Protein AF-A0A2M7PYU7-F1 (afdb_monomer_lite)

Foldseek 3Di:
DLLVLLLDPCSLVDPVNLVVVLVDDPVVVVVCPVVCVVSVVRHDLVSVLSVLVSVLVSLLVVLVVDLDQDPVNVVVLVVSLVVCVVSVDPPSNVVSVVSVVVSVVVNVVSVVVVVVVVVVVVVVVVVVVVVVVVVVVVVVLVVQLVVVLVVLLVCCQPPLLCSVVVCVVPPVVSDPPVVSLVSQLVNQQVVQQPQFAAPPVRHRDGDDSLLSSLLSPNDDDDDDDDDPPNCPLVSVLSSLLCCCPRVVDALAVDAAADADLQSLLVSLQSNLCSQPVVLVVQLVVLVVVDDPDPDPSVSSSVSSVVSCVVVVHDHHHRYYPVVVVVCVLVPPDDSDDDPPDPCPVVVVVVSVVLVVQCPPPVRVVVSVVVVCVVCVVVVCVCVVCVVVPDPVVNVVVQLPPFQAEPVGDGHDGNLLNLVRNLCVVVVQDWDAQDFDDDPNDTGGQGIWRAAPVGEGETEHEQEDDDDPVSVVVVVVVVVVQVPDPRYHYHYHYPVCPVVDPSVSSSVVVVVSCCVVCVVVPPPPD

Sequence (525 aa):
MFSRELSHPSGLSNKRFRSRLASLPRSNLIRSRKHLSAAVETLTKEQFDALVYEVFKLLLRDSARKSNLSSDDIGWYEEVLALLEEFESSQARERAQKLFAHVEKIQHDRAAQEQLKLQQEIERKKKLEEEERLARIRVETEKRKRGWLEKIQLELKNDFQNVDAYYRDNCVNELSIDEFNGAKIEFVSNWVAKHLPADDLGHPFTLDSEQALAIAAVDGNVLVGARAGSGKTRTITCRTVFLIKHCRISPNEILLLAFNRKAAAEIRKRLLIYLCPEASKQLELEKKKGRKHKDKIASESQAVADVAERLGVDLPHVMTFHALAYAIVHPGKILFDDPLEESQELSREIQTVIDEHTRNPKYKPLIRDVMMAHFREAWDRIINNCYDKSKAELLYYRRAIPNESIAGEYVKSYGEKLIADFLFEHNISYHYEKNHWWNNLNYRPDFTIPVPAGGGVIIEYFGMKGDPDYDEMSDQKRIYWRNKPGWKLIELFPHDIKGNSPEEFTDLLKQSLQKKWHKLYKTFR

Secondary structure (DSSP, 8-state):
-HHHHHTSTTGGG-HHHHHHHTTS-HHHHHHTHHHHHHHHTTS-HHHHHHHHHHHHHHHHHHHTTSSS--HHHHHHHHHHHHHHHHTT-HHHHHHHHHHHHHHHHHHHHHHHHHHHHHHHHHHHHHHHHHHHHHHHHHHHHHHHHHHHHHHHHHHHHH-GGGHHHHIIIIITTTS-HHHHHHHHHHHHHHHHHHHSPP-TTS------HHHHHHHH--SS-------TTS-HHHHHHHHHHHHHHTS---GGG-EEEESSHHHHHHHHHHHHHHH-TTHHHHHHHHHHT----S-HHHHHHHHHHHHHHHTT----EEEEHHHHHHHHHS-SS-S---TT---HHHHHHHHHHHHHHHHSTTTHHHHHHHHHHHHHHHHHHHHHTTTTS-HHHHHHHHHH-TTB-TTS-B-SSHHHHHHHHHHHHTT---EET--EEETTEEE--SEEEE-TTS-EEEEEE---S--HHHHHHHHHHHHHHHHSTTEEEEEE-THHHHTS-HHHHHHHHHHHHHHHHTTTGGG--

pLDDT: mean 77.15, std 16.61, range [30.66, 97.31]

Radius of gyration: 47.31 Å; chains: 1; bounding box: 91×63×148 Å

Structure (mmCIF, N/CA/C/O backbone):
data_AF-A0A2M7PYU7-F1
#
_entry.id   AF-A0A2M7PYU7-F1
#
loop_
_atom_site.group_PDB
_atom_site.id
_atom_site.type_symbol
_atom_site.label_atom_id
_atom_site.label_alt_id
_atom_site.label_comp_id
_atom_site.label_asym_id
_atom_site.label_entity_id
_atom_site.label_seq_id
_atom_site.pdbx_PDB_ins_code
_atom_site.Cartn_x
_atom_site.Cartn_y
_atom_site.Cartn_z
_atom_site.occupancy
_atom_site.B_iso_or_equiv
_atom_site.auth_seq_id
_atom_site.auth_comp_id
_atom_site.auth_asym_id
_atom_site.auth_atom_id
_atom_site.pdbx_PDB_model_num
ATOM 1 N N . MET A 1 1 ? -41.727 -11.448 95.136 1.00 39.28 1 MET A N 1
ATOM 2 C CA . MET A 1 1 ? -40.271 -11.209 95.292 1.00 39.28 1 MET A CA 1
ATOM 3 C C . MET A 1 1 ? -39.832 -9.890 94.663 1.00 39.28 1 MET A C 1
ATOM 5 O O . MET A 1 1 ? -39.315 -9.081 95.411 1.00 39.28 1 MET A O 1
ATOM 9 N N . PHE A 1 2 ? -40.109 -9.618 93.377 1.00 42.06 2 PHE A N 1
ATOM 10 C CA . PHE A 1 2 ? -39.789 -8.325 92.731 1.00 42.06 2 PHE A CA 1
ATOM 11 C C . PHE A 1 2 ? -40.329 -7.099 93.494 1.00 42.06 2 PHE A C 1
ATOM 13 O O . PHE A 1 2 ? -39.570 -6.186 93.792 1.00 42.06 2 PHE A O 1
ATOM 20 N N . SER A 1 3 ? -41.596 -7.138 93.923 1.00 43.31 3 SER A N 1
ATOM 21 C CA . SER A 1 3 ? -42.214 -6.068 94.728 1.00 43.31 3 SER A CA 1
ATOM 22 C C . SER A 1 3 ? -41.525 -5.818 96.082 1.00 43.31 3 SER A C 1
ATOM 24 O O . SER A 1 3 ? -41.551 -4.700 96.568 1.00 43.31 3 SER A O 1
ATOM 26 N N . ARG A 1 4 ? -40.888 -6.842 96.683 1.00 45.16 4 ARG A N 1
ATOM 27 C CA . ARG A 1 4 ? -40.165 -6.730 97.970 1.00 45.16 4 ARG A CA 1
ATOM 28 C C . ARG A 1 4 ? -38.744 -6.174 97.814 1.00 45.16 4 ARG A C 1
ATOM 30 O O . ARG A 1 4 ? -38.204 -5.632 98.768 1.00 45.16 4 ARG A O 1
ATOM 37 N N . GLU A 1 5 ? -38.121 -6.346 96.647 1.00 50.69 5 GLU A N 1
ATOM 38 C CA . GLU A 1 5 ? -36.799 -5.770 96.347 1.00 50.69 5 GLU A CA 1
ATOM 39 C C . GLU A 1 5 ? -36.916 -4.310 95.872 1.00 50.69 5 GLU A C 1
ATOM 41 O O . GLU A 1 5 ? -36.034 -3.506 96.163 1.00 50.69 5 GLU A O 1
ATOM 46 N N . LEU A 1 6 ? -38.021 -3.957 95.203 1.00 45.81 6 LEU A N 1
ATOM 47 C CA . LEU A 1 6 ? -38.353 -2.598 94.750 1.00 45.81 6 LEU A CA 1
ATOM 48 C C . LEU A 1 6 ? -38.739 -1.643 95.897 1.00 45.81 6 LEU A C 1
ATOM 50 O O . LEU A 1 6 ? -38.446 -0.455 95.821 1.00 45.81 6 LEU A O 1
ATOM 54 N N . SER A 1 7 ? -39.318 -2.161 96.983 1.00 45.16 7 SER A N 1
ATOM 55 C CA . SER A 1 7 ? -39.720 -1.381 98.164 1.00 45.16 7 SER A CA 1
ATOM 56 C C . SER A 1 7 ? -38.557 -0.967 99.084 1.00 45.16 7 SER A C 1
ATOM 58 O O . SER A 1 7 ? -38.783 -0.297 100.088 1.00 45.16 7 SER A O 1
ATOM 60 N N . HIS A 1 8 ? -37.312 -1.366 98.786 1.00 48.50 8 HIS A N 1
ATOM 61 C CA . HIS A 1 8 ? -36.122 -0.952 99.540 1.00 48.50 8 HIS A CA 1
ATOM 62 C C . HIS A 1 8 ? -35.415 0.239 98.854 1.00 48.50 8 HIS A C 1
ATOM 64 O O . HIS A 1 8 ? -35.201 0.187 97.640 1.00 48.50 8 HIS A O 1
ATOM 70 N N . PRO A 1 9 ? -34.942 1.265 99.597 1.00 42.91 9 PRO A N 1
ATOM 71 C CA . PRO A 1 9 ? -34.355 2.488 99.020 1.00 42.91 9 PRO A CA 1
ATOM 72 C C . PRO A 1 9 ? -33.138 2.260 98.102 1.00 42.91 9 PRO A C 1
ATOM 74 O O . PRO A 1 9 ? -32.831 3.087 97.252 1.00 42.91 9 PRO A O 1
ATOM 77 N N . SER A 1 10 ? -32.447 1.124 98.247 1.00 49.34 10 SER A N 1
ATOM 78 C CA . SER A 1 10 ? -31.257 0.736 97.476 1.00 49.34 10 SER A CA 1
ATOM 79 C C . SER A 1 10 ? -31.505 -0.372 96.437 1.00 49.34 10 SER A C 1
ATOM 81 O O . SER A 1 10 ? -30.567 -0.820 95.775 1.00 49.34 10 SER A O 1
ATOM 83 N N . GLY A 1 11 ? -32.755 -0.812 96.246 1.00 52.34 11 GLY A N 1
ATOM 84 C CA . GLY A 1 11 ? -33.102 -1.934 95.361 1.00 52.34 11 GLY A CA 1
ATOM 85 C C . GLY A 1 11 ? -32.703 -1.729 93.893 1.00 52.34 11 GLY A C 1
ATOM 86 O O . GLY A 1 11 ? -32.250 -2.661 93.230 1.00 52.34 11 GLY A O 1
ATOM 87 N N . LEU A 1 12 ? -32.772 -0.488 93.401 1.00 47.06 12 LEU A N 1
ATOM 88 C CA . LEU A 1 12 ? -32.503 -0.120 92.001 1.00 47.06 12 LEU A CA 1
ATOM 89 C C . LEU A 1 12 ? -31.010 0.038 91.652 1.00 47.06 12 LEU A C 1
ATOM 91 O O . LEU A 1 12 ? -30.646 0.000 90.469 1.00 47.06 12 LEU A O 1
ATOM 95 N N . SER A 1 13 ? -30.120 0.180 92.644 1.00 45.41 13 SER A N 1
ATOM 96 C CA . SER A 1 13 ? -28.658 0.135 92.433 1.00 45.41 13 SER A CA 1
ATOM 97 C C . SER A 1 13 ? -28.096 -1.288 92.540 1.00 45.41 13 SER A C 1
ATOM 99 O O . SER A 1 13 ? -26.931 -1.536 92.215 1.00 45.41 13 SER A O 1
ATOM 101 N N . ASN A 1 14 ? -28.933 -2.252 92.938 1.00 52.50 14 ASN A N 1
ATOM 102 C CA . ASN A 1 14 ? -28.527 -3.627 93.153 1.00 52.50 14 ASN A CA 1
ATOM 103 C C . ASN A 1 14 ? -28.188 -4.317 91.820 1.00 52.50 14 ASN A C 1
ATOM 105 O O . ASN A 1 14 ? -29.048 -4.620 90.989 1.00 52.50 14 ASN A O 1
ATOM 109 N N . LYS A 1 15 ? -26.900 -4.612 91.625 1.00 51.00 15 LYS A N 1
ATOM 110 C CA . LYS A 1 15 ? -26.354 -5.275 90.430 1.00 51.00 15 LYS A CA 1
ATOM 111 C C . LYS A 1 15 ? -27.048 -6.617 90.132 1.00 51.00 15 LYS A C 1
ATOM 113 O O . LYS A 1 15 ? -27.211 -6.969 88.965 1.00 51.00 15 LYS A O 1
ATOM 118 N N . ARG A 1 16 ? -27.516 -7.338 91.167 1.00 49.00 16 ARG A N 1
ATOM 119 C CA . ARG A 1 16 ? -28.301 -8.583 91.022 1.00 49.00 16 ARG A CA 1
ATOM 120 C C . ARG A 1 16 ? -29.694 -8.345 90.443 1.00 49.00 16 ARG A C 1
ATOM 122 O O . ARG A 1 16 ? -30.140 -9.154 89.635 1.00 49.00 16 ARG A O 1
ATOM 129 N N . PHE A 1 17 ? -30.352 -7.248 90.817 1.00 52.94 17 PHE A N 1
ATOM 130 C CA . PHE A 1 17 ? -31.669 -6.881 90.294 1.00 52.94 17 PHE A CA 1
ATOM 131 C C . PHE A 1 17 ? -31.579 -6.557 88.799 1.00 52.94 17 PHE A C 1
ATOM 133 O O . PHE A 1 17 ? -32.276 -7.172 87.997 1.00 52.94 17 PHE A O 1
ATOM 140 N N . ARG A 1 18 ? -30.619 -5.708 88.401 1.00 50.41 18 ARG A N 1
ATOM 141 C CA . ARG A 1 18 ? -30.365 -5.367 86.986 1.00 50.41 18 ARG A CA 1
ATOM 142 C C . ARG A 1 18 ? -29.992 -6.588 86.141 1.00 50.41 18 ARG A C 1
ATOM 144 O O . ARG A 1 18 ? -30.470 -6.735 85.022 1.00 50.41 18 ARG A O 1
ATOM 151 N N . SER A 1 19 ? -29.185 -7.496 86.694 1.00 50.88 19 SER A N 1
ATOM 152 C CA . SER A 1 19 ? -28.812 -8.748 86.025 1.00 50.88 19 SER A CA 1
ATOM 153 C C . SER A 1 19 ? -29.987 -9.719 85.861 1.00 50.88 19 SER A C 1
ATOM 155 O O . SER A 1 19 ? -30.027 -10.424 84.859 1.00 50.88 19 SER A O 1
ATOM 157 N N . ARG A 1 20 ? -30.924 -9.772 86.820 1.00 54.03 20 ARG A N 1
ATOM 158 C CA . ARG A 1 20 ? -32.137 -10.606 86.740 1.00 54.03 20 ARG A CA 1
ATOM 159 C C . ARG A 1 20 ? -33.174 -10.034 85.783 1.00 54.03 20 ARG A C 1
ATOM 161 O O . ARG A 1 20 ? -33.790 -10.788 85.041 1.00 54.03 20 ARG A O 1
ATOM 168 N N . LEU A 1 21 ? -33.348 -8.714 85.780 1.00 51.38 21 LEU A N 1
ATOM 169 C CA . LEU A 1 21 ? -34.225 -8.022 84.833 1.00 51.38 21 LEU A CA 1
ATOM 170 C C . LEU A 1 21 ? -33.762 -8.254 83.389 1.00 51.38 21 LEU A C 1
ATOM 172 O O . LEU A 1 21 ? -34.574 -8.546 82.519 1.00 51.38 21 LEU A O 1
ATOM 176 N N . ALA A 1 22 ? -32.445 -8.241 83.166 1.00 46.34 22 ALA A N 1
ATOM 177 C CA . ALA A 1 22 ? -31.827 -8.556 81.880 1.00 46.34 22 ALA A CA 1
ATOM 178 C C . ALA A 1 22 ? -31.901 -10.047 81.473 1.00 46.34 22 ALA A C 1
ATOM 180 O O . ALA A 1 22 ? -31.615 -10.359 80.320 1.00 46.34 22 ALA A O 1
ATOM 181 N N . SER A 1 23 ? -32.249 -10.967 82.386 1.00 45.97 23 SER A N 1
ATOM 182 C CA . SER A 1 23 ? -32.284 -12.420 82.138 1.00 45.97 23 SER A CA 1
ATOM 183 C C . SER A 1 23 ? -33.698 -13.013 82.042 1.00 45.97 23 SER A C 1
ATOM 185 O O . SER A 1 23 ? -33.840 -14.234 81.983 1.00 45.97 23 SER A O 1
ATOM 187 N N . LEU A 1 24 ? -34.752 -12.193 82.094 1.00 49.41 24 LEU A N 1
ATOM 188 C CA . LEU A 1 24 ? -36.141 -12.660 82.026 1.00 49.41 24 LEU A CA 1
ATOM 189 C C . LEU A 1 24 ? -36.550 -13.027 80.581 1.00 49.41 24 LEU A C 1
ATOM 191 O O . LEU A 1 24 ? -36.255 -12.269 79.656 1.00 49.41 24 LEU A O 1
ATOM 195 N N . PRO A 1 25 ? -37.275 -14.145 80.359 1.00 42.28 25 PRO A N 1
ATOM 196 C CA . PRO A 1 25 ? -37.858 -14.467 79.053 1.00 42.28 25 PRO A CA 1
ATOM 197 C C . PRO A 1 25 ? -38.886 -13.410 78.617 1.00 42.28 25 PRO A C 1
ATOM 199 O O . PRO A 1 25 ? -39.724 -13.005 79.426 1.00 42.28 25 PRO A O 1
ATOM 202 N N . ARG A 1 26 ? -38.876 -13.009 77.334 1.00 45.00 26 ARG A N 1
ATOM 203 C CA . ARG A 1 26 ? -39.737 -11.940 76.769 1.00 45.00 26 ARG A CA 1
ATOM 204 C C . ARG A 1 26 ? -41.231 -12.096 77.096 1.00 45.00 26 ARG A C 1
ATOM 206 O O . ARG A 1 26 ? -41.890 -11.125 77.448 1.00 45.00 26 ARG A O 1
ATOM 213 N N . SER A 1 27 ? -41.753 -13.321 77.071 1.00 41.59 27 SER A N 1
ATOM 214 C CA . SER A 1 27 ? -43.159 -13.624 77.383 1.00 41.59 27 SER A CA 1
ATOM 215 C C . SER A 1 27 ? -43.551 -13.359 78.845 1.00 41.59 27 SER A C 1
ATOM 217 O O . SER A 1 27 ? -44.726 -13.136 79.138 1.00 41.59 27 SER A O 1
ATOM 219 N N . ASN A 1 28 ? -42.585 -13.356 79.770 1.00 41.75 28 ASN A N 1
ATOM 220 C CA . ASN A 1 28 ? -42.830 -13.128 81.194 1.00 41.75 28 ASN A CA 1
ATOM 221 C C . ASN A 1 28 ? -42.827 -11.643 81.571 1.00 41.75 28 ASN A C 1
ATOM 223 O O . ASN A 1 28 ? -43.518 -11.292 82.522 1.00 41.75 28 ASN A O 1
ATOM 227 N N . LEU A 1 29 ? -42.134 -10.785 80.809 1.00 44.72 29 LEU A N 1
ATOM 228 C CA . LEU A 1 29 ? -42.243 -9.322 80.923 1.00 44.72 29 LEU A CA 1
ATOM 229 C C . LEU A 1 29 ? -43.617 -8.815 80.439 1.00 44.72 29 LEU A C 1
ATOM 231 O O . LEU A 1 29 ? -44.194 -7.913 81.043 1.00 44.72 29 LEU A O 1
ATOM 235 N N . ILE A 1 30 ? -44.190 -9.471 79.424 1.00 39.84 30 ILE A N 1
ATOM 236 C CA . ILE A 1 30 ? -45.541 -9.196 78.902 1.00 39.84 30 ILE A CA 1
ATOM 237 C C . ILE A 1 30 ? -46.626 -9.749 79.852 1.00 39.84 30 ILE A C 1
ATOM 239 O O . ILE A 1 30 ? -47.606 -9.071 80.160 1.00 39.84 30 ILE A O 1
ATOM 243 N N . ARG A 1 31 ? -46.432 -10.948 80.431 1.00 38.09 31 ARG A N 1
ATOM 244 C CA . ARG A 1 31 ? -47.338 -11.496 81.469 1.00 38.09 31 ARG A CA 1
ATOM 245 C C . ARG A 1 31 ? -47.297 -10.738 82.798 1.00 38.09 31 ARG A C 1
ATOM 247 O O . ARG A 1 31 ? -48.226 -10.872 83.596 1.00 38.09 31 ARG A O 1
ATOM 254 N N . SER A 1 32 ? -46.280 -9.913 83.039 1.00 44.94 32 SER A N 1
ATOM 255 C CA . SER A 1 32 ? -46.210 -9.066 84.229 1.00 44.94 32 SER A CA 1
ATOM 256 C C . SER A 1 32 ? -47.096 -7.816 84.190 1.00 44.94 32 SER A C 1
ATOM 258 O O . SER A 1 32 ? -46.979 -7.016 85.108 1.00 44.94 32 SER A O 1
ATOM 260 N N . ARG A 1 33 ? -48.059 -7.671 83.262 1.00 40.00 33 ARG A N 1
ATOM 261 C CA . ARG A 1 33 ? -49.109 -6.626 83.340 1.00 40.00 33 ARG A CA 1
ATOM 262 C C . ARG A 1 33 ? -49.782 -6.567 84.723 1.00 40.00 33 ARG A C 1
ATOM 264 O O . ARG A 1 33 ? -49.925 -5.491 85.288 1.00 40.00 33 ARG A O 1
ATOM 271 N N . LYS A 1 34 ? -50.104 -7.723 85.321 1.00 41.41 34 LYS A N 1
ATOM 272 C CA . LYS A 1 34 ? -50.673 -7.812 86.686 1.00 41.41 34 LYS A CA 1
ATOM 273 C C . LYS A 1 34 ? -49.658 -7.590 87.814 1.00 41.41 34 LYS A C 1
ATOM 275 O O . LYS A 1 34 ? -50.052 -7.240 88.918 1.00 41.41 34 LYS A O 1
ATOM 280 N N . HIS A 1 35 ? -48.369 -7.826 87.567 1.00 43.97 35 HIS A N 1
ATOM 281 C CA . HIS A 1 35 ? -47.328 -7.762 88.601 1.00 43.97 35 HIS A CA 1
ATOM 282 C C . HIS A 1 35 ? -46.586 -6.423 88.642 1.00 43.97 35 HIS A C 1
ATOM 284 O O . HIS A 1 35 ? -46.146 -6.029 89.717 1.00 43.97 35 HIS A O 1
ATOM 290 N N . LEU A 1 36 ? -46.459 -5.729 87.507 1.00 45.59 36 LEU A N 1
ATOM 291 C CA . LEU A 1 36 ? -45.957 -4.361 87.431 1.00 45.59 36 LEU A CA 1
ATOM 292 C C . LEU A 1 36 ? -47.030 -3.389 87.915 1.00 45.59 36 LEU A C 1
ATOM 294 O O . LEU A 1 36 ? -46.737 -2.660 88.844 1.00 45.59 36 LEU A O 1
ATOM 298 N N . SER A 1 37 ? -4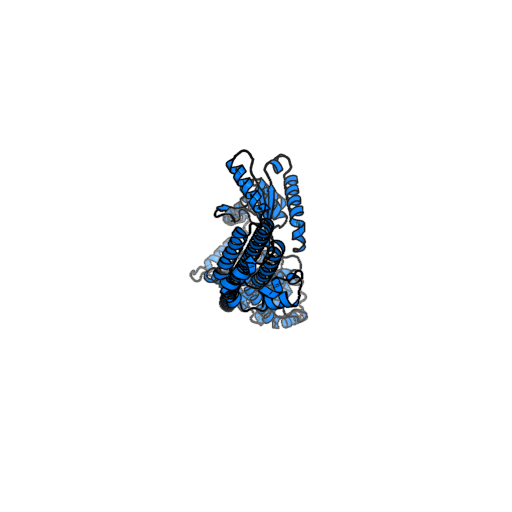8.277 -3.465 87.430 1.00 43.31 37 SER A N 1
ATOM 299 C CA . SER A 1 37 ? -49.387 -2.626 87.931 1.00 43.31 37 SER A CA 1
ATOM 300 C C . SER A 1 37 ? -49.514 -2.664 89.467 1.00 43.31 37 SER A C 1
ATOM 302 O O . SER A 1 37 ? -49.534 -1.613 90.096 1.00 43.31 37 SER A O 1
ATOM 304 N N . ALA A 1 38 ? -49.451 -3.851 90.085 1.00 44.12 38 ALA A N 1
ATOM 305 C CA . ALA A 1 38 ? -49.524 -3.994 91.544 1.00 44.12 38 ALA A CA 1
ATOM 306 C C . ALA A 1 38 ? -48.256 -3.545 92.305 1.00 44.12 38 ALA A C 1
ATOM 308 O O . ALA A 1 38 ? -48.334 -3.196 93.477 1.00 44.12 38 ALA A O 1
ATOM 309 N N . ALA A 1 39 ? -47.072 -3.583 91.681 1.00 48.38 39 ALA A N 1
ATOM 310 C CA . ALA A 1 39 ? -45.835 -3.084 92.296 1.00 48.38 39 ALA A CA 1
ATOM 311 C C . ALA A 1 39 ? -45.709 -1.559 92.157 1.00 48.38 39 ALA A C 1
ATOM 313 O O . ALA A 1 39 ? -45.138 -0.898 93.021 1.00 48.38 39 ALA A O 1
ATOM 314 N N . VAL A 1 40 ? -46.257 -1.010 91.076 1.00 49.94 40 VAL A N 1
ATOM 315 C CA . VAL A 1 40 ? -46.194 0.398 90.690 1.00 49.94 40 VAL A CA 1
ATOM 316 C C . VAL A 1 40 ? -47.019 1.290 91.627 1.00 49.94 40 VAL A C 1
ATOM 318 O O . VAL A 1 40 ? -46.578 2.392 91.933 1.00 49.94 40 VAL A O 1
ATOM 321 N N . GLU A 1 41 ? -48.104 0.777 92.215 1.00 49.50 41 GLU A N 1
ATOM 322 C CA . GLU A 1 41 ? -48.860 1.463 93.283 1.00 49.50 41 GLU A CA 1
ATOM 323 C C . GLU A 1 41 ? -48.054 1.679 94.583 1.00 49.50 41 GLU A C 1
ATOM 325 O O . GLU A 1 41 ? -48.461 2.453 95.446 1.00 49.50 41 GLU A O 1
ATOM 330 N N . THR A 1 42 ? -46.901 1.015 94.740 1.00 51.34 42 THR A N 1
ATOM 331 C CA . THR A 1 42 ? -46.065 1.075 95.959 1.00 51.34 42 THR A CA 1
ATOM 332 C C . THR A 1 42 ? -44.698 1.734 95.756 1.00 51.34 42 THR A C 1
ATOM 334 O O . THR A 1 42 ? -43.895 1.782 96.688 1.00 51.34 42 THR A O 1
ATOM 337 N N . LEU A 1 43 ? -44.413 2.225 94.547 1.00 56.66 43 LEU A N 1
ATOM 338 C CA . LEU A 1 43 ? -43.139 2.852 94.190 1.00 56.66 43 LEU A CA 1
ATOM 339 C C . LEU A 1 43 ? -43.206 4.373 94.342 1.00 56.66 43 LEU A C 1
ATOM 341 O O . LEU A 1 43 ? -44.198 4.997 93.974 1.00 56.66 43 LEU A O 1
ATOM 345 N N . THR A 1 44 ? -42.125 4.997 94.817 1.00 59.50 44 THR A N 1
ATOM 346 C CA . THR A 1 44 ? -42.001 6.458 94.704 1.00 59.50 44 THR A CA 1
ATOM 347 C C . THR A 1 44 ? -41.769 6.859 93.244 1.00 59.50 44 THR A C 1
ATOM 349 O O . THR A 1 44 ? -41.247 6.075 92.445 1.00 59.50 44 THR A O 1
ATOM 352 N N . LYS A 1 45 ? -42.107 8.107 92.893 1.00 57.56 45 LYS A N 1
ATOM 353 C CA . LYS A 1 45 ? -41.922 8.662 91.539 1.00 57.56 45 LYS A CA 1
ATOM 354 C C . LYS A 1 45 ? -40.492 8.457 91.013 1.00 57.56 45 LYS A C 1
ATOM 356 O O . LYS A 1 45 ? -40.303 8.009 89.888 1.00 57.56 45 LYS A O 1
ATOM 361 N N . GLU A 1 46 ? -39.489 8.654 91.867 1.00 58.19 46 GLU A N 1
ATOM 362 C CA . GLU A 1 46 ? -38.068 8.469 91.529 1.00 58.19 46 GLU A CA 1
ATOM 363 C C . GLU A 1 46 ? -37.688 7.001 91.280 1.00 58.19 46 GLU A C 1
ATOM 365 O O . GLU A 1 46 ? -36.863 6.702 90.413 1.00 58.19 46 GLU A O 1
ATOM 370 N N . GLN A 1 47 ? -38.284 6.067 92.026 1.00 59.16 47 GLN A N 1
ATOM 371 C CA . GLN A 1 47 ? -38.042 4.636 91.843 1.00 59.16 47 GLN A CA 1
ATOM 372 C C . GLN A 1 47 ? -38.696 4.112 90.561 1.00 59.16 47 GLN A C 1
ATOM 374 O O . GLN A 1 47 ? -38.102 3.291 89.856 1.00 59.16 47 GLN A O 1
ATOM 379 N N . PHE A 1 48 ? -39.890 4.612 90.243 1.00 60.72 48 PHE A N 1
ATOM 380 C CA . PHE A 1 48 ? -40.578 4.318 88.993 1.00 60.72 48 PHE A CA 1
ATOM 381 C C . PHE A 1 48 ? -39.803 4.874 87.789 1.00 60.72 48 PHE A C 1
ATOM 383 O O . PHE A 1 48 ? -39.496 4.120 86.865 1.00 60.72 48 PHE A O 1
ATOM 390 N N . ASP A 1 49 ? -39.362 6.134 87.848 1.00 57.03 49 ASP A N 1
ATOM 391 C CA . ASP A 1 49 ? -38.552 6.767 86.798 1.00 57.03 49 ASP A CA 1
ATOM 392 C C . ASP A 1 49 ? -37.237 6.009 86.535 1.00 57.03 49 ASP A C 1
ATOM 394 O O . ASP A 1 49 ? -36.829 5.825 85.384 1.00 57.03 49 ASP A O 1
ATOM 398 N N . ALA A 1 50 ? -36.573 5.511 87.583 1.00 61.09 50 ALA A N 1
ATOM 399 C CA . ALA A 1 50 ? -35.350 4.718 87.452 1.00 61.09 50 ALA A CA 1
ATOM 400 C C . ALA A 1 50 ? -35.596 3.318 86.859 1.00 61.09 50 ALA A C 1
ATOM 402 O O . ALA A 1 50 ? -34.783 2.836 86.063 1.00 61.09 50 ALA A O 1
ATOM 403 N N . LEU A 1 51 ? -36.703 2.662 87.230 1.00 63.78 51 LEU A N 1
ATOM 404 C CA . LEU A 1 51 ? -37.102 1.366 86.676 1.00 63.78 51 LEU A CA 1
ATOM 405 C C . LEU A 1 51 ? -37.414 1.492 85.183 1.00 63.78 51 LEU A C 1
ATOM 407 O O . LEU A 1 51 ? -36.880 0.729 84.378 1.00 63.78 51 LEU A O 1
ATOM 411 N N . VAL A 1 52 ? -38.223 2.489 84.821 1.00 59.75 52 VAL A N 1
ATOM 412 C CA . VAL A 1 52 ? -38.552 2.834 83.436 1.00 59.75 52 VAL A CA 1
ATOM 413 C C . VAL A 1 52 ? -37.265 3.080 82.652 1.00 59.75 52 VAL A C 1
ATOM 415 O O . VAL A 1 52 ? -37.049 2.462 81.615 1.00 59.75 52 VAL A O 1
ATOM 418 N N . TYR A 1 53 ? -36.352 3.899 83.173 1.00 59.81 53 TYR A N 1
ATOM 419 C CA . TYR A 1 53 ? -35.093 4.216 82.500 1.00 59.81 53 TYR A CA 1
ATOM 420 C C . TYR A 1 53 ? -34.201 2.989 82.230 1.00 59.81 53 TYR A C 1
ATOM 422 O O . TYR A 1 53 ? -33.631 2.867 81.143 1.00 59.81 53 TYR A O 1
ATOM 430 N N . GLU A 1 54 ? -34.081 2.053 83.176 1.00 59.69 54 GLU A N 1
ATOM 431 C CA . GLU A 1 54 ? -33.298 0.824 82.970 1.00 59.69 54 GLU A CA 1
ATOM 432 C C . GLU A 1 54 ? -33.989 -0.167 82.022 1.00 59.69 54 GLU A C 1
ATOM 434 O O . GLU A 1 54 ? -33.321 -0.801 81.203 1.00 59.69 54 GLU A O 1
ATOM 439 N N . VAL A 1 55 ? -35.321 -0.254 82.059 1.00 60.94 55 VAL A N 1
ATOM 440 C CA . VAL A 1 55 ? -36.097 -1.042 81.092 1.00 60.94 55 VAL A CA 1
ATOM 441 C C . VAL A 1 55 ? -35.930 -0.470 79.675 1.00 60.94 55 VAL A C 1
ATOM 443 O O . VAL A 1 55 ? -35.601 -1.216 78.752 1.00 60.94 55 VAL A O 1
ATOM 446 N N . PHE A 1 56 ? -36.014 0.854 79.507 1.00 58.69 56 PHE A N 1
ATOM 447 C CA . PHE A 1 56 ? -35.745 1.539 78.235 1.00 58.69 56 PHE A CA 1
ATOM 448 C C . PHE A 1 56 ? -34.314 1.315 77.730 1.00 58.69 56 PHE A C 1
ATOM 450 O O . PHE A 1 56 ? -34.116 1.042 76.546 1.00 58.69 56 PHE A O 1
ATOM 457 N N . LYS A 1 57 ? -33.303 1.362 78.607 1.00 59.00 57 LYS A N 1
ATOM 458 C CA . LYS A 1 57 ? -31.912 1.031 78.245 1.00 59.00 57 LYS A CA 1
ATOM 459 C C . LYS A 1 57 ? -31.743 -0.405 77.757 1.00 59.00 57 LYS A C 1
ATOM 461 O O . LYS A 1 57 ? -30.952 -0.647 76.844 1.00 59.00 57 LYS A O 1
ATOM 466 N N . LEU A 1 58 ? -32.435 -1.361 78.373 1.00 59.78 58 LEU A N 1
ATOM 467 C CA . LEU A 1 58 ? -32.375 -2.761 77.955 1.00 59.78 58 LEU A CA 1
ATOM 468 C C . LEU A 1 58 ? -32.982 -2.947 76.563 1.00 59.78 58 LEU A C 1
ATOM 470 O O . LEU A 1 58 ? -32.389 -3.638 75.737 1.00 59.78 58 LEU A O 1
ATOM 474 N N . LEU A 1 59 ? -34.086 -2.263 76.268 1.00 55.12 59 LEU A N 1
ATOM 475 C CA . LEU A 1 59 ? -34.717 -2.314 74.949 1.00 55.12 59 LEU A CA 1
ATOM 476 C C . LEU A 1 59 ? -33.902 -1.597 73.877 1.00 55.12 59 LEU A C 1
ATOM 478 O O . LEU A 1 59 ? -33.776 -2.119 72.775 1.00 55.12 59 LEU A O 1
ATOM 482 N N . LEU A 1 60 ? -33.261 -0.466 74.200 1.00 53.94 60 LEU A N 1
ATOM 483 C CA . LEU A 1 60 ? -32.278 0.161 73.310 1.00 53.94 60 LEU A CA 1
ATOM 484 C C . LEU A 1 60 ? -31.160 -0.806 72.933 1.00 53.94 60 LEU A C 1
ATOM 486 O O . LEU A 1 60 ? -30.762 -0.889 71.774 1.00 53.94 60 LEU A O 1
ATOM 490 N N . ARG A 1 61 ? -30.622 -1.521 73.927 1.00 57.84 61 ARG A N 1
ATOM 491 C CA . ARG A 1 61 ? -29.526 -2.469 73.724 1.00 57.84 61 ARG A CA 1
ATOM 492 C C . ARG A 1 61 ? -29.955 -3.643 72.844 1.00 57.84 61 ARG A C 1
ATOM 494 O O . ARG A 1 61 ? -29.130 -4.156 72.090 1.00 57.84 61 ARG A O 1
ATOM 501 N N . ASP A 1 62 ? -31.214 -4.060 72.941 1.00 55.09 62 ASP A N 1
ATOM 502 C CA . ASP A 1 62 ? -31.772 -5.162 72.155 1.00 55.09 62 ASP A CA 1
ATOM 503 C C . ASP A 1 62 ? -32.178 -4.714 70.737 1.00 55.09 62 ASP A C 1
ATOM 505 O O . ASP A 1 62 ? -31.869 -5.398 69.763 1.00 55.09 62 ASP A O 1
ATOM 509 N N . SER A 1 63 ? -32.750 -3.515 70.592 1.00 53.09 63 SER A N 1
ATOM 510 C CA . SER A 1 63 ? -33.033 -2.873 69.300 1.00 53.09 63 SER A CA 1
ATOM 511 C C . SER A 1 63 ? -31.749 -2.581 68.516 1.00 53.09 63 SER A C 1
ATOM 513 O O . SER A 1 63 ? -31.671 -2.858 67.324 1.00 53.09 63 SER A O 1
ATOM 515 N N . ALA A 1 64 ? -30.674 -2.154 69.189 1.00 51.69 64 ALA A N 1
ATOM 516 C CA . ALA A 1 64 ? -29.364 -1.964 68.561 1.00 51.69 64 ALA A CA 1
ATOM 517 C C . ALA A 1 64 ? -28.770 -3.263 67.975 1.00 51.69 64 ALA A C 1
ATOM 519 O O . ALA A 1 64 ? -27.929 -3.191 67.070 1.00 51.69 64 ALA A O 1
ATOM 520 N N . ARG A 1 65 ? -29.201 -4.432 68.481 1.00 55.50 65 ARG A N 1
ATOM 521 C CA . ARG A 1 65 ? -28.777 -5.773 68.041 1.00 55.50 65 ARG A CA 1
ATOM 522 C C . ARG A 1 65 ? -29.686 -6.397 66.981 1.00 55.50 65 ARG A C 1
ATOM 524 O O . ARG A 1 65 ? -29.195 -7.216 66.211 1.00 55.50 65 ARG A O 1
ATOM 531 N N . LYS A 1 66 ? -30.976 -6.055 66.945 1.00 52.69 66 LYS A N 1
ATOM 532 C CA . LYS A 1 66 ? -31.914 -6.530 65.916 1.00 52.69 66 LYS A CA 1
ATOM 533 C C . LYS A 1 66 ? -31.809 -5.676 64.645 1.00 52.69 66 LYS A C 1
ATOM 535 O O . LYS A 1 66 ? -31.461 -4.499 64.698 1.00 52.69 66 LYS A O 1
ATOM 540 N N . SER A 1 67 ? -32.117 -6.278 63.499 1.00 51.56 67 SER A N 1
ATOM 541 C CA . SER A 1 67 ? -32.184 -5.589 62.205 1.00 51.56 67 SER A CA 1
ATOM 542 C C . SER A 1 67 ? -33.446 -4.726 62.061 1.00 51.56 67 SER A C 1
ATOM 544 O O . SER A 1 67 ? -33.340 -3.659 61.477 1.00 51.56 67 SER A O 1
ATOM 546 N N . ASN A 1 68 ? -34.581 -5.126 62.660 1.00 54.31 68 ASN A N 1
ATOM 547 C CA . ASN A 1 68 ? -35.843 -4.368 62.716 1.00 54.31 68 ASN A CA 1
ATOM 548 C C . ASN A 1 68 ? -36.578 -4.582 64.059 1.00 54.31 68 ASN A C 1
ATOM 550 O O . ASN A 1 68 ? -36.475 -5.657 64.660 1.00 54.31 68 ASN A O 1
ATOM 554 N N . LEU A 1 69 ? -37.337 -3.576 64.513 1.00 56.97 69 LEU A N 1
ATOM 555 C CA . LEU A 1 69 ? -38.345 -3.724 65.575 1.00 56.97 69 LEU A CA 1
ATOM 556 C C . LEU A 1 69 ? -39.587 -4.406 64.981 1.00 56.97 69 LEU A C 1
ATOM 558 O O . LEU A 1 69 ? -40.040 -4.034 63.902 1.00 56.97 69 LEU A O 1
ATOM 562 N N . SER A 1 70 ? -40.121 -5.425 65.652 1.00 57.81 70 SER A N 1
ATOM 563 C CA . SER A 1 70 ? -41.381 -6.057 65.240 1.00 57.81 70 SER A CA 1
ATOM 564 C C . SER A 1 70 ? -42.586 -5.192 65.629 1.00 57.81 70 SER A C 1
ATOM 566 O O . SER A 1 70 ? -42.477 -4.343 66.512 1.00 57.81 70 SER A O 1
ATOM 568 N N . SER A 1 71 ? -43.751 -5.439 65.020 1.00 55.38 71 SER A N 1
ATOM 569 C CA . SER A 1 71 ? -45.017 -4.795 65.419 1.00 55.38 71 SER A CA 1
ATOM 570 C C . SER A 1 71 ? -45.307 -4.959 66.917 1.00 55.38 71 SER A C 1
ATOM 572 O O . SER A 1 71 ? -45.828 -4.041 67.543 1.00 55.38 71 SER A O 1
ATOM 574 N N . ASP A 1 72 ? -44.919 -6.097 67.497 1.00 56.69 72 ASP A N 1
ATOM 575 C CA . ASP A 1 72 ? -45.067 -6.373 68.929 1.00 56.69 72 ASP A CA 1
ATOM 576 C C . ASP A 1 72 ? -44.110 -5.524 69.776 1.00 56.69 72 ASP A C 1
ATOM 578 O O . ASP A 1 72 ? -44.465 -5.096 70.872 1.00 56.69 72 ASP A O 1
ATOM 582 N N . ASP A 1 73 ? -42.899 -5.252 69.271 1.00 57.25 73 ASP A N 1
ATOM 583 C CA . ASP A 1 73 ? -41.948 -4.372 69.951 1.00 57.25 73 ASP A CA 1
ATOM 584 C C . ASP A 1 73 ? -42.474 -2.914 69.948 1.00 57.25 73 ASP A C 1
ATOM 586 O O . ASP A 1 73 ? -42.354 -2.232 70.962 1.00 57.25 73 ASP A O 1
ATOM 590 N N . ILE A 1 74 ? -43.094 -2.450 68.849 1.00 59.56 74 ILE A N 1
ATOM 591 C CA . ILE A 1 74 ? -43.682 -1.097 68.718 1.00 59.56 74 ILE A CA 1
ATOM 592 C C . ILE A 1 74 ? -44.913 -0.928 69.618 1.00 59.56 74 ILE A C 1
ATOM 594 O O . ILE A 1 74 ? -44.966 0.029 70.390 1.00 59.56 74 ILE A O 1
ATOM 598 N N . GLY A 1 75 ? -45.859 -1.873 69.584 1.00 57.12 75 GLY A N 1
ATOM 599 C CA . GLY A 1 75 ? -47.056 -1.818 70.434 1.00 57.12 75 GLY A CA 1
ATOM 600 C C . GLY A 1 75 ? -46.711 -1.802 71.926 1.00 57.12 75 GLY A C 1
ATOM 601 O O . GLY A 1 75 ? -47.317 -1.079 72.710 1.00 57.12 75 GLY A O 1
ATOM 602 N N . TRP A 1 76 ? -45.652 -2.511 72.319 1.00 59.53 76 TRP A N 1
ATOM 603 C CA . TRP A 1 76 ? -45.158 -2.487 73.693 1.00 59.53 76 TRP A CA 1
ATOM 604 C C . TRP A 1 76 ? -44.550 -1.124 74.091 1.00 59.53 76 TRP A C 1
ATOM 606 O O . TRP A 1 76 ? -44.692 -0.691 75.234 1.00 59.53 76 TRP A O 1
ATOM 616 N N . TYR A 1 77 ? -43.898 -0.408 73.167 1.00 59.81 77 TYR A N 1
ATOM 617 C CA . TYR A 1 77 ? -43.404 0.954 73.417 1.00 59.81 77 TYR A CA 1
ATOM 618 C C . TYR A 1 77 ? -44.538 1.968 73.590 1.00 59.81 77 TYR A C 1
ATOM 620 O O . TYR A 1 77 ? -44.460 2.809 74.489 1.00 59.81 77 TYR A O 1
ATOM 628 N N . GLU A 1 78 ? -45.580 1.882 72.762 1.00 60.97 78 GLU A N 1
ATOM 629 C CA . GLU A 1 78 ? -46.784 2.711 72.889 1.00 60.97 78 GLU A CA 1
ATOM 630 C C . GLU A 1 78 ? -47.466 2.483 74.246 1.00 60.97 78 GLU A C 1
ATOM 632 O O . GLU A 1 78 ? -47.812 3.443 74.934 1.00 60.97 78 GLU A O 1
ATOM 637 N N . GLU A 1 79 ? -47.548 1.227 74.697 1.00 61.12 79 GLU A N 1
ATOM 638 C CA . GLU A 1 79 ? -48.068 0.873 76.024 1.00 61.12 79 GLU A CA 1
ATOM 639 C C . GLU A 1 79 ? -47.232 1.464 77.172 1.00 61.12 79 GLU A C 1
ATOM 641 O O . GLU A 1 79 ? -47.782 1.962 78.155 1.00 61.12 79 GLU A O 1
ATOM 646 N N . VAL A 1 80 ? -45.899 1.452 77.072 1.00 60.91 80 VAL A N 1
ATOM 647 C CA . VAL A 1 80 ? -45.032 2.050 78.101 1.00 60.91 80 VAL A CA 1
ATOM 648 C C . VAL A 1 80 ? -45.127 3.577 78.113 1.00 60.91 80 VAL A C 1
ATOM 650 O O . VAL A 1 80 ? -45.086 4.179 79.188 1.00 60.91 80 VAL A O 1
ATOM 653 N N . LEU A 1 81 ? -45.277 4.219 76.952 1.00 59.47 81 LEU A N 1
ATOM 654 C CA . LEU A 1 81 ? -45.534 5.659 76.874 1.00 59.47 81 LEU A CA 1
ATOM 655 C C . LEU A 1 81 ? -46.891 6.019 77.496 1.00 59.47 81 LEU A C 1
ATOM 657 O O . LEU A 1 81 ? -46.947 6.983 78.256 1.00 59.47 81 LEU A O 1
ATOM 661 N N . ALA A 1 82 ? -47.933 5.213 77.266 1.00 61.75 82 ALA A N 1
ATOM 662 C CA . ALA A 1 82 ? -49.247 5.377 77.893 1.00 61.75 82 ALA A CA 1
ATOM 663 C C . ALA A 1 82 ? -49.202 5.187 79.424 1.00 61.75 82 ALA A C 1
ATOM 665 O O . ALA A 1 82 ? -49.795 5.959 80.171 1.00 61.75 82 ALA A O 1
ATOM 666 N N . LEU A 1 83 ? -48.420 4.230 79.934 1.00 57.75 83 LEU A N 1
ATOM 667 C CA . LEU A 1 83 ? -48.200 4.085 81.383 1.00 57.75 83 LEU A CA 1
ATOM 668 C C . LEU A 1 83 ? -47.450 5.285 81.982 1.00 57.75 83 LEU A C 1
ATOM 670 O O . LEU A 1 83 ? -47.718 5.700 83.106 1.00 57.75 83 LEU A O 1
ATOM 674 N N . LEU A 1 84 ? -46.519 5.885 81.237 1.00 57.66 84 LEU A N 1
ATOM 675 C CA . LEU A 1 84 ? -45.888 7.146 81.638 1.00 57.66 84 LEU A CA 1
ATOM 676 C C . LEU A 1 84 ? -46.860 8.330 81.568 1.00 57.66 84 LEU A C 1
ATOM 678 O O . LEU A 1 84 ? -46.609 9.358 82.213 1.00 57.66 84 LEU A O 1
ATOM 682 N N . GLU A 1 85 ? -47.947 8.212 80.796 1.00 57.84 85 GLU A N 1
ATOM 683 C CA . GLU A 1 85 ? -49.066 9.152 80.803 1.00 57.84 85 GLU A CA 1
ATOM 684 C C . GLU A 1 85 ? -49.793 9.192 82.141 1.00 57.84 85 GLU A C 1
ATOM 686 O O . GLU A 1 85 ? -49.890 10.266 82.740 1.00 57.84 85 GLU A O 1
ATOM 691 N N . GLU A 1 86 ? -50.151 8.022 82.658 1.00 57.62 86 GLU A N 1
ATOM 692 C CA . GLU A 1 86 ? -50.845 7.859 83.938 1.00 57.62 86 GLU A CA 1
ATOM 693 C C . GLU A 1 86 ? -50.022 8.317 85.161 1.00 57.62 86 GLU A C 1
ATOM 695 O O . GLU A 1 86 ? -50.597 8.775 86.143 1.00 57.62 86 GLU A O 1
ATOM 700 N N . PHE A 1 87 ? -48.683 8.257 85.111 1.00 54.81 87 PHE A N 1
ATOM 701 C CA . PHE A 1 87 ? -47.797 8.585 86.251 1.00 54.81 87 PHE A CA 1
ATOM 702 C C . PHE A 1 87 ? -47.262 10.035 86.294 1.00 54.81 87 PHE A C 1
ATOM 704 O O . PHE A 1 87 ? -46.392 10.350 87.112 1.00 54.81 87 PHE A O 1
ATOM 711 N N . GLU A 1 88 ? -47.737 10.930 85.417 1.00 56.31 88 GLU A N 1
ATOM 712 C CA . GLU A 1 88 ? -47.367 12.364 85.382 1.00 56.31 88 GLU A CA 1
ATOM 713 C C . GLU A 1 88 ? -45.842 12.661 85.426 1.00 56.31 88 GLU A C 1
ATOM 715 O O . GLU A 1 88 ? -45.382 13.644 86.026 1.00 56.31 88 GLU A O 1
ATOM 720 N N . SER A 1 89 ? -45.006 11.816 84.810 1.00 62.19 89 SER A N 1
ATOM 721 C CA . SER A 1 89 ? -43.548 12.029 84.750 1.00 62.19 89 SER A CA 1
ATOM 722 C C . SER A 1 89 ? -43.115 12.622 83.405 1.00 62.19 89 SER A C 1
ATOM 724 O O . SER A 1 89 ? -42.764 11.913 82.458 1.00 62.19 89 SER A O 1
ATOM 726 N N . SER A 1 90 ? -43.130 13.956 83.307 1.00 62.88 90 SER A N 1
ATOM 727 C CA . SER A 1 90 ? -42.753 14.696 82.090 1.00 62.88 90 SER A CA 1
ATOM 728 C C . SER A 1 90 ? -41.302 14.444 81.661 1.00 62.88 90 SER A C 1
ATOM 730 O O . SER A 1 90 ? -41.013 14.277 80.476 1.00 62.88 90 SER A O 1
ATOM 732 N N . GLN A 1 91 ? -40.388 14.344 82.628 1.00 63.09 91 GLN A N 1
ATOM 733 C CA . GLN A 1 91 ? -38.958 14.178 82.377 1.00 63.09 91 GLN A CA 1
ATOM 734 C C . GLN A 1 91 ? -38.608 12.769 81.867 1.00 63.09 91 GLN A C 1
ATOM 736 O O . GLN A 1 91 ? -37.709 12.611 81.035 1.00 63.09 91 GLN A O 1
ATOM 741 N N . ALA A 1 92 ? -39.328 11.740 82.328 1.00 60.34 92 ALA A N 1
ATOM 742 C CA . ALA A 1 92 ? -39.186 10.377 81.823 1.00 60.34 92 ALA A CA 1
ATOM 743 C C . ALA A 1 92 ? -39.748 10.237 80.398 1.00 60.34 92 ALA A C 1
ATOM 745 O O . ALA A 1 92 ? -39.100 9.608 79.558 1.00 60.34 92 ALA A O 1
ATOM 746 N N . ARG A 1 93 ? -40.881 10.890 80.088 1.00 64.31 93 ARG A N 1
ATOM 747 C CA . ARG A 1 93 ? -41.445 10.924 78.723 1.00 64.31 93 ARG A CA 1
ATOM 748 C C . ARG A 1 93 ? -40.502 11.568 77.718 1.00 64.31 93 ARG A C 1
ATOM 750 O O . ARG A 1 93 ? -40.223 10.973 76.682 1.00 64.31 93 ARG A O 1
ATOM 757 N N . GLU A 1 94 ? -39.968 12.746 78.033 1.00 67.62 94 GLU A N 1
ATOM 758 C CA . GLU A 1 94 ? -39.070 13.464 77.121 1.00 67.62 94 GLU A CA 1
ATOM 759 C C . GLU A 1 94 ? -37.816 12.632 76.796 1.00 67.62 94 GLU A C 1
ATOM 761 O O . GLU A 1 94 ? -37.367 12.559 75.649 1.00 67.62 94 GLU A O 1
ATOM 766 N N . ARG A 1 95 ? -37.262 11.944 77.803 1.00 65.50 95 ARG A N 1
ATOM 767 C CA . ARG A 1 95 ? -36.117 11.042 77.620 1.00 65.50 95 ARG A CA 1
ATOM 768 C C . ARG A 1 95 ? -36.471 9.819 76.778 1.00 65.50 95 ARG A C 1
ATOM 770 O O . ARG A 1 95 ? -35.670 9.457 75.920 1.00 65.50 95 ARG A O 1
ATOM 777 N N . ALA A 1 96 ? -37.634 9.206 76.998 1.00 64.12 96 ALA A N 1
ATOM 778 C CA . ALA A 1 96 ? -38.111 8.059 76.226 1.00 64.12 96 ALA A CA 1
ATOM 779 C C . ALA A 1 96 ? -38.340 8.411 74.745 1.00 64.12 96 ALA A C 1
ATOM 781 O O . ALA A 1 96 ? -37.857 7.698 73.867 1.00 64.12 96 ALA A O 1
ATOM 782 N N . GLN A 1 97 ? -38.983 9.549 74.466 1.00 69.31 97 GLN A N 1
ATOM 783 C CA . GLN A 1 97 ? -39.224 10.041 73.103 1.00 69.31 97 GLN A CA 1
ATOM 784 C C . GLN A 1 97 ? -37.918 10.345 72.355 1.00 69.31 97 GLN A C 1
ATOM 786 O O . GLN A 1 97 ? -37.739 9.908 71.218 1.00 69.31 97 GLN A O 1
ATOM 791 N N . LYS A 1 98 ? -36.958 11.027 73.001 1.00 70.00 98 LYS A N 1
ATOM 792 C CA . LYS A 1 98 ? -35.624 11.285 72.419 1.00 70.00 98 LYS A CA 1
ATOM 793 C C . LYS A 1 98 ? -34.877 9.994 72.087 1.00 70.00 98 LYS A C 1
ATOM 795 O O . LYS A 1 98 ? -34.210 9.908 71.059 1.00 70.00 98 LYS A O 1
ATOM 800 N N . LEU A 1 99 ? -34.984 8.995 72.961 1.00 64.50 99 LEU A N 1
ATOM 801 C CA . LEU A 1 99 ? -34.406 7.672 72.752 1.00 64.50 99 LEU A CA 1
ATOM 802 C C . LEU A 1 99 ? -35.021 6.957 71.547 1.00 64.50 99 LEU A C 1
ATOM 804 O O . LEU A 1 99 ? -34.293 6.384 70.742 1.00 64.50 99 LEU A O 1
ATOM 808 N N . PHE A 1 100 ? -36.347 6.991 71.434 1.00 66.12 100 PHE A N 1
ATOM 809 C CA . PHE A 1 100 ? -37.089 6.326 70.370 1.00 66.12 100 PHE A CA 1
ATOM 810 C C . PHE A 1 100 ? -36.761 6.926 68.998 1.00 66.12 100 PHE A C 1
ATOM 812 O O . PHE A 1 100 ? -36.335 6.200 68.103 1.00 66.12 100 PHE A O 1
ATOM 819 N N . ALA A 1 101 ? -36.791 8.257 68.883 1.00 69.94 101 ALA A N 1
ATOM 820 C CA . ALA A 1 101 ? -36.382 8.961 67.666 1.00 69.94 101 ALA A CA 1
ATOM 821 C C . ALA A 1 101 ? -34.930 8.633 67.256 1.00 69.94 101 ALA A C 1
ATOM 823 O O . ALA A 1 101 ? -34.601 8.550 66.072 1.00 69.94 101 ALA A O 1
ATOM 824 N N . HIS A 1 102 ? -34.038 8.415 68.231 1.00 68.94 102 HIS A N 1
ATOM 825 C CA . HIS A 1 102 ? -32.664 7.992 67.959 1.00 68.94 102 HIS A CA 1
ATOM 826 C C . HIS A 1 102 ? -32.585 6.560 67.401 1.00 68.94 102 HIS A C 1
ATOM 828 O O . HIS A 1 102 ? -31.783 6.299 66.505 1.00 68.94 102 HIS A O 1
ATOM 834 N N . VAL A 1 103 ? -33.419 5.639 67.893 1.00 67.88 103 VAL A N 1
ATOM 835 C CA . VAL A 1 103 ? -33.501 4.258 67.389 1.00 67.88 103 VAL A CA 1
ATOM 836 C C . VAL A 1 103 ? -34.068 4.211 65.975 1.00 67.88 103 VAL A C 1
ATOM 838 O O . VAL A 1 103 ? -33.479 3.545 65.125 1.00 67.88 103 VAL A O 1
ATOM 841 N N . GLU A 1 104 ? -35.153 4.940 65.706 1.00 68.88 104 GLU A N 1
ATOM 842 C CA . GLU A 1 104 ? -35.739 5.035 64.363 1.00 68.88 104 GLU A CA 1
ATOM 843 C C . GLU A 1 104 ? -34.721 5.562 63.352 1.00 68.88 104 GLU A C 1
ATOM 845 O O . GLU A 1 104 ? -34.550 4.985 62.277 1.00 68.88 104 GLU A O 1
ATOM 850 N N . LYS A 1 105 ? -33.962 6.601 63.725 1.00 73.12 105 LYS A N 1
ATOM 851 C CA . LYS A 1 105 ? -32.892 7.140 62.880 1.00 73.12 105 LYS A CA 1
ATOM 852 C C . LYS A 1 105 ? -31.813 6.096 62.575 1.00 73.12 105 LYS A C 1
ATOM 854 O O . LYS A 1 105 ? -31.433 5.937 61.419 1.00 73.12 105 LYS A O 1
ATOM 859 N N . ILE A 1 106 ? -31.346 5.349 63.582 1.00 72.69 106 ILE A N 1
ATOM 860 C CA . ILE A 1 106 ? -30.348 4.281 63.390 1.00 72.69 106 ILE A CA 1
ATOM 861 C C . ILE A 1 106 ? -30.876 3.185 62.456 1.00 72.69 106 ILE A C 1
ATOM 863 O O . ILE A 1 106 ? -30.121 2.667 61.632 1.00 72.69 106 ILE A O 1
ATOM 867 N N . GLN A 1 107 ? -32.150 2.810 62.579 1.00 70.44 107 GLN A N 1
ATOM 868 C CA . GLN A 1 107 ? -32.767 1.799 61.718 1.00 70.44 107 GLN A CA 1
ATOM 869 C C . GLN A 1 107 ? -32.905 2.289 60.277 1.00 70.44 107 GLN A C 1
ATOM 871 O O . GLN A 1 107 ? -32.528 1.566 59.357 1.00 70.44 107 GLN A O 1
ATOM 876 N N . HIS A 1 108 ? -33.358 3.527 60.082 1.00 75.12 108 HIS A N 1
ATOM 877 C CA . HIS A 1 108 ? -33.463 4.134 58.760 1.00 75.12 108 HIS A CA 1
ATOM 878 C C . HIS A 1 108 ? -32.091 4.251 58.077 1.00 75.12 108 HIS A C 1
ATOM 880 O O . HIS A 1 108 ? -31.942 3.862 56.919 1.00 75.12 108 HIS A O 1
ATOM 886 N N . ASP A 1 109 ? -31.061 4.703 58.801 1.00 76.50 109 ASP A N 1
ATOM 887 C CA . ASP A 1 109 ? -29.691 4.803 58.282 1.00 76.50 109 ASP A CA 1
ATOM 888 C C . ASP A 1 109 ? -29.121 3.421 57.903 1.00 76.50 109 ASP A C 1
ATOM 890 O O . ASP A 1 109 ? -28.450 3.281 56.877 1.00 76.50 109 ASP A O 1
ATOM 894 N N . ARG A 1 110 ? -29.418 2.371 58.685 1.00 76.12 110 ARG A N 1
ATOM 895 C CA . ARG A 1 110 ? -29.031 0.985 58.364 1.00 76.12 110 ARG A CA 1
ATOM 896 C C . ARG A 1 110 ? -29.760 0.450 57.132 1.00 76.12 110 ARG A C 1
ATOM 898 O O . ARG A 1 110 ? -29.104 -0.109 56.256 1.00 76.12 110 ARG A O 1
ATOM 905 N N . ALA A 1 111 ? -31.073 0.649 57.039 1.00 77.56 111 ALA A N 1
ATOM 906 C CA . ALA A 1 111 ? -31.865 0.234 55.882 1.00 77.56 111 ALA A CA 1
ATOM 907 C C . ALA A 1 111 ? -31.394 0.939 54.598 1.00 77.56 111 ALA A C 1
ATOM 909 O O . ALA A 1 111 ? -31.229 0.296 53.560 1.00 77.56 111 ALA A O 1
ATOM 910 N N . ALA A 1 112 ? -31.082 2.237 54.679 1.00 81.31 112 ALA A N 1
ATOM 911 C CA . ALA A 1 112 ? -30.502 2.995 53.574 1.00 81.31 112 ALA A CA 1
ATOM 912 C C . ALA A 1 112 ? -29.114 2.461 53.169 1.00 81.31 112 ALA A C 1
ATOM 914 O O . ALA A 1 112 ? -28.828 2.318 51.980 1.00 81.31 112 ALA A O 1
ATOM 915 N N . GLN A 1 113 ? -28.257 2.105 54.136 1.00 82.00 113 GLN A N 1
ATOM 916 C CA . GLN A 1 113 ? -26.959 1.477 53.855 1.00 82.00 113 GLN A CA 1
ATOM 917 C C . GLN A 1 113 ? -27.093 0.092 53.208 1.00 82.00 113 GLN A C 1
ATOM 919 O O . GLN A 1 113 ? -26.305 -0.240 52.322 1.00 82.00 113 GLN A O 1
ATOM 924 N N . GLU A 1 114 ? -28.059 -0.726 53.629 1.00 85.38 114 GLU A N 1
ATOM 925 C CA . GLU A 1 114 ? -28.330 -2.029 53.010 1.00 85.38 114 GLU A CA 1
ATOM 926 C C . GLU A 1 114 ? -28.858 -1.882 51.581 1.00 85.38 114 GLU A C 1
ATOM 928 O O . GLU A 1 114 ? -28.365 -2.563 50.680 1.00 85.38 114 GLU A O 1
ATOM 933 N N . GLN A 1 115 ? -29.780 -0.946 51.339 1.00 84.12 115 GLN A N 1
ATOM 934 C CA . GLN A 1 115 ? -30.254 -0.640 49.987 1.00 84.12 115 GLN A CA 1
ATOM 935 C C . GLN A 1 115 ? -29.126 -0.144 49.081 1.00 84.12 115 GLN A C 1
ATOM 937 O O . GLN A 1 115 ? -29.021 -0.592 47.939 1.00 84.12 115 GLN A O 1
ATOM 942 N N . LEU A 1 116 ? -28.247 0.724 49.589 1.00 89.69 116 LEU A N 1
ATOM 943 C CA . LEU A 1 116 ? -27.091 1.205 48.836 1.00 89.69 116 LEU A CA 1
ATOM 944 C C . LEU A 1 116 ? -26.130 0.060 48.486 1.00 89.69 116 LEU A C 1
ATOM 946 O O . LEU A 1 116 ? -25.680 -0.031 47.345 1.00 89.69 116 LEU A O 1
ATOM 950 N N . LYS A 1 117 ? -25.844 -0.845 49.433 1.00 91.38 117 LYS A N 1
ATOM 951 C CA . LYS A 1 117 ? -25.021 -2.039 49.173 1.00 91.38 117 LYS A CA 1
ATOM 952 C C . LYS A 1 117 ? -25.645 -2.933 48.103 1.00 91.38 117 LYS A C 1
ATOM 954 O O . LYS A 1 117 ? -24.937 -3.380 47.205 1.00 91.38 117 LYS A O 1
ATOM 959 N N . LEU A 1 118 ? -26.958 -3.159 48.169 1.00 92.50 118 LEU A N 1
ATOM 960 C CA . LEU A 1 118 ? -27.676 -3.961 47.181 1.00 92.50 118 LEU A CA 1
ATOM 961 C C . LEU A 1 118 ? -27.637 -3.310 45.789 1.00 92.50 118 LEU A C 1
ATOM 963 O O . LEU A 1 118 ? -27.368 -3.993 44.803 1.00 92.50 118 LEU A O 1
ATOM 967 N N . GLN A 1 119 ? -27.846 -1.991 45.702 1.00 88.69 119 GLN A N 1
ATOM 968 C CA . GLN A 1 119 ? -27.725 -1.244 44.445 1.00 88.69 119 GLN A CA 1
ATOM 969 C C . GLN A 1 119 ? -26.315 -1.350 43.855 1.00 88.69 119 GLN A C 1
ATOM 971 O O . GLN A 1 119 ? -26.174 -1.658 42.672 1.00 88.69 119 GLN A O 1
ATOM 976 N N . GLN A 1 120 ? -25.278 -1.178 44.680 1.00 92.06 120 GLN A N 1
ATOM 977 C CA . GLN A 1 120 ? -23.883 -1.334 44.259 1.00 92.06 120 GLN A CA 1
ATOM 978 C C . GLN A 1 120 ? -23.583 -2.756 43.767 1.00 92.06 120 GLN A C 1
ATOM 980 O O . GLN A 1 120 ? -22.850 -2.930 42.793 1.00 92.06 120 GLN A O 1
ATOM 985 N N . GLU A 1 121 ? -24.149 -3.785 44.402 1.00 93.69 121 GLU A N 1
ATOM 986 C CA . GLU A 1 121 ? -23.971 -5.173 43.971 1.00 93.69 121 GLU A CA 1
ATOM 987 C C . GLU A 1 121 ? -24.661 -5.452 42.626 1.00 93.69 121 GLU A C 1
ATOM 989 O O . GLU A 1 121 ? -24.071 -6.097 41.756 1.00 93.69 121 GLU A O 1
ATOM 994 N N . ILE A 1 122 ? -25.874 -4.926 42.418 1.00 93.44 122 ILE A N 1
ATOM 995 C CA . ILE A 1 122 ? -26.595 -5.019 41.139 1.00 93.44 122 ILE A CA 1
ATOM 996 C C . ILE A 1 122 ? -25.808 -4.318 40.029 1.00 93.44 122 ILE A C 1
ATOM 998 O O . ILE A 1 122 ? -25.632 -4.880 38.949 1.00 93.44 122 ILE A O 1
ATOM 1002 N N . GLU A 1 123 ? -25.315 -3.106 40.281 1.00 92.75 123 GLU A N 1
ATOM 1003 C CA . GLU A 1 123 ? -24.538 -2.345 39.302 1.00 92.75 123 GLU A CA 1
ATOM 1004 C C . GLU A 1 123 ? -23.218 -3.047 38.961 1.00 92.75 123 GLU A C 1
ATOM 1006 O O . GLU A 1 123 ? -22.852 -3.156 37.789 1.00 92.75 123 GLU A O 1
ATOM 1011 N N . ARG A 1 124 ? -22.547 -3.630 39.962 1.00 93.88 124 ARG A N 1
ATOM 1012 C CA . ARG A 1 124 ? -21.344 -4.442 39.754 1.00 93.88 124 ARG A CA 1
ATOM 1013 C C . ARG A 1 124 ? -21.624 -5.687 38.908 1.00 93.88 124 ARG A C 1
ATOM 1015 O O . ARG A 1 124 ? -20.822 -5.987 38.027 1.00 93.88 124 ARG A O 1
ATOM 1022 N N . LYS A 1 125 ? -22.741 -6.389 39.142 1.00 94.31 125 LYS A N 1
ATOM 1023 C CA . LYS A 1 125 ? -23.153 -7.547 38.325 1.00 94.31 125 LYS A CA 1
ATOM 1024 C C . LYS A 1 125 ? -23.442 -7.141 36.880 1.00 94.31 125 LYS A C 1
ATOM 1026 O O . LYS A 1 125 ? -22.887 -7.751 35.976 1.00 94.31 125 LYS A O 1
ATOM 1031 N N . LYS A 1 126 ? -24.194 -6.055 36.661 1.00 93.81 126 LYS A N 1
ATOM 1032 C CA . LYS A 1 126 ? -24.457 -5.517 35.312 1.00 93.81 126 LYS A CA 1
ATOM 1033 C C . LYS A 1 126 ? -23.174 -5.145 34.571 1.00 93.81 126 LYS A C 1
ATOM 1035 O O . LYS A 1 126 ? -23.041 -5.429 33.385 1.00 93.81 126 LYS A O 1
ATOM 1040 N N . LYS A 1 127 ? -22.219 -4.515 35.265 1.00 93.50 127 LYS A N 1
ATOM 1041 C CA . LYS A 1 127 ? -20.928 -4.150 34.674 1.00 93.50 127 LYS A CA 1
ATOM 1042 C C . LYS A 1 127 ? -20.119 -5.385 34.270 1.00 93.50 127 LYS A C 1
ATOM 1044 O O . LYS A 1 127 ? -19.556 -5.396 33.181 1.00 93.50 127 LYS A O 1
ATOM 1049 N N . LEU A 1 128 ? -20.098 -6.416 35.115 1.00 95.00 128 LEU A N 1
ATOM 1050 C CA . LEU A 1 128 ? -19.426 -7.680 34.812 1.00 95.00 128 LEU A CA 1
ATOM 1051 C C . LEU A 1 128 ? -20.066 -8.385 33.604 1.00 95.00 128 LEU A C 1
ATOM 1053 O O . LEU A 1 128 ? -19.350 -8.822 32.709 1.00 95.00 128 LEU A O 1
ATOM 1057 N N . GLU A 1 129 ? -21.398 -8.442 33.539 1.00 94.38 129 GLU A N 1
ATOM 1058 C CA . GLU A 1 129 ? -22.126 -9.029 32.404 1.00 94.38 129 GLU A CA 1
ATOM 1059 C C . GLU A 1 129 ? -21.834 -8.300 31.083 1.00 94.38 129 GLU A C 1
ATOM 1061 O O . GLU A 1 129 ? -21.614 -8.944 30.056 1.00 94.38 129 GLU A O 1
ATOM 1066 N N . GLU A 1 130 ? -21.781 -6.964 31.094 1.00 92.06 130 GLU A N 1
ATOM 1067 C CA . GLU A 1 130 ? -21.441 -6.184 29.898 1.00 92.06 130 GLU A CA 1
ATOM 1068 C C . GLU A 1 130 ? -19.966 -6.364 29.498 1.00 92.06 130 GLU A C 1
ATOM 1070 O O . GLU A 1 130 ? -19.665 -6.513 28.313 1.00 92.06 130 GLU A O 1
ATOM 1075 N N . GLU A 1 131 ? -19.038 -6.428 30.459 1.00 92.69 131 GLU A N 1
ATOM 1076 C CA . GLU A 1 131 ? -17.627 -6.745 30.194 1.00 92.69 131 GLU A CA 1
ATOM 1077 C C . GLU A 1 131 ? -17.469 -8.141 29.566 1.00 92.69 131 GLU A C 1
ATOM 1079 O O . GLU A 1 131 ? -16.757 -8.292 28.568 1.00 92.69 131 GLU A O 1
ATOM 1084 N N . GLU A 1 132 ? -18.178 -9.152 30.077 1.00 94.31 132 GLU A N 1
ATOM 1085 C CA . GLU A 1 132 ? -18.196 -10.500 29.501 1.00 94.31 132 GLU A CA 1
ATOM 1086 C C . GLU A 1 132 ? -18.809 -10.525 28.097 1.00 94.31 132 GLU A C 1
ATOM 1088 O O . GLU A 1 132 ? -18.293 -11.197 27.198 1.00 94.31 132 GLU A O 1
ATOM 1093 N N . ARG A 1 133 ? -19.896 -9.782 27.874 1.00 92.69 133 ARG A N 1
ATOM 1094 C CA . ARG A 1 133 ? -20.536 -9.661 26.561 1.00 92.69 133 ARG A CA 1
ATOM 1095 C C . ARG A 1 133 ? -19.594 -9.024 25.541 1.00 92.69 133 ARG A C 1
ATOM 1097 O O . ARG A 1 133 ? -19.420 -9.569 24.450 1.00 92.69 133 ARG A O 1
ATOM 1104 N N . LEU A 1 134 ? -18.944 -7.917 25.899 1.00 92.81 134 LEU A N 1
ATOM 1105 C CA . LEU A 1 134 ? -17.949 -7.258 25.051 1.00 92.81 134 LEU A CA 1
ATOM 1106 C C . LEU A 1 134 ? -16.746 -8.171 24.782 1.00 92.81 134 LEU A C 1
ATOM 1108 O O . LEU A 1 134 ? -16.244 -8.202 23.658 1.00 92.81 134 LEU A O 1
ATOM 1112 N N . ALA A 1 135 ? -16.304 -8.953 25.771 1.00 92.81 135 ALA A N 1
ATOM 1113 C CA . ALA A 1 135 ? -15.238 -9.933 25.590 1.00 92.81 135 ALA A CA 1
ATOM 1114 C C . ALA A 1 135 ? -15.625 -11.030 24.582 1.00 92.81 135 ALA A C 1
ATOM 1116 O O . ALA A 1 135 ? -14.827 -11.350 23.699 1.00 92.81 135 ALA A O 1
ATOM 1117 N N . ARG A 1 136 ? -16.857 -11.557 24.643 1.00 93.56 136 ARG A N 1
ATOM 1118 C CA . ARG A 1 136 ? -17.365 -12.541 23.666 1.00 93.56 136 ARG A CA 1
ATOM 1119 C C . ARG A 1 136 ? -17.389 -11.971 22.248 1.00 93.56 136 ARG A C 1
ATOM 1121 O O . ARG A 1 136 ? -16.863 -12.607 21.338 1.00 93.56 136 ARG A O 1
ATOM 1128 N N . ILE A 1 137 ? -17.907 -10.751 22.081 1.00 90.12 137 ILE A N 1
ATOM 1129 C CA . ILE A 1 137 ? -17.943 -10.059 20.781 1.00 90.12 137 ILE A CA 1
ATOM 1130 C C . ILE A 1 137 ? -16.526 -9.866 20.225 1.00 90.12 137 ILE A C 1
ATOM 1132 O O . ILE A 1 137 ? -16.295 -10.089 19.035 1.00 90.12 137 ILE A O 1
ATOM 1136 N N . ARG A 1 138 ? -15.556 -9.489 21.069 1.00 89.62 138 ARG A N 1
ATOM 1137 C CA . ARG A 1 138 ? -14.148 -9.350 20.661 1.00 89.62 138 ARG A CA 1
ATOM 1138 C C . ARG A 1 138 ? -13.568 -10.673 20.172 1.00 89.62 138 ARG A C 1
ATOM 1140 O O . ARG A 1 138 ? -13.010 -10.707 19.083 1.00 89.62 138 ARG A O 1
ATOM 1147 N N . VAL A 1 139 ? -13.737 -11.756 20.932 1.00 93.44 139 VAL A N 1
ATOM 1148 C CA . VAL A 1 139 ? -13.233 -13.089 20.550 1.00 93.44 139 VAL A CA 1
ATOM 1149 C C . VAL A 1 139 ? -13.839 -13.553 19.225 1.00 93.44 139 VAL A C 1
ATOM 1151 O O . VAL A 1 139 ? -13.127 -14.066 18.363 1.00 93.44 139 VAL A O 1
ATOM 1154 N N . GLU A 1 140 ? -15.141 -13.353 19.034 1.00 91.50 140 GLU A N 1
ATOM 1155 C CA . GLU A 1 140 ? -15.827 -13.725 17.797 1.00 91.50 140 GLU A CA 1
ATOM 1156 C C . GLU A 1 140 ? -15.380 -12.871 16.602 1.00 91.50 140 GLU A C 1
ATOM 1158 O O . GLU A 1 140 ? -15.176 -13.389 15.504 1.00 91.50 140 GLU A O 1
ATOM 1163 N N . THR A 1 141 ? -15.154 -11.576 16.820 1.00 88.56 141 THR A N 1
ATOM 1164 C CA . THR A 1 141 ? -14.622 -10.663 15.799 1.00 88.56 141 THR A CA 1
ATOM 1165 C C . THR A 1 141 ? -13.199 -11.049 15.397 1.00 88.56 141 THR A C 1
ATOM 1167 O O . THR A 1 141 ? -12.930 -11.199 14.211 1.00 88.56 141 THR A O 1
ATOM 1170 N N . GLU A 1 142 ? -12.313 -11.322 16.356 1.00 90.06 142 GLU A N 1
ATOM 1171 C CA . GLU A 1 142 ? -10.950 -11.803 16.085 1.00 90.06 142 GLU A CA 1
ATOM 1172 C C . GLU A 1 142 ? -10.942 -13.141 15.334 1.00 90.06 142 GLU A C 1
ATOM 1174 O O . GLU A 1 142 ? -10.144 -13.355 14.419 1.00 90.06 142 GLU A O 1
ATOM 1179 N N . LYS A 1 143 ? -11.867 -14.047 15.669 1.00 92.75 143 LYS A N 1
ATOM 1180 C CA . LYS A 1 143 ? -12.027 -15.317 14.952 1.00 92.75 143 LYS A CA 1
ATOM 1181 C C . LYS A 1 143 ? -12.451 -15.095 13.497 1.00 92.75 143 LYS A C 1
ATOM 1183 O O . LYS A 1 143 ? -11.892 -15.736 12.607 1.00 92.75 143 LYS A O 1
ATOM 1188 N N . ARG A 1 144 ? -13.404 -14.189 13.245 1.00 90.75 144 ARG A N 1
ATOM 1189 C CA . ARG A 1 144 ? -13.825 -13.815 11.883 1.00 90.75 144 ARG A CA 1
ATOM 1190 C C . ARG A 1 144 ? -12.677 -13.190 11.097 1.00 90.75 144 ARG A C 1
ATOM 1192 O O . ARG A 1 144 ? -12.395 -13.645 9.992 1.00 90.75 144 ARG A O 1
ATOM 1199 N N . LYS A 1 145 ? -11.968 -12.226 11.693 1.00 91.44 145 LYS A N 1
ATOM 1200 C CA . LYS A 1 145 ? -10.785 -11.590 11.095 1.00 91.44 145 LYS A CA 1
ATOM 1201 C C . LYS A 1 145 ? -9.725 -12.605 10.694 1.00 91.44 145 LYS A C 1
ATOM 1203 O O . LYS A 1 145 ? -9.239 -12.558 9.570 1.00 91.44 145 LYS A O 1
ATOM 1208 N N . ARG A 1 146 ? -9.410 -13.565 11.570 1.00 93.56 146 ARG A N 1
ATOM 1209 C CA . ARG A 1 146 ? -8.456 -14.640 11.262 1.00 93.56 146 ARG A CA 1
ATOM 1210 C C . ARG A 1 146 ? -8.878 -15.449 10.038 1.00 93.56 146 ARG A C 1
ATOM 1212 O O . ARG A 1 146 ? -8.059 -15.661 9.153 1.00 93.56 146 ARG A O 1
ATOM 1219 N N . GLY A 1 147 ? -10.153 -15.830 9.956 1.00 94.56 147 GLY A N 1
ATOM 1220 C CA . GLY A 1 147 ? -10.679 -16.538 8.787 1.00 94.56 147 GLY A CA 1
ATOM 1221 C C . GLY A 1 147 ? -10.569 -15.723 7.493 1.00 94.56 147 GLY A C 1
ATOM 1222 O O . GLY A 1 147 ? -10.270 -16.277 6.438 1.00 94.56 147 GLY A O 1
ATOM 1223 N N . TRP A 1 148 ? -10.758 -14.402 7.555 1.00 94.50 148 TRP A N 1
ATOM 1224 C CA . TRP A 1 148 ? -10.545 -13.525 6.399 1.00 94.50 148 TRP A CA 1
ATOM 1225 C C . TRP A 1 148 ? -9.071 -13.368 6.026 1.00 94.50 148 TRP A C 1
ATOM 1227 O O . TRP A 1 148 ? -8.747 -13.410 4.841 1.00 94.50 148 TRP A O 1
ATOM 1237 N N . LEU A 1 149 ? -8.175 -13.250 7.007 1.00 94.19 149 LEU A N 1
ATOM 1238 C CA . LEU A 1 149 ? -6.732 -13.208 6.766 1.00 94.19 149 LEU A CA 1
ATOM 1239 C C . LEU A 1 149 ? -6.235 -14.502 6.112 1.00 94.19 149 LEU A C 1
ATOM 1241 O O . LEU A 1 149 ? -5.451 -14.435 5.174 1.00 94.19 149 LEU A O 1
ATOM 1245 N N . GLU A 1 150 ? -6.731 -15.667 6.531 1.00 94.88 150 GLU A N 1
ATOM 1246 C CA . GLU A 1 150 ? -6.417 -16.952 5.889 1.00 94.88 150 GLU A CA 1
ATOM 1247 C C . GLU A 1 150 ? -6.856 -16.983 4.416 1.00 94.88 150 GLU A C 1
ATOM 1249 O O . GLU A 1 150 ? -6.093 -17.424 3.554 1.00 94.88 150 GLU A O 1
ATOM 1254 N N . LYS A 1 151 ? -8.048 -16.456 4.103 1.00 95.81 151 LYS A N 1
ATOM 1255 C CA . LYS A 1 151 ? -8.514 -16.315 2.713 1.00 95.81 151 LYS A CA 1
ATOM 1256 C C . LYS A 1 151 ? -7.637 -15.352 1.915 1.00 95.81 151 LYS A C 1
ATOM 1258 O O . LYS A 1 151 ? -7.246 -15.682 0.805 1.00 95.81 151 LYS A O 1
ATOM 1263 N N . ILE A 1 152 ? -7.275 -14.202 2.484 1.00 95.88 152 ILE A N 1
ATOM 1264 C CA . ILE A 1 152 ? -6.356 -13.253 1.839 1.00 95.88 152 ILE A CA 1
ATOM 1265 C C . ILE A 1 152 ? -5.004 -13.910 1.564 1.00 95.88 152 ILE A C 1
ATOM 1267 O O . ILE A 1 152 ? -4.468 -13.740 0.479 1.00 95.88 152 ILE A O 1
ATOM 1271 N N . GLN A 1 153 ? -4.456 -14.693 2.496 1.00 96.12 153 GLN A N 1
ATOM 1272 C CA . GLN A 1 153 ? -3.200 -15.415 2.269 1.00 96.12 153 GLN A CA 1
ATOM 1273 C C . GLN A 1 153 ? -3.306 -16.414 1.108 1.00 96.12 153 GLN A C 1
ATOM 1275 O O . GLN A 1 153 ? -2.342 -16.601 0.363 1.00 96.12 153 GLN A O 1
ATOM 1280 N N . LEU A 1 154 ? -4.474 -17.037 0.925 1.00 96.06 154 LEU A N 1
ATOM 1281 C CA . LEU A 1 154 ? -4.734 -17.900 -0.223 1.00 96.06 154 LEU A CA 1
ATOM 1282 C C . LEU A 1 154 ? -4.781 -17.102 -1.535 1.00 96.06 154 LEU A C 1
ATOM 1284 O O . LEU A 1 154 ? -4.142 -17.514 -2.503 1.00 96.06 154 LEU A O 1
ATOM 1288 N N . GLU A 1 155 ? -5.456 -15.952 -1.551 1.00 95.56 155 GLU A N 1
ATOM 1289 C CA . GLU A 1 155 ? -5.498 -15.060 -2.718 1.00 95.56 155 GLU A CA 1
ATOM 1290 C C . GLU A 1 155 ? -4.113 -14.505 -3.061 1.00 95.56 155 GLU A C 1
ATOM 1292 O O . GLU A 1 155 ? -3.670 -14.617 -4.197 1.00 95.56 155 GLU A O 1
ATOM 1297 N N . LEU A 1 156 ? -3.347 -14.033 -2.072 1.00 96.31 156 LEU A N 1
ATOM 1298 C CA . LEU A 1 156 ? -1.960 -13.596 -2.266 1.00 96.31 156 LEU A CA 1
ATOM 1299 C C . LEU A 1 156 ? -1.104 -14.695 -2.904 1.00 96.31 156 LEU A C 1
ATOM 1301 O O . LEU A 1 156 ? -0.199 -14.413 -3.687 1.00 96.31 156 LEU A O 1
ATOM 1305 N N . LYS A 1 157 ? -1.377 -15.963 -2.598 1.00 95.88 157 LYS A N 1
ATOM 1306 C CA . LYS A 1 157 ? -0.650 -17.089 -3.181 1.00 95.88 157 LYS A CA 1
ATOM 1307 C C . LYS A 1 157 ? -1.085 -17.408 -4.614 1.00 95.88 157 LYS A C 1
ATOM 1309 O O . LYS A 1 157 ? -0.221 -17.764 -5.413 1.00 95.88 157 LYS A O 1
ATOM 1314 N N . ASN A 1 158 ? -2.381 -17.338 -4.906 1.00 94.38 158 ASN A N 1
ATOM 1315 C CA . ASN A 1 158 ? -2.962 -17.874 -6.138 1.00 94.38 158 ASN A CA 1
ATOM 1316 C C . ASN A 1 158 ? -3.237 -16.801 -7.197 1.00 94.38 158 ASN A C 1
ATOM 1318 O O . ASN A 1 158 ? -2.967 -17.039 -8.370 1.00 94.38 158 ASN A O 1
ATOM 1322 N N . ASP A 1 159 ? -3.744 -15.642 -6.784 1.00 94.00 159 ASP A N 1
ATOM 1323 C CA . ASP A 1 159 ? -4.121 -14.527 -7.650 1.00 94.00 159 ASP A CA 1
ATOM 1324 C C . ASP A 1 159 ? -3.723 -13.188 -7.009 1.00 94.00 159 ASP A C 1
ATOM 1326 O O . ASP A 1 159 ? -4.536 -12.345 -6.625 1.00 94.00 159 ASP A O 1
ATOM 1330 N N . PHE A 1 160 ? -2.409 -12.995 -6.872 1.00 95.19 160 PHE A N 1
ATOM 1331 C CA . PHE A 1 160 ? -1.864 -11.781 -6.269 1.00 95.19 160 PHE A CA 1
ATOM 1332 C C . PHE A 1 160 ? -2.277 -10.515 -7.040 1.00 95.19 160 PHE A C 1
ATOM 1334 O O . PHE A 1 160 ? -2.398 -9.457 -6.435 1.00 95.19 160 PHE A O 1
ATOM 1341 N N . GLN A 1 161 ? -2.494 -10.609 -8.357 1.00 91.44 161 GLN A N 1
ATOM 1342 C CA . GLN A 1 161 ? -2.816 -9.454 -9.202 1.00 91.44 161 GLN A CA 1
ATOM 1343 C C . GLN A 1 161 ? -4.191 -8.862 -8.867 1.00 91.44 161 GLN A C 1
ATOM 1345 O O . GLN A 1 161 ? -4.328 -7.646 -8.846 1.00 91.44 161 GLN A O 1
ATOM 1350 N N . ASN A 1 162 ? -5.177 -9.696 -8.524 1.00 90.56 162 ASN A N 1
ATOM 1351 C CA . ASN A 1 162 ? -6.534 -9.236 -8.210 1.00 90.56 162 ASN A CA 1
ATOM 1352 C C . ASN A 1 162 ? -6.806 -9.081 -6.706 1.00 90.56 162 ASN A C 1
ATOM 1354 O O . ASN A 1 162 ? -7.937 -8.798 -6.301 1.00 90.56 162 ASN A O 1
ATOM 1358 N N . VAL A 1 163 ? -5.791 -9.235 -5.850 1.00 92.88 163 VAL A N 1
ATOM 1359 C CA . VAL A 1 163 ? -5.989 -9.265 -4.393 1.00 92.88 163 VAL A CA 1
ATOM 1360 C C . VAL A 1 163 ? -6.535 -7.947 -3.829 1.00 92.88 163 VAL A C 1
ATOM 1362 O O . VAL A 1 163 ? -7.341 -7.954 -2.896 1.00 92.88 163 VAL A O 1
ATOM 1365 N N . ASP A 1 164 ? -6.142 -6.806 -4.403 1.00 90.56 164 ASP A N 1
ATOM 1366 C CA . ASP A 1 164 ? -6.647 -5.491 -4.001 1.00 90.56 164 ASP A CA 1
ATOM 1367 C C . ASP A 1 164 ? -8.138 -5.326 -4.362 1.00 90.56 164 ASP A C 1
ATOM 1369 O O . ASP A 1 164 ? -8.894 -4.738 -3.585 1.00 90.56 164 ASP A O 1
ATOM 1373 N N . ALA A 1 165 ? -8.587 -5.880 -5.496 1.00 88.38 165 ALA A N 1
ATOM 1374 C CA . ALA A 1 165 ? -10.005 -5.931 -5.864 1.00 88.38 165 ALA A CA 1
ATOM 1375 C C . ALA A 1 165 ? -10.785 -6.879 -4.944 1.00 88.38 165 ALA A C 1
ATOM 1377 O O . ALA A 1 165 ? -11.787 -6.477 -4.355 1.00 88.38 165 ALA A O 1
ATOM 1378 N N . TYR A 1 166 ? -10.259 -8.086 -4.712 1.00 91.44 166 TYR A N 1
ATOM 1379 C CA . TYR A 1 166 ? -10.856 -9.054 -3.794 1.00 91.44 166 TYR A CA 1
ATOM 1380 C C . TYR A 1 166 ? -11.069 -8.463 -2.392 1.00 91.44 166 TYR A C 1
ATOM 1382 O O . TYR A 1 166 ? -12.141 -8.630 -1.805 1.00 91.44 166 TYR A O 1
ATOM 1390 N N . TYR A 1 167 ? -10.082 -7.732 -1.862 1.00 90.56 167 TYR A N 1
ATOM 1391 C CA . TYR A 1 167 ? -10.203 -7.053 -0.573 1.00 90.56 167 TYR A CA 1
ATOM 1392 C C . TYR A 1 167 ? -11.333 -6.013 -0.565 1.00 90.56 167 TYR A C 1
ATOM 1394 O O . TYR A 1 167 ? -12.134 -5.999 0.375 1.00 90.56 167 TYR A O 1
ATOM 1402 N N . ARG A 1 168 ? -11.419 -5.165 -1.600 1.00 89.19 168 ARG A N 1
ATOM 1403 C CA . ARG A 1 168 ? -12.468 -4.136 -1.707 1.00 89.19 168 ARG A CA 1
ATOM 1404 C C . ARG A 1 168 ? -13.863 -4.751 -1.744 1.00 89.19 168 ARG A C 1
ATOM 1406 O O . ARG A 1 168 ? -14.749 -4.258 -1.051 1.00 89.19 168 ARG A O 1
ATOM 1413 N N . ASP A 1 169 ? -14.025 -5.835 -2.493 1.00 88.81 169 ASP A N 1
ATOM 1414 C CA . ASP A 1 169 ? -15.337 -6.424 -2.754 1.00 88.81 169 ASP A CA 1
ATOM 1415 C C . ASP A 1 169 ? -15.820 -7.329 -1.610 1.00 88.81 169 ASP A C 1
ATOM 1417 O O . ASP A 1 169 ? -17.023 -7.438 -1.374 1.00 88.81 169 ASP A O 1
ATOM 1421 N N . ASN A 1 170 ? -14.899 -7.961 -0.870 1.00 88.81 170 ASN A N 1
ATOM 1422 C CA . ASN A 1 170 ? -15.247 -9.016 0.091 1.00 88.81 170 ASN A CA 1
ATOM 1423 C C . ASN A 1 170 ? -14.860 -8.707 1.541 1.00 88.81 170 ASN A C 1
ATOM 1425 O O . ASN A 1 170 ? -15.519 -9.187 2.464 1.00 88.81 170 ASN A O 1
ATOM 1429 N N . CYS A 1 171 ? -13.788 -7.944 1.765 1.00 86.12 171 CYS A N 1
ATOM 1430 C CA . CYS A 1 171 ? -13.129 -7.878 3.073 1.00 86.12 171 CYS A CA 1
ATOM 1431 C C . CYS A 1 171 ? -13.239 -6.512 3.761 1.00 86.12 171 CYS A C 1
ATOM 1433 O O . CYS A 1 171 ? -13.050 -6.453 4.973 1.00 86.12 171 CYS A O 1
ATOM 1435 N N . VAL A 1 172 ? -13.558 -5.431 3.040 1.00 83.12 172 VAL A N 1
ATOM 1436 C CA . VAL A 1 172 ? -13.473 -4.039 3.539 1.00 83.12 172 VAL A CA 1
ATOM 1437 C C . VAL A 1 172 ? -14.281 -3.753 4.815 1.00 83.12 172 VAL A C 1
ATOM 1439 O O . VAL A 1 172 ? -13.914 -2.885 5.603 1.00 83.12 172 VAL A O 1
ATOM 1442 N N . ASN A 1 173 ? -15.373 -4.489 5.043 1.00 84.62 173 ASN A N 1
ATOM 1443 C CA . ASN A 1 173 ? -16.222 -4.329 6.230 1.00 84.62 173 ASN A CA 1
ATOM 1444 C C . ASN A 1 173 ? -15.743 -5.151 7.439 1.00 84.62 173 ASN A C 1
ATOM 1446 O O . ASN A 1 173 ? -16.219 -4.944 8.552 1.00 84.62 173 ASN A O 1
ATOM 1450 N N . GLU A 1 174 ? -14.826 -6.094 7.225 1.00 87.31 174 GLU A N 1
ATOM 1451 C CA . GLU A 1 174 ? -14.374 -7.065 8.229 1.00 87.31 174 GLU A CA 1
ATOM 1452 C C . GLU A 1 174 ? -12.897 -6.859 8.601 1.00 87.31 174 GLU A C 1
ATOM 1454 O O . GLU A 1 174 ? -12.501 -7.103 9.743 1.00 87.31 174 GLU A O 1
ATOM 1459 N N . LEU A 1 175 ? -12.085 -6.377 7.656 1.00 87.00 175 LEU A N 1
ATOM 1460 C CA . LEU A 1 175 ? -10.669 -6.069 7.829 1.00 87.00 175 LEU A CA 1
ATOM 1461 C C . LEU A 1 175 ? -10.375 -4.622 7.451 1.00 87.00 175 LEU A C 1
ATOM 1463 O O . LEU A 1 175 ? -10.852 -4.116 6.439 1.00 87.00 175 LEU A O 1
ATOM 1467 N N . SER A 1 176 ? -9.541 -3.976 8.260 1.00 86.69 176 SER A N 1
ATOM 1468 C CA . SER A 1 176 ? -8.995 -2.662 7.934 1.00 86.69 176 SER A CA 1
ATOM 1469 C C . SER A 1 176 ? -7.937 -2.740 6.830 1.00 86.69 176 SER A C 1
ATOM 1471 O O . SER A 1 176 ? -7.310 -3.778 6.595 1.00 86.69 176 SER A O 1
ATOM 1473 N N . ILE A 1 177 ? -7.684 -1.595 6.192 1.00 85.19 177 ILE A N 1
ATOM 1474 C CA . ILE A 1 177 ? -6.659 -1.479 5.151 1.00 85.19 177 ILE A CA 1
ATOM 1475 C C . ILE A 1 177 ? -5.253 -1.752 5.702 1.00 85.19 177 ILE A C 1
ATOM 1477 O O . ILE A 1 177 ? -4.423 -2.322 5.000 1.00 85.19 177 ILE A O 1
ATOM 1481 N N . ASP A 1 178 ? -4.997 -1.403 6.965 1.00 89.25 178 ASP A N 1
ATOM 1482 C CA . ASP A 1 178 ? -3.703 -1.625 7.614 1.00 89.25 178 ASP A CA 1
ATOM 1483 C C . ASP A 1 178 ? -3.458 -3.113 7.886 1.00 89.25 178 ASP A C 1
ATOM 1485 O O . ASP A 1 178 ? -2.358 -3.604 7.650 1.00 89.25 178 ASP A O 1
ATOM 1489 N N . GLU A 1 179 ? -4.487 -3.854 8.314 1.00 90.69 179 GLU A N 1
ATOM 1490 C CA . GLU A 1 179 ? -4.410 -5.314 8.480 1.00 90.69 179 GLU A CA 1
ATOM 1491 C C . GLU A 1 179 ? -4.167 -6.006 7.131 1.00 90.69 179 GLU A C 1
ATOM 1493 O O . GLU A 1 179 ? -3.320 -6.895 7.027 1.00 90.69 179 GLU A O 1
ATOM 1498 N N . PHE A 1 180 ? -4.858 -5.564 6.076 1.00 92.94 180 PHE A N 1
ATOM 1499 C CA . PHE A 1 180 ? -4.656 -6.077 4.722 1.00 92.94 180 PHE A CA 1
ATOM 1500 C C . PHE A 1 180 ? -3.250 -5.775 4.182 1.00 92.94 180 PHE A C 1
ATOM 1502 O O . PHE A 1 180 ? -2.565 -6.666 3.675 1.00 92.94 180 PHE A O 1
ATOM 1509 N N . ASN A 1 181 ? -2.779 -4.537 4.335 1.00 93.12 181 ASN A N 1
ATOM 1510 C CA . ASN A 1 181 ? -1.421 -4.154 3.958 1.00 93.12 181 ASN A CA 1
ATOM 1511 C C . ASN A 1 181 ? -0.371 -4.902 4.786 1.00 93.12 181 ASN A C 1
ATOM 1513 O O . ASN A 1 181 ? 0.654 -5.298 4.236 1.00 93.12 181 ASN A O 1
ATOM 1517 N N . GLY A 1 182 ? -0.636 -5.159 6.069 1.00 95.12 182 GLY A N 1
ATOM 1518 C CA . GLY A 1 182 ? 0.197 -6.000 6.925 1.00 95.12 182 GLY A CA 1
ATOM 1519 C C . GLY A 1 182 ? 0.359 -7.412 6.361 1.00 95.12 182 GLY A C 1
ATOM 1520 O O . GLY A 1 182 ? 1.485 -7.886 6.219 1.00 95.12 182 GLY A O 1
ATOM 1521 N N . ALA A 1 183 ? -0.742 -8.040 5.934 1.00 95.94 183 ALA A N 1
ATOM 1522 C CA . ALA A 1 183 ? -0.708 -9.352 5.287 1.00 95.94 183 ALA A CA 1
ATOM 1523 C C . ALA A 1 183 ? 0.104 -9.342 3.977 1.00 95.94 183 ALA A C 1
ATOM 1525 O O . ALA A 1 183 ? 0.897 -10.256 3.740 1.00 95.94 183 ALA A O 1
ATOM 1526 N N . LYS A 1 184 ? -0.034 -8.291 3.153 1.00 95.94 184 LYS A N 1
ATOM 1527 C CA . LYS A 1 184 ? 0.772 -8.101 1.932 1.00 95.94 184 LYS A CA 1
ATOM 1528 C C . LYS A 1 184 ? 2.266 -7.957 2.236 1.00 95.94 184 LYS A C 1
ATOM 1530 O O . LYS A 1 184 ? 3.089 -8.601 1.586 1.00 95.94 184 LYS A O 1
ATOM 1535 N N . ILE A 1 185 ? 2.613 -7.131 3.225 1.00 96.50 185 ILE A N 1
ATOM 1536 C CA . ILE A 1 185 ? 3.997 -6.891 3.660 1.00 96.50 185 ILE A CA 1
ATOM 1537 C C . ILE A 1 185 ? 4.636 -8.193 4.134 1.00 96.50 185 ILE A C 1
ATOM 1539 O O . ILE A 1 185 ? 5.738 -8.527 3.695 1.00 96.50 185 ILE A O 1
ATOM 1543 N N . GLU A 1 186 ? 3.948 -8.937 4.999 1.00 96.56 186 GLU A N 1
ATOM 1544 C CA . GLU A 1 186 ? 4.428 -10.216 5.517 1.00 96.56 186 GLU A CA 1
ATOM 1545 C C . GLU A 1 186 ? 4.645 -11.223 4.383 1.00 96.56 186 GLU A C 1
ATOM 1547 O O . GLU A 1 186 ? 5.722 -11.816 4.272 1.00 96.56 186 GLU A O 1
ATOM 1552 N N . PHE A 1 187 ? 3.659 -11.365 3.493 1.00 97.31 187 PHE A N 1
ATOM 1553 C CA . PHE A 1 187 ? 3.733 -12.280 2.361 1.00 97.31 187 PHE A CA 1
ATOM 1554 C C . PHE A 1 187 ? 4.926 -11.972 1.452 1.00 97.31 187 PHE A C 1
ATOM 1556 O O . PHE A 1 187 ? 5.745 -12.852 1.182 1.00 97.31 187 PHE A O 1
ATOM 1563 N N . VAL A 1 188 ? 5.062 -10.718 1.011 1.00 96.56 188 VAL A N 1
ATOM 1564 C CA . VAL A 1 188 ? 6.147 -10.297 0.116 1.00 96.56 188 VAL A CA 1
ATOM 1565 C C . VAL A 1 188 ? 7.510 -10.428 0.787 1.00 96.56 188 VAL A C 1
ATOM 1567 O O . VAL A 1 188 ? 8.451 -10.906 0.153 1.00 96.56 188 VAL A O 1
ATOM 1570 N N . SER A 1 189 ? 7.629 -10.057 2.062 1.00 95.75 189 SER A N 1
ATOM 1571 C CA . SER A 1 189 ? 8.890 -10.167 2.806 1.00 95.75 189 SER A CA 1
ATOM 1572 C C . SER A 1 189 ? 9.346 -11.623 2.909 1.00 95.75 189 SER A C 1
ATOM 1574 O O . SER A 1 189 ? 10.495 -11.937 2.594 1.00 95.75 189 SER A O 1
ATOM 1576 N N . ASN A 1 190 ? 8.426 -12.526 3.260 1.00 95.00 190 ASN A N 1
ATOM 1577 C CA . ASN A 1 190 ? 8.691 -13.962 3.330 1.00 95.00 190 ASN A CA 1
ATOM 1578 C C . ASN A 1 190 ? 9.012 -14.551 1.953 1.00 95.00 190 ASN A C 1
ATOM 1580 O O . ASN A 1 190 ? 9.930 -15.362 1.814 1.00 95.00 190 ASN A O 1
ATOM 1584 N N . TRP A 1 191 ? 8.283 -14.129 0.917 1.00 95.75 191 TRP A N 1
ATOM 1585 C CA . TRP A 1 191 ? 8.538 -14.560 -0.451 1.00 95.75 191 TRP A CA 1
ATOM 1586 C C . TRP A 1 191 ? 9.943 -14.157 -0.902 1.00 95.75 191 TRP A C 1
ATOM 1588 O O . TRP A 1 191 ? 10.684 -14.990 -1.423 1.00 95.75 191 TRP A O 1
ATOM 1598 N N . VAL A 1 192 ? 10.335 -12.907 -0.658 1.00 93.56 192 VAL A N 1
ATOM 1599 C CA . VAL A 1 192 ? 11.641 -12.365 -1.041 1.00 93.56 192 VAL A CA 1
ATOM 1600 C C . VAL A 1 192 ? 12.772 -13.072 -0.307 1.00 93.56 192 VAL A C 1
ATOM 1602 O O . VAL A 1 192 ? 13.706 -13.532 -0.961 1.00 93.56 192 VAL A O 1
ATOM 1605 N N . ALA A 1 193 ? 12.660 -13.237 1.011 1.00 91.56 193 ALA A N 1
ATOM 1606 C CA . ALA A 1 193 ? 13.667 -13.934 1.807 1.00 91.56 193 ALA A CA 1
ATOM 1607 C C . ALA A 1 193 ? 13.878 -15.392 1.355 1.00 91.56 193 ALA A C 1
ATOM 1609 O O . ALA A 1 193 ? 14.977 -15.926 1.492 1.00 91.56 193 ALA A O 1
ATOM 1610 N N . LYS A 1 194 ? 12.836 -16.032 0.807 1.00 91.62 194 LYS A N 1
ATOM 1611 C CA . LYS A 1 194 ? 12.878 -17.422 0.335 1.00 91.62 194 LYS A CA 1
ATOM 1612 C C . LYS A 1 194 ? 13.412 -17.583 -1.092 1.00 91.62 194 LYS A C 1
ATOM 1614 O O . LYS A 1 194 ? 14.036 -18.602 -1.377 1.00 91.62 194 LYS A O 1
ATOM 1619 N N . HIS A 1 195 ? 13.120 -16.646 -1.996 1.00 91.12 195 HIS A N 1
ATOM 1620 C CA . HIS A 1 195 ? 13.366 -16.831 -3.435 1.00 91.12 195 HIS A CA 1
ATOM 1621 C C . HIS A 1 195 ? 14.535 -16.015 -3.987 1.00 91.12 195 HIS A C 1
ATOM 1623 O O . HIS A 1 195 ? 15.066 -16.376 -5.037 1.00 91.12 195 HIS A O 1
ATOM 1629 N N . LEU A 1 196 ? 14.931 -14.923 -3.329 1.00 89.69 196 LEU A N 1
ATOM 1630 C CA . LEU A 1 196 ? 16.057 -14.110 -3.781 1.00 89.69 196 LEU A CA 1
ATOM 1631 C C . LEU A 1 196 ? 17.372 -14.585 -3.147 1.00 89.69 196 LEU A C 1
ATOM 1633 O O . LEU A 1 196 ? 17.377 -15.017 -1.992 1.00 89.69 196 LEU A O 1
ATOM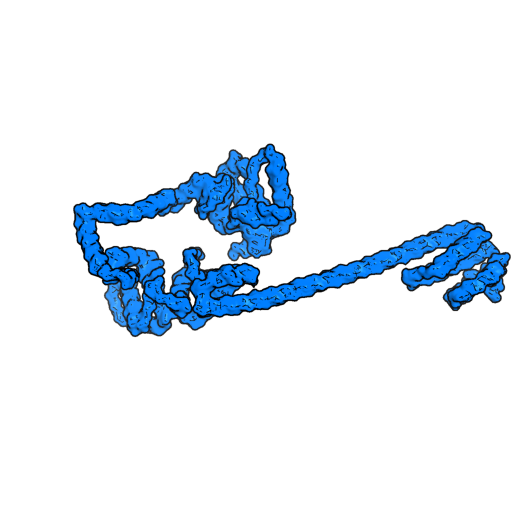 1637 N N . PRO A 1 197 ? 18.496 -14.513 -3.887 1.00 83.25 197 PRO A N 1
ATOM 1638 C CA . PRO A 1 197 ? 19.792 -14.889 -3.346 1.00 83.25 197 PRO A CA 1
ATOM 1639 C C . PRO A 1 197 ? 20.167 -13.982 -2.169 1.00 83.25 197 PRO A C 1
ATOM 1641 O O . PRO A 1 197 ? 19.803 -12.801 -2.134 1.00 83.25 197 PRO A O 1
ATOM 1644 N N . ALA A 1 198 ? 20.915 -14.551 -1.223 1.00 78.38 198 ALA A N 1
ATOM 1645 C CA . ALA A 1 198 ? 21.519 -13.804 -0.129 1.00 78.38 198 ALA A CA 1
ATOM 1646 C C . ALA A 1 198 ? 22.383 -12.649 -0.664 1.00 78.38 198 ALA A C 1
ATOM 1648 O O . ALA A 1 198 ? 22.844 -12.678 -1.810 1.00 78.38 198 ALA A O 1
ATOM 1649 N N . ASP A 1 199 ? 22.583 -11.624 0.159 1.00 70.12 199 ASP A N 1
ATOM 1650 C CA . ASP A 1 199 ? 23.471 -10.522 -0.201 1.00 70.12 199 ASP A CA 1
ATOM 1651 C C . ASP A 1 199 ? 24.943 -10.971 -0.307 1.00 70.12 199 ASP A C 1
ATOM 1653 O O . ASP A 1 199 ? 25.292 -12.125 -0.048 1.00 70.12 199 ASP A O 1
ATOM 1657 N N . ASP A 1 200 ? 25.829 -10.050 -0.696 1.00 59.56 200 ASP A N 1
ATOM 1658 C CA . ASP A 1 200 ? 27.263 -10.332 -0.866 1.00 59.56 200 ASP A CA 1
ATOM 1659 C C . ASP A 1 200 ? 27.948 -10.816 0.436 1.00 59.56 200 ASP A C 1
ATOM 1661 O O . ASP A 1 200 ? 29.056 -11.351 0.386 1.00 59.56 200 ASP A O 1
ATOM 1665 N N . LEU A 1 201 ? 27.298 -10.646 1.596 1.00 60.28 201 LEU A N 1
ATOM 1666 C CA . LEU A 1 201 ? 27.751 -11.096 2.916 1.00 60.28 201 LEU A CA 1
ATOM 1667 C C . LEU A 1 201 ? 27.106 -12.427 3.343 1.00 60.28 201 LEU A C 1
ATOM 1669 O O . LEU A 1 201 ? 27.401 -12.939 4.423 1.00 60.28 201 LEU A O 1
ATOM 1673 N N . GLY A 1 202 ? 26.250 -13.013 2.502 1.00 65.56 202 GLY A N 1
ATOM 1674 C CA . GLY A 1 202 ? 25.541 -14.257 2.783 1.00 65.56 202 GLY A CA 1
ATOM 1675 C C . GLY A 1 202 ? 24.340 -14.087 3.715 1.00 65.56 202 GLY A C 1
ATOM 1676 O O . GLY A 1 202 ? 23.809 -15.087 4.201 1.00 65.56 202 GLY A O 1
ATOM 1677 N N . HIS A 1 203 ? 23.885 -12.857 3.969 1.00 69.38 203 HIS A N 1
ATOM 1678 C CA . HIS A 1 203 ? 22.700 -12.615 4.781 1.00 69.38 203 HIS A CA 1
ATOM 1679 C C . HIS A 1 203 ? 21.411 -12.770 3.963 1.00 69.38 203 HIS A C 1
ATOM 1681 O O . HIS A 1 203 ? 21.364 -12.379 2.790 1.00 69.38 203 HIS A O 1
ATOM 1687 N N . PRO A 1 204 ? 20.339 -13.316 4.574 1.00 71.44 204 PRO A N 1
ATOM 1688 C CA . PRO A 1 204 ? 19.027 -13.363 3.949 1.00 71.44 204 PRO A CA 1
ATOM 1689 C C . PRO A 1 204 ? 18.591 -11.975 3.503 1.00 71.44 204 PRO A C 1
ATOM 1691 O O . PRO A 1 204 ? 18.785 -10.978 4.200 1.00 71.44 204 PRO A O 1
ATOM 1694 N N . PHE A 1 205 ? 17.972 -11.915 2.335 1.00 79.12 205 PHE A N 1
ATOM 1695 C CA . PHE A 1 205 ? 17.530 -10.661 1.764 1.00 79.12 205 PHE A CA 1
ATOM 1696 C C . PHE A 1 205 ? 16.385 -10.061 2.595 1.00 79.12 205 PHE A C 1
ATOM 1698 O O . PHE A 1 205 ? 15.256 -10.542 2.539 1.00 79.12 205 PHE A O 1
ATOM 1705 N N . THR A 1 206 ? 16.658 -8.993 3.348 1.00 85.50 206 THR A N 1
ATOM 1706 C CA . THR A 1 206 ? 15.653 -8.309 4.182 1.00 85.50 206 THR A CA 1
ATOM 1707 C C . THR A 1 206 ? 15.101 -7.053 3.512 1.00 85.50 206 THR A C 1
ATOM 1709 O O . THR A 1 206 ? 15.849 -6.295 2.883 1.00 85.50 206 THR A O 1
ATOM 1712 N N . LEU A 1 207 ? 13.793 -6.843 3.650 1.00 90.25 207 LEU A N 1
ATOM 1713 C CA . LEU A 1 207 ? 13.067 -5.649 3.224 1.00 90.25 207 LEU A CA 1
ATOM 1714 C C . LEU A 1 207 ? 12.511 -4.935 4.454 1.00 90.25 207 LEU A C 1
ATOM 1716 O O . LEU A 1 207 ? 12.126 -5.593 5.421 1.00 90.25 207 LEU A O 1
ATOM 1720 N N . ASP A 1 208 ? 12.440 -3.609 4.407 1.00 92.12 208 ASP A N 1
ATOM 1721 C CA . ASP A 1 208 ? 11.578 -2.869 5.330 1.00 92.12 208 ASP A CA 1
ATOM 1722 C C . ASP A 1 208 ? 10.106 -2.913 4.866 1.00 92.12 208 ASP A C 1
ATOM 1724 O O . ASP A 1 208 ? 9.788 -3.362 3.757 1.00 92.12 208 ASP A O 1
ATOM 1728 N N . SER A 1 209 ? 9.192 -2.468 5.731 1.00 93.50 209 SER A N 1
ATOM 1729 C CA . SER A 1 209 ? 7.753 -2.500 5.459 1.00 93.50 209 SER A CA 1
ATOM 1730 C C . SER A 1 209 ? 7.351 -1.635 4.263 1.00 93.50 209 SER A C 1
ATOM 1732 O O . SER A 1 209 ? 6.460 -2.024 3.511 1.00 93.50 209 SER A O 1
ATOM 1734 N N . GLU A 1 210 ? 8.012 -0.495 4.043 1.00 92.56 210 GLU A N 1
ATOM 1735 C CA . GLU A 1 210 ? 7.716 0.401 2.918 1.00 92.56 210 GLU A CA 1
ATOM 1736 C C . GLU A 1 210 ? 8.178 -0.206 1.588 1.00 92.56 210 GLU A C 1
ATOM 1738 O O . GLU A 1 210 ? 7.458 -0.156 0.591 1.00 92.56 210 GLU A O 1
ATOM 1743 N N . GLN A 1 211 ? 9.351 -0.841 1.567 1.00 94.38 211 GLN A N 1
ATOM 1744 C CA . GLN A 1 211 ? 9.865 -1.566 0.411 1.00 94.38 211 GLN A CA 1
ATOM 1745 C C . GLN A 1 211 ? 8.984 -2.769 0.073 1.00 94.38 211 GLN A C 1
ATOM 1747 O O . GLN A 1 211 ? 8.670 -2.977 -1.100 1.00 94.38 211 GLN A O 1
ATOM 1752 N N . ALA A 1 212 ? 8.577 -3.551 1.077 1.00 95.94 212 ALA A N 1
ATOM 1753 C CA . ALA A 1 212 ? 7.679 -4.685 0.889 1.00 95.94 212 ALA A CA 1
ATOM 1754 C C . ALA A 1 212 ? 6.319 -4.232 0.343 1.00 95.94 212 ALA A C 1
ATOM 1756 O O . ALA A 1 212 ? 5.821 -4.821 -0.613 1.00 95.94 212 ALA A O 1
ATOM 1757 N N . LEU A 1 213 ? 5.762 -3.138 0.869 1.00 93.69 213 LEU A N 1
ATOM 1758 C CA . LEU A 1 213 ? 4.511 -2.569 0.371 1.00 93.69 213 LEU A CA 1
ATOM 1759 C C . LEU A 1 213 ? 4.650 -2.036 -1.065 1.00 93.69 213 LEU A C 1
ATOM 1761 O O . LEU A 1 213 ? 3.785 -2.288 -1.902 1.00 93.69 213 LEU A O 1
ATOM 1765 N N . ALA A 1 214 ? 5.764 -1.372 -1.388 1.00 94.25 214 ALA A N 1
ATOM 1766 C CA . ALA A 1 214 ? 6.059 -0.911 -2.745 1.00 94.25 214 ALA A CA 1
ATOM 1767 C C . ALA A 1 214 ? 6.222 -2.071 -3.742 1.00 94.25 214 ALA A C 1
ATOM 1769 O O . ALA A 1 214 ? 5.900 -1.928 -4.921 1.00 94.25 214 ALA A O 1
ATOM 1770 N N . ILE A 1 215 ? 6.715 -3.228 -3.296 1.00 95.25 215 ILE A N 1
ATOM 1771 C CA . ILE A 1 215 ? 6.757 -4.453 -4.105 1.00 95.25 215 ILE A CA 1
ATOM 1772 C C . ILE A 1 215 ? 5.354 -5.063 -4.237 1.00 95.25 215 ILE A C 1
ATOM 1774 O O . ILE A 1 215 ? 5.004 -5.517 -5.321 1.00 95.25 215 ILE A O 1
ATOM 1778 N N . ALA A 1 216 ? 4.550 -5.020 -3.173 1.00 94.19 216 ALA A N 1
ATOM 1779 C CA . ALA A 1 216 ? 3.209 -5.597 -3.121 1.00 94.19 216 ALA A CA 1
ATOM 1780 C C . ALA A 1 216 ? 2.136 -4.822 -3.905 1.00 94.19 216 ALA A C 1
ATOM 1782 O O . ALA A 1 216 ? 1.062 -5.356 -4.153 1.00 94.19 216 ALA A O 1
ATOM 1783 N N . ALA A 1 217 ? 2.369 -3.556 -4.247 1.00 90.88 217 ALA A N 1
ATOM 1784 C CA . ALA A 1 217 ? 1.358 -2.716 -4.886 1.00 90.88 217 ALA A CA 1
ATOM 1785 C C . ALA A 1 217 ? 1.196 -3.052 -6.379 1.00 90.88 217 ALA A C 1
ATOM 1787 O O . ALA A 1 217 ? 1.961 -2.538 -7.182 1.00 90.88 217 ALA A O 1
ATOM 1788 N N . VAL A 1 218 ? 0.268 -3.912 -6.785 1.00 81.31 218 VAL A N 1
ATOM 1789 C CA . VAL A 1 218 ? 0.151 -4.356 -8.194 1.00 81.31 218 VAL A CA 1
ATOM 1790 C C . VAL A 1 218 ? -0.721 -3.467 -9.074 1.00 81.31 218 VAL A C 1
ATOM 1792 O O . VAL A 1 218 ? -0.465 -3.393 -10.273 1.00 81.31 218 VAL A O 1
ATOM 1795 N N . ASP A 1 219 ? -1.649 -2.725 -8.476 1.00 77.44 219 ASP A N 1
ATOM 1796 C CA . ASP A 1 219 ? -2.581 -1.865 -9.200 1.00 77.44 219 ASP A CA 1
ATOM 1797 C C . ASP A 1 219 ? -2.161 -0.389 -9.207 1.00 77.44 219 ASP A C 1
ATOM 1799 O O . ASP A 1 219 ? -1.743 0.178 -8.193 1.00 77.44 219 ASP A O 1
ATOM 1803 N N . GLY A 1 220 ? -2.377 0.262 -10.352 1.00 81.81 220 GLY A N 1
ATOM 1804 C CA . GLY A 1 220 ? -2.303 1.714 -10.505 1.00 81.81 220 GLY A CA 1
ATOM 1805 C C . GLY A 1 220 ? -0.892 2.316 -10.513 1.00 81.81 220 GLY A C 1
ATOM 1806 O O . GLY A 1 220 ? 0.131 1.635 -10.585 1.00 81.81 220 GLY A O 1
ATOM 1807 N N . ASN A 1 221 ? -0.846 3.650 -10.469 1.00 87.31 221 ASN A N 1
ATOM 1808 C CA . ASN A 1 221 ? 0.400 4.416 -10.481 1.00 87.31 221 ASN A CA 1
ATOM 1809 C C . ASN A 1 221 ? 0.941 4.575 -9.056 1.00 87.31 221 ASN A C 1
ATOM 1811 O O . ASN A 1 221 ? 0.303 5.205 -8.215 1.00 87.31 221 ASN A O 1
ATOM 1815 N N . VAL A 1 222 ? 2.147 4.064 -8.800 1.00 86.50 222 VAL A N 1
ATOM 1816 C CA . VAL A 1 222 ? 2.787 4.123 -7.477 1.00 86.50 222 VAL A CA 1
ATOM 1817 C C . VAL A 1 222 ? 4.003 5.046 -7.515 1.00 86.50 222 VAL A C 1
ATOM 1819 O O . VAL A 1 222 ? 4.973 4.791 -8.230 1.00 86.50 222 VAL A O 1
ATOM 1822 N N . LEU A 1 223 ? 3.978 6.104 -6.701 1.00 90.25 223 LEU A N 1
ATOM 1823 C CA . LEU A 1 223 ? 5.125 6.986 -6.486 1.00 90.25 223 LEU A CA 1
ATOM 1824 C C . LEU A 1 223 ? 5.869 6.583 -5.209 1.00 90.25 223 LEU A C 1
ATOM 1826 O O . LEU A 1 223 ? 5.357 6.745 -4.105 1.00 90.25 223 LEU A O 1
ATOM 1830 N N . VAL A 1 224 ? 7.111 6.116 -5.351 1.00 88.12 224 VAL A N 1
ATOM 1831 C CA . VAL A 1 224 ? 7.971 5.772 -4.208 1.00 88.12 224 VAL A CA 1
ATOM 1832 C C . VAL A 1 224 ? 8.927 6.928 -3.905 1.00 88.12 224 VAL A C 1
ATOM 1834 O O . VAL A 1 224 ? 9.941 7.117 -4.584 1.00 88.12 224 VAL A O 1
ATOM 1837 N N . GLY A 1 225 ? 8.613 7.706 -2.868 1.00 88.00 225 GLY A N 1
ATOM 1838 C CA . GLY A 1 225 ? 9.484 8.763 -2.352 1.00 88.00 225 GLY A CA 1
ATOM 1839 C C . GLY A 1 225 ? 10.659 8.176 -1.568 1.00 88.00 225 GLY A C 1
ATOM 1840 O O . GLY A 1 225 ? 10.462 7.542 -0.541 1.00 88.00 225 GLY A O 1
ATOM 1841 N N . ALA A 1 226 ? 11.895 8.369 -2.037 1.00 82.44 226 ALA A N 1
ATOM 1842 C CA . ALA A 1 226 ? 13.040 7.650 -1.479 1.00 82.44 226 ALA A CA 1
ATOM 1843 C C . ALA A 1 226 ? 14.347 8.463 -1.465 1.00 82.44 226 ALA A C 1
ATOM 1845 O O . ALA A 1 226 ? 14.866 8.877 -2.511 1.00 82.44 226 ALA A O 1
ATOM 1846 N N . ARG A 1 227 ? 14.945 8.613 -0.273 1.00 84.25 227 ARG A N 1
ATOM 1847 C CA . ARG A 1 227 ? 16.247 9.279 -0.064 1.00 84.25 227 ARG A CA 1
ATOM 1848 C C . ARG A 1 227 ? 17.399 8.511 -0.727 1.00 84.25 227 ARG A C 1
ATOM 1850 O O . ARG A 1 227 ? 17.268 7.353 -1.129 1.00 84.25 227 ARG A O 1
ATOM 1857 N N . ALA A 1 228 ? 18.549 9.159 -0.912 1.00 81.19 228 ALA A N 1
ATOM 1858 C CA . ALA A 1 228 ? 19.753 8.462 -1.369 1.00 81.19 228 ALA A CA 1
ATOM 1859 C C . ALA A 1 228 ? 20.099 7.305 -0.408 1.00 81.19 228 ALA A C 1
ATOM 1861 O O . ALA A 1 228 ? 19.932 7.439 0.798 1.00 81.19 228 ALA A O 1
ATOM 1862 N N . GLY A 1 229 ? 20.525 6.159 -0.947 1.00 80.38 229 GLY A N 1
ATOM 1863 C CA . GLY A 1 229 ? 20.878 4.981 -0.143 1.00 80.38 229 GLY A CA 1
ATOM 1864 C C . GLY A 1 229 ? 19.710 4.117 0.358 1.00 80.38 229 GLY A C 1
ATOM 1865 O O . GLY A 1 229 ? 19.961 3.018 0.828 1.00 80.38 229 GLY A O 1
ATOM 1866 N N . SER A 1 230 ? 18.445 4.517 0.180 1.00 82.00 230 SER A N 1
ATOM 1867 C CA . SER A 1 230 ? 17.270 3.769 0.683 1.00 82.00 230 SER A CA 1
ATOM 1868 C C . SER A 1 230 ? 16.931 2.472 -0.076 1.00 82.00 230 SER A C 1
ATOM 1870 O O . SER A 1 230 ? 15.848 1.919 0.083 1.00 82.00 230 SER A O 1
ATOM 1872 N N . GLY A 1 231 ? 17.802 2.015 -0.979 1.00 85.75 231 GLY A N 1
ATOM 1873 C CA . GLY A 1 231 ? 17.564 0.793 -1.745 1.00 85.75 231 GLY A CA 1
ATOM 1874 C C . GLY A 1 231 ? 16.612 0.914 -2.944 1.00 85.75 231 GLY A C 1
ATOM 1875 O O . GLY A 1 231 ? 16.181 -0.115 -3.436 1.00 85.75 231 GLY A O 1
ATOM 1876 N N . LYS A 1 232 ? 16.333 2.106 -3.499 1.00 91.00 232 LYS A N 1
ATOM 1877 C CA . LYS A 1 232 ? 15.442 2.289 -4.681 1.00 91.00 232 LYS A CA 1
ATOM 1878 C C . LYS A 1 232 ? 15.613 1.246 -5.793 1.00 91.00 232 LYS A C 1
ATOM 1880 O O . LYS A 1 232 ? 14.659 0.589 -6.199 1.00 91.00 232 LYS A O 1
ATOM 1885 N N . THR A 1 233 ? 16.847 1.088 -6.277 1.00 89.94 233 THR A N 1
ATOM 1886 C CA . THR A 1 233 ? 17.171 0.129 -7.341 1.00 89.94 233 THR A CA 1
ATOM 1887 C C . THR A 1 233 ? 16.873 -1.300 -6.900 1.00 89.94 233 THR A C 1
ATOM 1889 O O . THR A 1 233 ? 16.338 -2.075 -7.681 1.00 89.94 233 THR A O 1
ATOM 1892 N N . ARG A 1 234 ? 17.173 -1.626 -5.635 1.00 89.44 234 ARG A N 1
ATOM 1893 C CA . ARG A 1 234 ? 16.896 -2.926 -5.013 1.00 89.44 234 ARG A CA 1
ATOM 1894 C C . ARG A 1 234 ? 15.391 -3.198 -5.018 1.00 89.44 234 ARG A C 1
ATOM 1896 O O . ARG A 1 234 ? 14.981 -4.200 -5.593 1.00 89.44 234 ARG A O 1
ATOM 1903 N N . THR A 1 235 ? 14.583 -2.273 -4.502 1.00 92.94 235 THR A N 1
ATOM 1904 C CA . THR A 1 235 ? 13.115 -2.369 -4.471 1.00 92.94 235 THR A CA 1
ATOM 1905 C C . THR A 1 235 ? 12.526 -2.598 -5.863 1.00 92.94 235 THR A C 1
ATOM 1907 O O . THR A 1 235 ? 11.752 -3.533 -6.041 1.00 92.94 235 THR A O 1
ATOM 1910 N N . ILE A 1 236 ? 12.946 -1.823 -6.873 1.00 93.88 236 ILE A N 1
ATOM 1911 C CA . ILE A 1 236 ? 12.475 -1.989 -8.262 1.00 93.88 236 ILE A CA 1
ATOM 1912 C C . ILE A 1 236 ? 12.863 -3.358 -8.834 1.00 93.88 236 ILE A C 1
ATOM 1914 O O . ILE A 1 236 ? 12.034 -4.030 -9.451 1.00 93.88 236 ILE A O 1
ATOM 1918 N N . THR A 1 237 ? 14.105 -3.805 -8.621 1.00 94.62 237 THR A N 1
ATOM 1919 C CA . THR A 1 237 ? 14.545 -5.118 -9.118 1.00 94.62 237 THR A CA 1
ATOM 1920 C C . THR A 1 237 ? 13.809 -6.269 -8.436 1.00 94.62 237 THR A C 1
ATOM 1922 O O . THR A 1 237 ? 13.392 -7.201 -9.115 1.00 94.62 237 THR A O 1
ATOM 1925 N N . CYS A 1 238 ? 13.568 -6.185 -7.124 1.00 94.38 238 CYS A N 1
ATOM 1926 C CA . CYS A 1 238 ? 12.779 -7.176 -6.389 1.00 94.38 238 CYS A CA 1
ATOM 1927 C C . CYS A 1 238 ? 11.339 -7.220 -6.871 1.00 94.38 238 CYS A C 1
ATOM 1929 O O . CYS A 1 238 ? 10.824 -8.304 -7.120 1.00 94.38 238 CYS A O 1
ATOM 1931 N N . ARG A 1 239 ? 10.718 -6.051 -7.050 1.00 95.19 239 ARG A N 1
ATOM 1932 C CA . ARG A 1 239 ? 9.361 -5.938 -7.584 1.00 95.19 239 ARG A CA 1
ATOM 1933 C C . ARG A 1 239 ? 9.247 -6.625 -8.935 1.00 95.19 239 ARG A C 1
ATOM 1935 O O . ARG A 1 239 ? 8.362 -7.441 -9.135 1.00 95.19 239 ARG A O 1
ATOM 1942 N N . THR A 1 240 ? 10.184 -6.351 -9.833 1.00 96.06 240 THR A N 1
ATOM 1943 C CA . THR A 1 240 ? 10.206 -6.961 -11.168 1.00 96.06 240 THR A CA 1
ATOM 1944 C C . THR A 1 240 ? 10.293 -8.487 -11.084 1.00 96.06 240 THR A C 1
ATOM 1946 O O . THR A 1 240 ? 9.533 -9.192 -11.738 1.00 96.06 240 THR A O 1
ATOM 1949 N N . VAL A 1 241 ? 11.183 -9.017 -10.242 1.00 95.94 241 VAL A N 1
ATOM 1950 C CA . VAL A 1 241 ? 11.342 -10.470 -10.069 1.00 95.94 241 VAL A CA 1
ATOM 1951 C C . VAL A 1 241 ? 10.112 -11.096 -9.416 1.00 95.94 241 VAL A C 1
ATOM 1953 O O . VAL A 1 241 ? 9.720 -12.192 -9.805 1.00 95.94 241 VAL A O 1
ATOM 1956 N N . PHE A 1 242 ? 9.482 -10.401 -8.468 1.00 96.00 242 PHE A N 1
ATOM 1957 C CA . PHE A 1 242 ? 8.224 -10.816 -7.853 1.00 96.00 242 PHE A CA 1
ATOM 1958 C C . PHE A 1 242 ? 7.103 -10.924 -8.894 1.00 96.00 242 PHE A C 1
ATOM 1960 O O . PHE A 1 242 ? 6.441 -11.957 -8.977 1.00 96.00 242 PHE A O 1
ATOM 1967 N N . LEU A 1 243 ? 6.947 -9.918 -9.758 1.00 95.62 243 LEU A N 1
ATOM 1968 C CA . LEU A 1 243 ? 5.968 -9.942 -10.849 1.00 95.62 243 LEU A CA 1
ATOM 1969 C C . LEU A 1 243 ? 6.216 -11.108 -11.823 1.00 95.62 243 LEU A C 1
ATOM 1971 O O . LEU A 1 243 ? 5.286 -11.830 -12.171 1.00 95.62 243 LEU A O 1
ATOM 1975 N N . ILE A 1 244 ? 7.474 -11.356 -12.195 1.00 95.56 244 ILE A N 1
ATOM 1976 C CA . ILE A 1 244 ? 7.827 -12.446 -13.118 1.00 95.56 244 ILE A CA 1
ATOM 1977 C C . ILE A 1 244 ? 7.605 -13.825 -12.477 1.00 95.56 244 ILE A C 1
ATOM 1979 O O . ILE A 1 244 ? 6.969 -14.707 -13.052 1.00 95.56 244 ILE A O 1
ATOM 1983 N N . LYS A 1 245 ? 8.162 -14.055 -11.283 1.00 95.38 245 LYS A N 1
ATOM 1984 C CA . LYS A 1 245 ? 8.217 -15.394 -10.672 1.00 95.38 245 LYS A CA 1
ATOM 1985 C C . LYS A 1 245 ? 6.935 -15.752 -9.923 1.00 95.38 245 LYS A C 1
ATOM 1987 O O . LYS A 1 245 ? 6.504 -16.900 -10.012 1.00 95.38 245 LYS A O 1
ATOM 1992 N N . HIS A 1 246 ? 6.361 -14.806 -9.176 1.00 95.81 246 HIS A N 1
ATOM 1993 C CA . HIS A 1 246 ? 5.142 -15.022 -8.391 1.00 95.81 246 HIS A CA 1
ATOM 1994 C C . HIS A 1 246 ? 3.890 -14.748 -9.216 1.00 95.81 246 HIS A C 1
ATOM 1996 O O . HIS A 1 246 ? 3.057 -15.635 -9.358 1.00 95.81 246 HIS A O 1
ATOM 2002 N N . CYS A 1 247 ? 3.799 -13.558 -9.819 1.00 94.25 247 CYS A N 1
ATOM 2003 C CA . CYS A 1 247 ? 2.605 -13.142 -10.567 1.00 94.25 247 CYS A CA 1
ATOM 2004 C C . CYS A 1 247 ? 2.547 -13.709 -11.995 1.00 94.25 247 CYS A C 1
ATOM 2006 O O . CYS A 1 247 ? 1.537 -13.534 -12.665 1.00 94.25 247 CYS A O 1
ATOM 2008 N N . ARG A 1 248 ? 3.602 -14.407 -12.448 1.00 94.06 248 ARG A N 1
ATOM 2009 C CA . ARG A 1 248 ? 3.697 -15.053 -13.772 1.00 94.06 248 ARG A CA 1
ATOM 2010 C C . ARG A 1 248 ? 3.575 -14.092 -14.956 1.00 94.06 248 ARG A C 1
ATOM 2012 O O . ARG A 1 248 ? 3.222 -14.523 -16.048 1.00 94.06 248 ARG A O 1
ATOM 2019 N N . ILE A 1 249 ? 3.920 -12.824 -14.750 1.00 93.69 249 ILE A N 1
ATOM 2020 C CA . ILE A 1 249 ? 3.975 -11.827 -15.822 1.00 93.69 249 ILE A CA 1
ATOM 2021 C C . ILE A 1 249 ? 5.182 -12.126 -16.712 1.00 93.69 249 ILE A C 1
ATOM 2023 O O . ILE A 1 249 ? 6.286 -12.377 -16.212 1.00 93.69 249 ILE A O 1
ATOM 2027 N N . SER A 1 250 ? 4.983 -12.108 -18.029 1.00 95.00 250 SER A N 1
ATOM 2028 C CA . SER A 1 250 ? 6.076 -12.341 -18.967 1.00 95.00 250 SER A CA 1
ATOM 2029 C C . SER A 1 250 ? 7.111 -11.218 -18.843 1.00 95.00 250 SER A C 1
ATOM 2031 O O . SER A 1 250 ? 6.736 -10.045 -18.792 1.00 95.00 250 SER A O 1
ATOM 2033 N N . PRO A 1 251 ? 8.427 -11.507 -18.832 1.00 94.88 251 PRO A N 1
ATOM 2034 C CA . PRO A 1 251 ? 9.446 -10.457 -18.818 1.00 94.88 251 PRO A CA 1
ATOM 2035 C C . PRO A 1 251 ? 9.265 -9.430 -19.949 1.00 94.88 251 PRO A C 1
ATOM 2037 O O . PRO A 1 251 ? 9.516 -8.245 -19.740 1.00 94.88 251 PRO A O 1
ATOM 2040 N N . ASN A 1 252 ? 8.768 -9.860 -21.113 1.00 90.94 252 ASN A N 1
ATOM 2041 C CA . ASN A 1 252 ? 8.531 -8.992 -22.272 1.00 90.94 252 ASN A CA 1
ATOM 2042 C C . ASN A 1 252 ? 7.387 -7.983 -22.055 1.00 90.94 252 ASN A C 1
ATOM 2044 O O . ASN A 1 252 ? 7.325 -6.973 -22.746 1.00 90.94 252 ASN A O 1
ATOM 2048 N N . GLU A 1 253 ? 6.518 -8.204 -21.066 1.00 93.38 253 GLU A N 1
ATOM 2049 C CA . GLU A 1 253 ? 5.440 -7.276 -20.691 1.00 93.38 253 GLU A CA 1
ATOM 2050 C C . GLU A 1 253 ? 5.917 -6.197 -19.702 1.00 93.38 253 GLU A C 1
ATOM 2052 O O . GLU A 1 253 ? 5.145 -5.334 -19.288 1.00 93.38 253 GLU A O 1
ATOM 2057 N N . ILE A 1 254 ? 7.197 -6.221 -19.302 1.00 95.31 254 ILE A N 1
ATOM 2058 C CA . ILE A 1 254 ? 7.754 -5.308 -18.300 1.00 95.31 254 ILE A CA 1
ATOM 2059 C C . ILE A 1 254 ? 8.802 -4.385 -18.931 1.00 95.31 254 ILE A C 1
ATOM 2061 O O . ILE A 1 254 ? 9.857 -4.824 -19.396 1.00 95.31 254 ILE A O 1
ATOM 2065 N N . LEU A 1 255 ? 8.542 -3.074 -18.863 1.00 95.44 255 LEU A N 1
ATOM 2066 C CA . LEU A 1 255 ? 9.461 -2.012 -19.278 1.00 95.44 255 LEU A CA 1
ATOM 2067 C C . LEU A 1 255 ? 10.039 -1.268 -18.066 1.00 95.44 255 LEU A C 1
ATOM 2069 O O . LEU A 1 255 ? 9.318 -0.704 -17.245 1.00 95.44 255 LEU A O 1
ATOM 2073 N N . LEU A 1 256 ? 11.366 -1.216 -17.987 1.00 96.38 256 LEU A N 1
ATOM 2074 C CA . LEU A 1 256 ? 12.130 -0.530 -16.951 1.00 96.38 256 LEU A CA 1
ATOM 2075 C C . LEU A 1 256 ? 12.993 0.567 -17.577 1.00 96.38 256 LEU A C 1
ATOM 2077 O O . LEU A 1 256 ? 13.935 0.294 -18.326 1.00 96.38 256 LEU A O 1
ATOM 2081 N N . LEU A 1 257 ? 12.696 1.818 -17.223 1.00 94.81 257 LEU A N 1
ATOM 2082 C CA . LEU A 1 257 ? 13.399 2.992 -17.731 1.00 94.81 257 LEU A CA 1
ATOM 2083 C C . LEU A 1 257 ? 14.336 3.589 -16.683 1.00 94.81 257 LEU A C 1
ATOM 2085 O O . LEU A 1 257 ? 13.948 3.860 -15.548 1.00 94.81 257 LEU A O 1
ATOM 2089 N N . ALA A 1 258 ? 15.579 3.838 -17.089 1.00 90.62 258 ALA A N 1
ATOM 2090 C CA . ALA A 1 258 ? 16.576 4.524 -16.278 1.00 90.62 258 ALA A CA 1
ATOM 2091 C C . ALA A 1 258 ? 17.092 5.791 -16.971 1.00 90.62 258 ALA A C 1
ATOM 2093 O O . ALA A 1 258 ? 17.132 5.895 -18.197 1.00 90.62 258 ALA A O 1
ATOM 2094 N N . PHE A 1 259 ? 17.550 6.770 -16.189 1.00 86.50 259 PHE A N 1
ATOM 2095 C CA . PHE A 1 259 ? 18.044 8.028 -16.756 1.00 86.50 259 PHE A CA 1
ATOM 2096 C C . PHE A 1 259 ? 19.374 7.862 -17.509 1.00 86.50 259 PHE A C 1
ATOM 2098 O O . PHE A 1 259 ? 19.595 8.480 -18.547 1.00 86.50 259 PHE A O 1
ATOM 2105 N N . ASN A 1 260 ? 20.268 7.006 -17.006 1.00 86.50 260 ASN A N 1
ATOM 2106 C CA . ASN A 1 260 ? 21.595 6.801 -17.582 1.00 86.50 260 ASN A CA 1
ATOM 2107 C C . ASN A 1 260 ? 21.884 5.319 -17.862 1.00 86.50 260 ASN A C 1
ATOM 2109 O O . ASN A 1 260 ? 21.288 4.419 -17.266 1.00 86.50 260 ASN A O 1
ATOM 2113 N N . ARG A 1 261 ? 22.834 5.072 -18.776 1.00 83.50 261 ARG A N 1
ATOM 2114 C CA . ARG A 1 261 ? 23.206 3.719 -19.226 1.00 83.50 261 ARG A CA 1
ATOM 2115 C C . ARG A 1 261 ? 23.748 2.846 -18.095 1.00 83.50 261 ARG A C 1
ATOM 2117 O O . ARG A 1 261 ? 23.476 1.654 -18.074 1.00 83.50 261 ARG A O 1
ATOM 2124 N N . LYS A 1 262 ? 24.482 3.437 -17.145 1.00 85.88 262 LYS A N 1
ATOM 2125 C CA . LYS A 1 262 ? 25.050 2.711 -16.000 1.00 85.88 262 LYS A CA 1
ATOM 2126 C C . LYS A 1 262 ? 23.950 2.110 -15.123 1.00 85.88 262 LYS A C 1
ATOM 2128 O O . LYS A 1 262 ? 24.028 0.938 -14.782 1.00 85.88 262 LYS A O 1
ATOM 2133 N N . ALA A 1 263 ? 22.918 2.889 -14.804 1.00 88.56 263 ALA A N 1
ATOM 2134 C CA . ALA A 1 263 ? 21.780 2.430 -14.016 1.00 88.56 263 ALA A CA 1
ATOM 2135 C C . ALA A 1 263 ? 20.987 1.335 -14.747 1.00 88.56 263 ALA A C 1
ATOM 2137 O O . ALA A 1 263 ? 20.652 0.325 -14.135 1.00 88.56 263 ALA A O 1
ATOM 2138 N N . ALA A 1 264 ? 20.749 1.486 -16.056 1.00 89.75 264 ALA A N 1
ATOM 2139 C CA . ALA A 1 264 ? 20.103 0.446 -16.863 1.00 89.75 264 ALA A CA 1
ATOM 2140 C C . ALA A 1 264 ? 20.911 -0.868 -16.861 1.00 89.75 264 ALA A C 1
ATOM 2142 O O . ALA A 1 264 ? 20.360 -1.935 -16.593 1.00 89.75 264 ALA A O 1
ATOM 2143 N N . ALA A 1 265 ? 22.227 -0.791 -17.087 1.00 87.88 265 ALA A N 1
ATOM 2144 C CA . ALA A 1 265 ? 23.115 -1.954 -17.062 1.00 87.88 265 ALA A CA 1
ATOM 2145 C C . ALA A 1 265 ? 23.142 -2.633 -15.681 1.00 87.88 265 ALA A C 1
ATOM 2147 O O . ALA A 1 265 ? 23.085 -3.859 -15.585 1.00 87.88 265 ALA A O 1
ATOM 2148 N N . GLU A 1 266 ? 23.174 -1.843 -14.604 1.00 91.25 266 GLU A N 1
ATOM 2149 C CA . GLU A 1 266 ? 23.135 -2.345 -13.231 1.00 91.25 266 GLU A CA 1
ATOM 2150 C C . GLU A 1 266 ? 21.822 -3.075 -12.919 1.00 91.25 266 GLU A C 1
ATOM 2152 O O . GLU A 1 266 ? 21.856 -4.180 -12.375 1.00 91.25 266 GLU A O 1
ATOM 2157 N N . ILE A 1 267 ? 20.674 -2.496 -13.292 1.00 94.38 267 ILE A N 1
ATOM 2158 C CA . ILE A 1 267 ? 19.356 -3.127 -13.132 1.00 94.38 267 ILE A CA 1
ATOM 2159 C C . ILE A 1 267 ? 19.323 -4.453 -13.892 1.00 94.38 267 ILE A C 1
ATOM 2161 O O . ILE A 1 267 ? 18.994 -5.482 -13.306 1.00 94.38 267 ILE A O 1
ATOM 2165 N N . ARG A 1 268 ? 19.734 -4.458 -15.166 1.00 94.62 268 ARG A N 1
ATOM 2166 C CA . ARG A 1 268 ? 19.732 -5.659 -16.013 1.00 94.62 268 ARG A CA 1
ATOM 2167 C C . ARG A 1 268 ? 20.599 -6.776 -15.429 1.00 94.62 268 ARG A C 1
ATOM 2169 O O . ARG A 1 268 ? 20.166 -7.924 -15.367 1.00 94.62 268 ARG A O 1
ATOM 2176 N N . LYS A 1 269 ? 21.790 -6.432 -14.929 1.00 93.00 269 LYS A N 1
ATOM 2177 C CA . LYS A 1 269 ? 22.684 -7.375 -14.244 1.00 93.00 269 LYS A CA 1
ATOM 2178 C C . LYS A 1 269 ? 22.041 -7.963 -12.983 1.00 93.00 269 LYS A C 1
ATOM 2180 O O . LYS A 1 269 ? 22.113 -9.171 -12.777 1.00 93.00 269 LYS A O 1
ATOM 2185 N N . ARG A 1 270 ? 21.434 -7.124 -12.134 1.00 93.19 270 ARG A N 1
ATOM 2186 C CA . ARG A 1 270 ? 20.766 -7.572 -10.897 1.00 93.19 270 ARG A CA 1
ATOM 2187 C C . ARG A 1 270 ? 19.607 -8.517 -11.203 1.00 93.19 270 ARG A C 1
ATOM 2189 O O . ARG A 1 270 ? 19.513 -9.563 -10.575 1.00 93.19 270 ARG A O 1
ATOM 2196 N N . LEU A 1 271 ? 18.776 -8.179 -12.189 1.00 95.44 271 LEU A N 1
ATOM 2197 C CA . LEU A 1 271 ? 17.654 -9.021 -12.609 1.00 95.44 271 LEU A CA 1
ATOM 2198 C C . LEU A 1 271 ? 18.120 -10.394 -13.085 1.00 95.44 271 LEU A C 1
ATOM 2200 O O . LEU A 1 271 ? 17.559 -11.390 -12.648 1.00 95.44 271 LEU A O 1
ATOM 2204 N N . LEU A 1 272 ? 19.177 -10.459 -13.898 1.00 95.19 272 LEU A N 1
ATOM 2205 C CA . LEU A 1 272 ? 19.746 -11.735 -14.333 1.00 95.19 272 LEU A CA 1
ATOM 2206 C C . LEU A 1 272 ? 20.169 -12.609 -13.144 1.00 95.19 272 LEU A C 1
ATOM 2208 O O . LEU A 1 272 ? 19.797 -13.775 -13.085 1.00 95.19 272 LEU A O 1
ATOM 2212 N N . ILE A 1 273 ? 20.882 -12.034 -12.172 1.00 92.56 273 ILE A N 1
ATOM 2213 C CA . ILE A 1 273 ? 21.323 -12.761 -10.970 1.00 92.56 273 ILE A CA 1
ATOM 2214 C C . ILE A 1 273 ? 20.129 -13.210 -10.117 1.00 92.56 273 ILE A C 1
ATOM 2216 O O . ILE A 1 273 ? 20.137 -14.310 -9.575 1.00 92.56 273 ILE A O 1
ATOM 2220 N N . TYR A 1 274 ? 19.094 -12.382 -9.985 1.00 93.38 274 TYR A N 1
ATOM 2221 C CA . TYR A 1 274 ? 17.906 -12.726 -9.203 1.00 93.38 274 TYR A CA 1
ATOM 2222 C C . TYR A 1 274 ? 17.022 -13.775 -9.885 1.00 93.38 274 TYR A C 1
ATOM 2224 O O . TYR A 1 274 ? 16.398 -14.585 -9.205 1.00 93.38 274 TYR A O 1
ATOM 2232 N N . LEU A 1 275 ? 16.964 -13.780 -11.218 1.00 93.50 275 LEU A N 1
ATOM 2233 C CA . LEU A 1 275 ? 16.200 -14.762 -11.989 1.00 93.50 275 LEU A CA 1
ATOM 2234 C C . LEU A 1 275 ? 16.942 -16.101 -12.124 1.00 93.50 275 LEU A C 1
ATOM 2236 O O . LEU A 1 275 ? 16.270 -17.137 -12.185 1.00 93.50 275 LEU A O 1
ATOM 2240 N N . CYS A 1 276 ? 18.281 -16.063 -12.149 1.00 92.88 276 CYS A N 1
ATOM 2241 C CA . CYS A 1 276 ? 19.194 -17.204 -12.235 1.00 92.88 276 CYS A CA 1
ATOM 2242 C C . CYS A 1 276 ? 20.500 -16.929 -11.446 1.00 92.88 276 CYS A C 1
ATOM 2244 O O . CYS A 1 276 ? 21.442 -16.328 -11.978 1.00 92.88 276 CYS A O 1
ATOM 2246 N N . PRO A 1 277 ? 20.592 -17.366 -10.174 1.00 89.31 277 PRO A N 1
ATOM 2247 C CA . PRO A 1 277 ? 21.760 -17.130 -9.314 1.00 89.31 277 PRO A CA 1
ATOM 2248 C C . PRO A 1 277 ? 23.094 -17.641 -9.882 1.00 89.31 277 PRO A C 1
ATOM 2250 O O . PRO A 1 277 ? 24.153 -17.055 -9.632 1.00 89.31 277 PRO A O 1
ATOM 2253 N N . GLU A 1 278 ? 23.064 -18.696 -10.700 1.00 88.75 278 GLU A N 1
ATOM 2254 C CA . GLU A 1 278 ? 24.229 -19.272 -11.381 1.00 88.75 278 GLU A CA 1
ATOM 2255 C C . GLU A 1 278 ? 24.914 -18.268 -12.322 1.00 88.75 278 GLU A C 1
ATOM 2257 O O . GLU A 1 278 ? 26.132 -18.347 -12.535 1.00 88.75 278 GLU A O 1
ATOM 2262 N N . ALA A 1 279 ? 24.168 -17.280 -12.831 1.00 91.25 279 ALA A N 1
ATOM 2263 C CA . ALA A 1 279 ? 24.689 -16.231 -13.700 1.00 91.25 279 ALA A CA 1
ATOM 2264 C C . ALA A 1 279 ? 25.800 -15.407 -13.034 1.00 91.25 279 ALA A C 1
ATOM 2266 O O . ALA A 1 279 ? 26.706 -14.936 -13.722 1.00 91.25 279 ALA A O 1
ATOM 2267 N N . SER A 1 280 ? 25.791 -15.278 -11.700 1.00 89.94 280 SER A N 1
ATOM 2268 C CA . SER A 1 280 ? 26.830 -14.551 -10.959 1.00 89.94 280 SER A CA 1
ATOM 2269 C C . SER A 1 280 ? 28.230 -15.118 -11.237 1.00 89.94 280 SER A C 1
ATOM 2271 O O . SER A 1 280 ? 29.150 -14.381 -11.601 1.00 89.94 280 SER A O 1
ATOM 2273 N N . LYS A 1 281 ? 28.380 -16.451 -11.195 1.00 88.50 281 LYS A N 1
ATOM 2274 C CA . LYS A 1 281 ? 29.657 -17.129 -11.479 1.00 88.50 281 LYS A CA 1
ATOM 2275 C C . LYS A 1 281 ? 30.080 -16.956 -12.939 1.00 88.50 281 LYS A C 1
ATOM 2277 O O . LYS A 1 281 ? 31.262 -16.749 -13.211 1.00 88.50 281 LYS A O 1
ATOM 2282 N N . GLN A 1 282 ? 29.133 -17.020 -13.877 1.00 89.19 282 GLN A N 1
ATOM 2283 C CA . GLN A 1 282 ? 29.429 -16.861 -15.303 1.00 89.19 282 GLN A CA 1
ATOM 2284 C C . GLN A 1 282 ? 29.879 -15.438 -15.646 1.00 89.19 282 GLN A C 1
ATOM 2286 O O . GLN A 1 282 ? 30.854 -15.265 -16.375 1.00 89.19 282 GLN A O 1
ATOM 2291 N N . LEU A 1 283 ? 29.239 -14.423 -15.062 1.00 88.69 283 LEU A N 1
ATOM 2292 C CA . LEU A 1 283 ? 29.627 -13.024 -15.242 1.00 88.69 283 LEU A CA 1
ATOM 2293 C C . LEU A 1 283 ? 31.037 -12.743 -14.701 1.00 88.69 283 LEU A C 1
ATOM 2295 O O . LEU A 1 283 ? 31.795 -12.001 -15.326 1.00 88.69 283 LEU A O 1
ATOM 2299 N N . GLU A 1 284 ? 31.425 -13.351 -13.577 1.00 86.75 284 GLU A N 1
ATOM 2300 C CA . GLU A 1 284 ? 32.796 -13.240 -13.057 1.00 86.75 284 GLU A CA 1
ATOM 2301 C C . GLU A 1 284 ? 33.835 -13.919 -13.966 1.00 86.75 284 GLU A C 1
ATOM 2303 O O . GLU A 1 284 ? 34.952 -13.418 -14.115 1.00 86.75 284 GLU A O 1
ATOM 2308 N N . LEU A 1 285 ? 33.478 -15.023 -14.629 1.00 85.06 285 LEU A N 1
ATOM 2309 C CA . LEU A 1 285 ? 34.343 -15.660 -15.628 1.00 85.06 285 LEU A CA 1
ATOM 2310 C C . LEU A 1 285 ? 34.503 -14.792 -16.885 1.00 85.06 285 LEU A C 1
ATOM 2312 O O . LEU A 1 285 ? 35.625 -14.632 -17.364 1.00 85.06 285 LEU A O 1
ATOM 2316 N N . GLU A 1 286 ? 33.421 -14.194 -17.394 1.00 82.62 286 GLU A N 1
ATOM 2317 C CA . GLU A 1 286 ? 33.472 -13.284 -18.552 1.00 82.62 286 GLU A CA 1
ATOM 2318 C C . GLU A 1 286 ? 34.321 -12.036 -18.258 1.00 82.62 286 GLU A C 1
ATOM 2320 O O . GLU A 1 286 ? 35.127 -11.618 -19.090 1.00 82.62 286 GLU A O 1
ATOM 2325 N N . LYS A 1 287 ? 34.245 -11.489 -17.035 1.00 80.38 287 LYS A N 1
ATOM 2326 C CA . LYS A 1 287 ? 35.128 -10.393 -16.597 1.00 80.38 287 LYS A CA 1
ATOM 2327 C C . LYS A 1 287 ? 36.610 -10.768 -16.658 1.00 80.38 287 LYS A C 1
ATOM 2329 O O . LYS A 1 287 ? 37.430 -9.946 -17.065 1.00 80.38 287 LYS A O 1
ATOM 2334 N N . LYS A 1 288 ? 36.966 -11.998 -16.265 1.00 76.38 288 LYS A N 1
ATOM 2335 C CA . LYS A 1 288 ? 38.359 -12.488 -16.265 1.00 76.38 288 LYS A CA 1
ATOM 2336 C C . LYS A 1 288 ? 38.910 -12.738 -17.672 1.00 76.38 288 LYS A C 1
ATOM 2338 O O . LYS A 1 288 ? 40.112 -12.605 -17.870 1.00 76.38 288 LYS A O 1
ATOM 2343 N N . LYS A 1 289 ? 38.053 -13.041 -18.654 1.00 71.25 289 LYS A N 1
ATOM 2344 C CA . LYS A 1 289 ? 38.426 -13.220 -20.076 1.00 71.25 289 LYS A CA 1
ATOM 2345 C C . LYS A 1 289 ? 38.703 -11.903 -20.827 1.00 71.25 289 LYS A C 1
ATOM 2347 O O . LYS A 1 289 ? 39.012 -11.943 -22.012 1.00 71.25 289 LYS A O 1
ATOM 2352 N N . GLY A 1 290 ? 38.566 -10.762 -20.146 1.00 60.59 290 GLY A N 1
ATOM 2353 C CA . GLY A 1 290 ? 38.609 -9.377 -20.627 1.00 60.59 290 GLY A CA 1
ATOM 2354 C C . GLY A 1 290 ? 38.978 -9.108 -22.094 1.00 60.59 290 GLY A C 1
ATOM 2355 O O . GLY A 1 290 ? 40.142 -9.162 -22.486 1.00 60.59 290 GLY A O 1
ATOM 2356 N N . ARG A 1 291 ? 38.001 -8.616 -22.867 1.00 55.56 291 ARG A N 1
ATOM 2357 C CA . ARG A 1 291 ? 38.261 -7.756 -24.034 1.00 55.56 291 ARG A CA 1
ATOM 2358 C C . ARG A 1 291 ? 38.628 -6.354 -23.530 1.00 55.56 291 ARG A C 1
ATOM 2360 O O . ARG A 1 291 ? 37.889 -5.769 -22.741 1.00 55.56 291 ARG A O 1
ATOM 2367 N N . LYS A 1 292 ? 39.741 -5.775 -24.000 1.00 52.56 292 LYS A N 1
ATOM 2368 C CA . LYS A 1 292 ? 40.059 -4.346 -23.797 1.00 52.56 292 LYS A CA 1
ATOM 2369 C C . LYS A 1 292 ? 39.106 -3.487 -24.642 1.00 52.56 292 LYS A C 1
ATOM 2371 O O . LYS A 1 292 ? 39.475 -3.031 -25.721 1.00 52.56 292 LYS A O 1
ATOM 2376 N N . HIS A 1 293 ? 37.869 -3.292 -24.191 1.00 57.78 293 HIS A N 1
ATOM 2377 C CA . HIS A 1 293 ? 36.939 -2.364 -24.837 1.00 57.78 293 HIS A CA 1
ATOM 2378 C C . HIS A 1 293 ? 37.086 -0.944 -24.281 1.00 57.78 293 HIS A C 1
ATOM 2380 O O . HIS A 1 293 ? 37.221 -0.754 -23.074 1.00 57.78 293 HIS A O 1
ATOM 2386 N N . LYS A 1 294 ? 37.041 0.061 -25.172 1.00 61.44 294 LYS A N 1
ATOM 2387 C CA . LYS A 1 294 ? 37.054 1.490 -24.801 1.00 61.44 294 LYS A CA 1
ATOM 2388 C C . LYS A 1 294 ? 35.821 1.892 -23.979 1.00 61.44 294 LYS A C 1
ATOM 2390 O O . LYS A 1 294 ? 35.923 2.810 -23.173 1.00 61.44 294 LYS A O 1
ATOM 2395 N N . ASP A 1 295 ? 34.689 1.205 -24.159 1.00 75.81 295 ASP A N 1
ATOM 2396 C CA . ASP A 1 295 ? 33.452 1.429 -23.401 1.00 75.81 295 ASP A CA 1
ATOM 2397 C C . ASP A 1 295 ? 33.158 0.240 -22.472 1.00 75.81 295 ASP A C 1
ATOM 2399 O O . ASP A 1 295 ? 32.711 -0.832 -22.893 1.00 75.81 295 ASP A O 1
ATOM 2403 N N . LYS A 1 296 ? 33.418 0.446 -21.179 1.00 77.94 296 LYS A N 1
ATOM 2404 C CA . LYS A 1 296 ? 33.207 -0.555 -20.130 1.00 77.94 296 LYS A CA 1
ATOM 2405 C C . LYS A 1 296 ? 31.726 -0.892 -19.930 1.00 77.94 296 LYS A C 1
ATOM 2407 O O . LYS A 1 296 ? 31.405 -2.048 -19.675 1.00 77.94 296 LYS A O 1
ATOM 2412 N N . ILE A 1 297 ? 30.827 0.086 -20.064 1.00 73.94 297 ILE A N 1
ATOM 2413 C CA . ILE A 1 297 ? 29.388 -0.108 -19.823 1.00 73.94 297 ILE A CA 1
ATOM 2414 C C . ILE A 1 297 ? 28.783 -0.943 -20.950 1.00 73.94 297 ILE A C 1
ATOM 2416 O O . ILE A 1 297 ? 28.001 -1.858 -20.687 1.00 73.94 297 ILE A O 1
ATOM 2420 N N . ALA A 1 298 ? 29.172 -0.663 -22.197 1.00 74.75 298 ALA A N 1
ATOM 2421 C CA . ALA A 1 298 ? 28.762 -1.466 -23.345 1.00 74.75 298 ALA A CA 1
ATOM 2422 C C . ALA A 1 298 ? 29.255 -2.916 -23.214 1.00 74.75 298 ALA A C 1
ATOM 2424 O O . ALA A 1 298 ? 28.476 -3.851 -23.384 1.00 74.75 298 ALA A O 1
ATOM 2425 N N . SER A 1 299 ? 30.519 -3.106 -22.816 1.00 76.62 299 SER A N 1
ATOM 2426 C CA . SER A 1 299 ? 31.086 -4.440 -22.593 1.00 76.62 299 SER A CA 1
ATOM 2427 C C . SER A 1 299 ? 30.370 -5.217 -21.482 1.00 76.62 299 SER A C 1
ATOM 2429 O O . SER A 1 299 ? 30.121 -6.408 -21.643 1.00 76.62 299 SER A O 1
ATOM 2431 N N . GLU A 1 300 ? 30.040 -4.572 -20.358 1.00 80.88 300 GLU A N 1
ATOM 2432 C CA . GLU A 1 300 ? 29.289 -5.206 -19.264 1.00 80.88 300 GLU A CA 1
ATOM 2433 C C . GLU A 1 300 ? 27.856 -5.552 -19.688 1.00 80.88 300 GLU A C 1
ATOM 2435 O O . GLU A 1 300 ? 27.361 -6.631 -19.371 1.00 80.88 300 GLU A O 1
ATOM 2440 N N . SER A 1 301 ? 27.203 -4.668 -20.446 1.00 83.56 301 SER A N 1
ATOM 2441 C CA . SER A 1 301 ? 25.842 -4.895 -20.945 1.00 83.56 301 SER A CA 1
ATOM 2442 C C . SER A 1 301 ? 25.780 -6.065 -21.929 1.00 83.56 301 SER A C 1
ATOM 2444 O O . SER A 1 301 ? 24.834 -6.854 -21.867 1.00 83.56 301 SER A O 1
ATOM 2446 N N . GLN A 1 302 ? 26.797 -6.205 -22.788 1.00 84.00 302 GLN A N 1
ATOM 2447 C CA . GLN A 1 302 ? 26.926 -7.334 -23.709 1.00 84.00 302 GLN A CA 1
ATOM 2448 C C . GLN A 1 302 ? 27.162 -8.643 -22.955 1.00 84.00 302 GLN A C 1
ATOM 2450 O O . GLN A 1 302 ? 26.456 -9.610 -23.198 1.00 84.00 302 GLN A O 1
ATOM 2455 N N . ALA A 1 303 ? 28.068 -8.660 -21.971 1.00 87.00 303 ALA A N 1
ATOM 2456 C CA . ALA A 1 303 ? 28.307 -9.855 -21.160 1.00 87.00 303 ALA A CA 1
ATOM 2457 C C . ALA A 1 303 ? 27.034 -10.335 -20.440 1.00 87.00 303 ALA A C 1
ATOM 2459 O O . ALA A 1 303 ? 26.783 -11.533 -20.357 1.00 87.00 303 ALA A O 1
ATOM 2460 N N . VAL A 1 304 ? 26.202 -9.409 -19.948 1.00 89.31 304 VAL A N 1
ATOM 2461 C CA . VAL A 1 304 ? 24.891 -9.747 -19.371 1.00 89.31 304 VAL A CA 1
ATOM 2462 C C . VAL A 1 304 ? 23.951 -10.343 -20.423 1.00 89.31 304 VAL A C 1
ATOM 2464 O O . VAL A 1 304 ? 23.241 -11.289 -20.103 1.00 89.31 304 VAL A O 1
ATOM 2467 N N . ALA A 1 305 ? 23.947 -9.826 -21.657 1.00 88.19 305 ALA A N 1
ATOM 2468 C CA . ALA A 1 305 ? 23.143 -10.380 -22.749 1.00 88.19 305 ALA A CA 1
ATOM 2469 C C . ALA A 1 305 ? 23.577 -11.813 -23.098 1.00 88.19 305 ALA A C 1
ATOM 2471 O O . ALA A 1 305 ? 22.747 -12.715 -23.085 1.00 88.19 305 ALA A O 1
ATOM 2472 N N . ASP A 1 306 ? 24.878 -12.019 -23.311 1.00 89.69 306 ASP A N 1
ATOM 2473 C CA . ASP A 1 306 ? 25.451 -13.307 -23.712 1.00 89.69 306 ASP A CA 1
ATOM 2474 C C . ASP A 1 306 ? 25.228 -14.383 -22.636 1.00 89.69 306 ASP A C 1
ATOM 2476 O O . ASP A 1 306 ? 24.941 -15.540 -22.941 1.00 89.69 306 ASP A O 1
ATOM 2480 N N . VAL A 1 307 ? 25.364 -14.015 -21.355 1.00 92.94 307 VAL A N 1
ATOM 2481 C CA . VAL A 1 307 ? 25.111 -14.933 -20.233 1.00 92.94 307 VAL A CA 1
ATOM 2482 C C . VAL A 1 307 ? 23.622 -15.245 -20.102 1.00 92.94 307 VAL A C 1
ATOM 2484 O O . VAL A 1 307 ? 23.281 -16.399 -19.858 1.00 92.94 307 VAL A O 1
ATOM 2487 N N . ALA A 1 308 ? 22.739 -14.257 -20.276 1.00 93.44 308 ALA A N 1
ATOM 2488 C CA . ALA A 1 308 ? 21.295 -14.483 -20.246 1.00 93.44 308 ALA A CA 1
ATOM 2489 C C . ALA A 1 308 ? 20.854 -15.445 -21.359 1.00 93.44 308 ALA A C 1
ATOM 2491 O O . ALA A 1 308 ? 20.164 -16.419 -21.074 1.00 93.44 308 ALA A O 1
ATOM 2492 N N . GLU A 1 309 ? 21.329 -15.235 -22.590 1.00 93.44 309 GLU A N 1
ATOM 2493 C CA . GLU A 1 309 ? 21.053 -16.109 -23.736 1.00 93.44 309 GLU A CA 1
ATOM 2494 C C . GLU A 1 309 ? 21.573 -17.533 -23.497 1.00 93.44 309 GLU A C 1
ATOM 2496 O O . GLU A 1 309 ? 20.833 -18.503 -23.638 1.00 93.44 309 GLU A O 1
ATOM 2501 N N . ARG A 1 310 ? 22.824 -17.670 -23.038 1.00 94.06 310 ARG A N 1
ATOM 2502 C CA . ARG A 1 310 ? 23.438 -18.974 -22.732 1.00 94.06 310 ARG A CA 1
ATOM 2503 C C . ARG A 1 310 ? 22.685 -19.752 -21.653 1.00 94.06 310 ARG A C 1
ATOM 2505 O O . ARG A 1 310 ? 22.696 -20.980 -21.668 1.00 94.06 310 ARG A O 1
ATOM 2512 N N . LEU A 1 311 ? 22.089 -19.045 -20.697 1.00 94.31 311 LEU A N 1
ATOM 2513 C CA . LEU A 1 311 ? 21.311 -19.627 -19.606 1.00 94.31 311 LEU A CA 1
ATOM 2514 C C . LEU A 1 311 ? 19.820 -19.774 -19.941 1.00 94.31 311 LEU A C 1
ATOM 2516 O O . LEU A 1 311 ? 19.082 -20.299 -19.111 1.00 94.31 311 LEU A O 1
ATOM 2520 N N . GLY A 1 312 ? 19.373 -19.323 -21.119 1.00 93.94 312 GLY A N 1
ATOM 2521 C CA . GLY A 1 312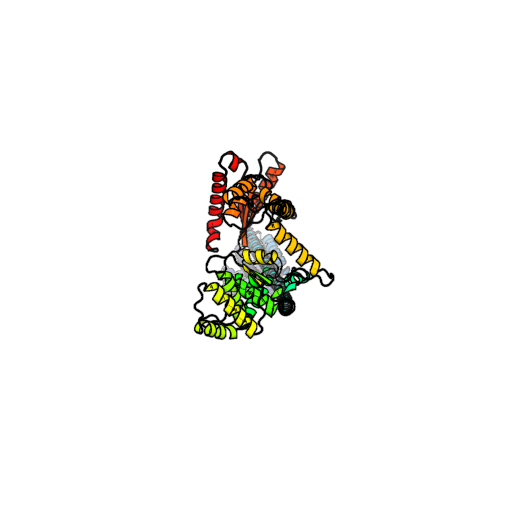 ? 17.960 -19.329 -21.499 1.00 93.94 312 GLY A CA 1
ATOM 2522 C C . GLY A 1 312 ? 17.088 -18.482 -20.568 1.00 93.94 312 GLY A C 1
ATOM 2523 O O . GLY A 1 312 ? 15.974 -18.879 -20.238 1.00 93.94 312 GLY A O 1
ATOM 2524 N N . VAL A 1 313 ? 17.616 -17.357 -20.075 1.00 94.44 313 VAL A N 1
ATOM 2525 C CA . VAL A 1 313 ? 16.907 -16.459 -19.154 1.00 94.44 313 VAL A CA 1
ATOM 2526 C C . VAL A 1 313 ? 16.368 -15.260 -19.919 1.00 94.44 313 VAL A C 1
ATOM 2528 O O . VAL A 1 313 ? 17.129 -14.375 -20.316 1.00 94.44 313 VAL A O 1
ATOM 2531 N N . ASP A 1 314 ? 15.047 -15.185 -20.035 1.00 93.12 314 ASP A N 1
ATOM 2532 C CA . ASP A 1 314 ? 14.374 -14.008 -20.571 1.00 93.12 314 ASP A CA 1
ATOM 2533 C C . ASP A 1 314 ? 14.430 -12.857 -19.561 1.00 93.12 314 ASP A C 1
ATOM 2535 O O . ASP A 1 314 ? 14.001 -12.969 -18.407 1.00 93.12 314 ASP A O 1
ATOM 2539 N N . LEU A 1 315 ? 14.994 -11.732 -19.998 1.00 93.62 315 LEU A N 1
ATOM 2540 C CA . LEU A 1 315 ? 15.090 -10.510 -19.207 1.00 93.62 315 LEU A CA 1
ATOM 2541 C C . LEU A 1 315 ? 14.069 -9.486 -19.697 1.00 93.62 315 LEU A C 1
ATOM 2543 O O . LEU A 1 315 ? 13.879 -9.362 -20.905 1.00 93.62 315 LEU A O 1
ATOM 2547 N N . PRO A 1 316 ? 13.490 -8.685 -18.789 1.00 94.88 316 PRO A N 1
ATOM 2548 C CA . PRO A 1 316 ? 12.576 -7.629 -19.187 1.00 94.88 316 PRO A CA 1
ATOM 2549 C C . PRO A 1 316 ? 13.285 -6.516 -19.962 1.00 94.88 316 PRO A C 1
ATOM 2551 O O . PRO A 1 316 ? 14.521 -6.404 -19.973 1.00 94.88 316 PRO A O 1
ATOM 2554 N N . HIS A 1 317 ? 12.492 -5.645 -20.581 1.00 92.44 317 HIS A N 1
ATOM 2555 C CA . HIS A 1 317 ? 12.988 -4.504 -21.336 1.00 92.44 317 HIS A CA 1
ATOM 2556 C C . HIS A 1 317 ? 13.593 -3.456 -20.391 1.00 92.44 317 HIS A C 1
ATOM 2558 O O . HIS A 1 317 ? 12.894 -2.611 -19.844 1.00 92.44 317 HIS A O 1
ATOM 2564 N N . VAL A 1 318 ? 14.915 -3.488 -20.197 1.00 94.25 318 VAL A N 1
ATOM 2565 C CA . VAL A 1 318 ? 15.648 -2.501 -19.383 1.00 94.25 318 VAL A CA 1
ATOM 2566 C C . VAL A 1 318 ? 16.445 -1.570 -20.286 1.00 94.25 318 VAL A C 1
ATOM 2568 O O . VAL A 1 318 ? 17.399 -2.000 -20.935 1.00 94.25 318 VAL A O 1
ATOM 2571 N N . MET A 1 319 ? 16.097 -0.284 -20.311 1.00 90.94 319 MET A N 1
ATOM 2572 C CA . MET A 1 319 ? 16.754 0.682 -21.194 1.00 90.94 319 MET A CA 1
ATOM 2573 C C . MET A 1 319 ? 16.712 2.114 -20.656 1.00 90.94 319 MET A C 1
ATOM 2575 O O . MET A 1 319 ? 16.159 2.394 -19.594 1.00 90.94 319 MET A O 1
ATOM 2579 N N . THR A 1 320 ? 17.352 3.041 -21.367 1.00 90.12 320 THR A N 1
ATOM 2580 C CA . THR A 1 320 ? 17.211 4.471 -21.076 1.00 90.12 320 THR A CA 1
ATOM 2581 C C . THR A 1 320 ? 16.053 5.076 -21.855 1.00 90.12 320 THR A C 1
ATOM 2583 O O . THR A 1 320 ? 15.667 4.546 -22.893 1.00 90.12 320 THR A O 1
ATOM 2586 N N . PHE A 1 321 ? 15.551 6.233 -21.417 1.00 83.75 321 PHE A N 1
ATOM 2587 C CA . PHE A 1 321 ? 14.536 6.989 -22.167 1.00 83.75 321 PHE A CA 1
ATOM 2588 C C . PHE A 1 321 ? 14.947 7.242 -23.626 1.00 83.75 321 PHE A C 1
ATOM 2590 O O . PHE A 1 321 ? 14.158 7.040 -24.542 1.00 83.75 321 PHE A O 1
ATOM 2597 N N . HIS A 1 322 ? 16.212 7.607 -23.853 1.00 77.69 322 HIS A N 1
ATOM 2598 C CA . HIS A 1 322 ? 16.748 7.814 -25.200 1.00 77.69 322 HIS A CA 1
ATOM 2599 C C . HIS A 1 322 ? 16.786 6.522 -26.025 1.00 77.69 322 HIS A C 1
ATOM 2601 O O . HIS A 1 322 ? 16.530 6.562 -27.222 1.00 77.69 322 HIS A O 1
ATOM 2607 N N . ALA A 1 323 ? 17.109 5.385 -25.403 1.00 79.56 323 ALA A N 1
ATOM 2608 C CA . ALA A 1 323 ? 17.125 4.096 -26.087 1.00 79.56 323 ALA A CA 1
ATOM 2609 C C . ALA A 1 323 ? 15.707 3.624 -26.444 1.00 79.56 323 ALA A C 1
ATOM 2611 O O . ALA A 1 323 ? 15.516 3.117 -27.543 1.00 79.56 323 ALA A O 1
ATOM 2612 N N . LEU A 1 324 ? 14.720 3.864 -25.571 1.00 86.25 324 LEU A N 1
ATOM 2613 C CA . LEU A 1 324 ? 13.310 3.619 -25.880 1.00 86.25 324 LEU A CA 1
ATOM 2614 C C . LEU A 1 324 ? 12.851 4.481 -27.057 1.00 86.25 324 LEU A C 1
ATOM 2616 O O . LEU A 1 324 ? 12.331 3.953 -28.031 1.00 86.25 324 LEU A O 1
ATOM 2620 N N . ALA A 1 325 ? 13.084 5.795 -26.993 1.00 77.38 325 ALA A N 1
ATOM 2621 C CA . ALA A 1 325 ? 12.711 6.707 -28.071 1.00 77.38 325 ALA A CA 1
ATOM 2622 C C . ALA A 1 325 ? 13.367 6.303 -29.400 1.00 77.38 325 ALA A C 1
ATOM 2624 O O . ALA A 1 325 ? 12.711 6.280 -30.436 1.00 77.38 325 ALA A O 1
ATOM 2625 N N . TYR A 1 326 ? 14.647 5.923 -29.362 1.00 72.31 326 TYR A N 1
ATOM 2626 C CA . TYR A 1 326 ? 15.344 5.416 -30.537 1.00 72.31 326 TYR A CA 1
ATOM 2627 C C . TYR A 1 326 ? 14.703 4.134 -31.083 1.00 72.31 326 TYR A C 1
ATOM 2629 O O . TYR A 1 326 ? 14.515 4.052 -32.290 1.00 72.31 326 TYR A O 1
ATOM 2637 N N . ALA A 1 327 ? 14.342 3.175 -30.222 1.00 74.00 327 ALA A N 1
ATOM 2638 C CA . ALA A 1 327 ? 13.709 1.916 -30.619 1.00 74.00 327 ALA A CA 1
ATOM 2639 C C . ALA A 1 327 ? 12.290 2.100 -31.182 1.00 74.00 327 ALA A C 1
ATOM 2641 O O . ALA A 1 327 ? 11.905 1.370 -32.086 1.00 74.00 327 ALA A O 1
ATOM 2642 N N . ILE A 1 328 ? 11.535 3.082 -30.680 1.00 72.69 328 ILE A N 1
ATOM 2643 C CA . ILE A 1 328 ? 10.211 3.438 -31.212 1.00 72.69 328 ILE A CA 1
ATOM 2644 C C . ILE A 1 328 ? 10.339 4.043 -32.613 1.00 72.69 328 ILE A C 1
ATOM 2646 O O . ILE A 1 328 ? 9.567 3.700 -33.498 1.00 72.69 328 ILE A O 1
ATOM 2650 N N . VAL A 1 329 ? 11.312 4.939 -32.817 1.00 67.38 329 VAL A N 1
ATOM 2651 C CA . VAL A 1 329 ? 11.512 5.623 -34.108 1.00 67.38 329 VAL A CA 1
ATOM 2652 C C . VAL A 1 329 ? 12.217 4.727 -35.129 1.00 67.38 329 VAL A C 1
ATOM 2654 O O . VAL A 1 329 ? 11.966 4.844 -36.319 1.00 67.38 329 VAL A O 1
ATOM 2657 N N . HIS A 1 330 ? 13.085 3.821 -34.679 1.00 65.31 330 HIS A N 1
ATOM 2658 C CA . HIS A 1 330 ? 13.829 2.891 -35.531 1.00 65.31 330 HIS A CA 1
ATOM 2659 C C . HIS A 1 330 ? 13.559 1.445 -35.083 1.00 65.31 330 HIS A C 1
ATOM 2661 O O . HIS A 1 330 ? 14.448 0.795 -34.515 1.00 65.31 330 HIS A O 1
ATOM 2667 N N . PRO A 1 331 ? 12.334 0.929 -35.283 1.00 61.78 331 PRO A N 1
ATOM 2668 C CA . PRO A 1 331 ? 11.980 -0.409 -34.836 1.00 61.78 331 PRO A CA 1
ATOM 2669 C C . PRO A 1 331 ? 12.761 -1.461 -35.634 1.00 61.78 331 PRO A C 1
ATOM 2671 O O . PRO A 1 331 ? 12.530 -1.666 -36.822 1.00 61.78 331 PRO A O 1
ATOM 2674 N N . GLY A 1 332 ? 13.683 -2.172 -34.976 1.00 53.91 332 GLY A N 1
ATOM 2675 C CA . GLY A 1 332 ? 14.319 -3.368 -35.555 1.00 53.91 332 GLY A CA 1
ATOM 2676 C C . GLY A 1 332 ? 13.350 -4.560 -35.670 1.00 53.91 332 GLY A C 1
ATOM 2677 O O . GLY A 1 332 ? 13.488 -5.400 -36.555 1.00 53.91 332 GLY A O 1
ATOM 2678 N N . LYS A 1 333 ? 12.348 -4.602 -34.782 1.00 51.47 333 LYS A N 1
ATOM 2679 C CA . LYS A 1 333 ? 11.120 -5.415 -34.798 1.00 51.47 333 LYS A CA 1
ATOM 2680 C C . LYS A 1 333 ? 10.004 -4.561 -34.176 1.00 51.47 333 LYS A C 1
ATOM 2682 O O . LYS A 1 333 ? 10.297 -3.748 -33.300 1.00 51.47 333 LYS A O 1
ATOM 2687 N N . ILE A 1 334 ? 8.765 -4.725 -34.639 1.00 51.41 334 ILE A N 1
ATOM 2688 C CA . ILE A 1 334 ? 7.594 -4.007 -34.112 1.00 51.41 334 ILE A CA 1
ATOM 2689 C C . ILE A 1 334 ? 7.355 -4.469 -32.660 1.00 51.41 334 ILE A C 1
ATOM 2691 O O . ILE A 1 334 ? 7.517 -5.647 -32.353 1.00 51.41 334 ILE A O 1
ATOM 2695 N N . LEU A 1 335 ? 7.073 -3.526 -31.753 1.00 43.44 335 LEU A N 1
ATOM 2696 C CA . LEU A 1 335 ? 6.978 -3.748 -30.299 1.00 43.44 335 LEU A CA 1
ATOM 2697 C C . LEU A 1 335 ? 5.606 -4.283 -29.830 1.00 43.44 335 LEU A C 1
ATOM 2699 O O . LEU A 1 335 ? 5.491 -4.674 -28.673 1.00 43.44 335 LEU A O 1
ATOM 2703 N N . PHE A 1 336 ? 4.586 -4.306 -30.694 1.00 41.53 336 PHE A N 1
ATOM 2704 C CA . PHE A 1 336 ? 3.244 -4.826 -30.408 1.00 41.53 336 PHE A CA 1
ATOM 2705 C C . PHE A 1 336 ? 2.603 -5.361 -31.700 1.00 41.53 336 PHE A C 1
ATOM 2707 O O . PHE A 1 336 ? 2.621 -4.657 -32.708 1.00 41.53 336 PHE A O 1
ATOM 2714 N N . ASP A 1 337 ? 2.053 -6.576 -31.652 1.00 43.34 337 ASP A N 1
ATOM 2715 C CA . ASP A 1 337 ? 1.345 -7.237 -32.756 1.00 43.34 337 ASP A CA 1
ATOM 2716 C C . ASP A 1 337 ? -0.157 -7.286 -32.426 1.00 43.34 337 ASP A C 1
ATOM 2718 O O . ASP A 1 337 ? -0.542 -7.848 -31.399 1.00 43.34 337 ASP A O 1
ATOM 2722 N N . ASP A 1 338 ? -1.008 -6.741 -33.299 1.00 41.31 338 ASP A N 1
ATOM 2723 C CA . ASP A 1 338 ? -2.415 -7.149 -33.356 1.00 41.31 338 ASP A CA 1
ATOM 2724 C C . ASP A 1 338 ? -2.486 -8.412 -34.238 1.00 41.31 338 ASP A C 1
ATOM 2726 O O . ASP A 1 338 ? -2.111 -8.346 -35.412 1.00 41.31 338 ASP A O 1
ATOM 2730 N N . PRO A 1 339 ? -2.915 -9.580 -33.721 1.00 42.72 339 PRO A N 1
ATOM 2731 C CA . PRO A 1 339 ? -2.937 -10.827 -34.488 1.00 42.72 339 PRO A CA 1
ATOM 2732 C C . PRO A 1 339 ? -3.894 -10.819 -35.693 1.00 42.72 339 PRO A C 1
ATOM 2734 O O . PRO A 1 339 ? -3.924 -11.799 -36.437 1.00 42.72 339 PRO A O 1
ATOM 2737 N N . LEU A 1 340 ? -4.715 -9.775 -35.855 1.00 48.56 340 LEU A N 1
ATOM 2738 C CA . LEU A 1 340 ? -5.791 -9.712 -36.846 1.00 48.56 340 LEU A CA 1
ATOM 2739 C C . LEU A 1 340 ? -5.437 -8.980 -38.151 1.00 48.56 340 LEU A C 1
ATOM 2741 O O . LEU A 1 340 ? -6.226 -9.063 -39.092 1.00 48.56 340 LEU A O 1
ATOM 2745 N N . GLU A 1 341 ? -4.287 -8.306 -38.262 1.00 46.88 341 GLU A N 1
ATOM 2746 C CA . GLU A 1 341 ? -3.946 -7.532 -39.467 1.00 46.88 341 GLU A CA 1
ATOM 2747 C C . GLU A 1 341 ? -2.686 -8.039 -40.193 1.00 46.88 341 GLU A C 1
ATOM 2749 O O . GLU A 1 341 ? -1.583 -8.063 -39.652 1.00 46.88 341 GLU A O 1
ATOM 2754 N N . GLU A 1 342 ? -2.833 -8.365 -41.484 1.00 45.03 342 GLU A N 1
ATOM 2755 C CA . GLU A 1 342 ? -1.754 -8.662 -42.448 1.00 45.03 342 GLU A CA 1
ATOM 2756 C C . GLU A 1 342 ? -0.904 -7.407 -42.802 1.00 45.03 342 GLU A C 1
ATOM 2758 O O . GLU A 1 342 ? -0.550 -7.180 -43.956 1.00 45.03 342 GLU A O 1
ATOM 2763 N N . SER A 1 343 ? -0.582 -6.532 -41.841 1.00 47.59 343 SER A N 1
ATOM 2764 C CA . SER A 1 343 ? -0.065 -5.170 -42.092 1.00 47.59 343 SER A CA 1
ATOM 2765 C C . SER A 1 343 ? 1.451 -4.984 -41.880 1.00 47.59 343 SER A C 1
ATOM 2767 O O . SER A 1 3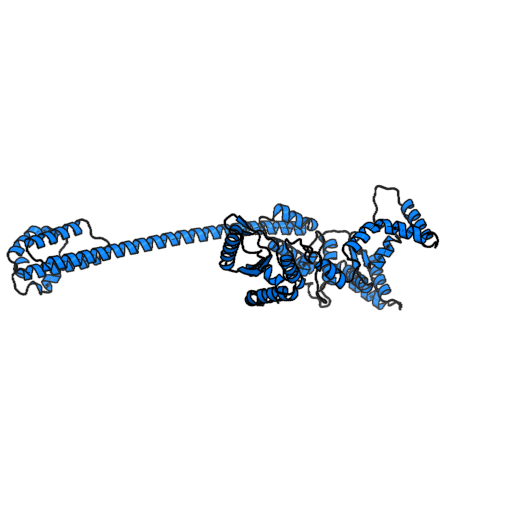43 ? 1.943 -3.858 -41.756 1.00 47.59 343 SER A O 1
ATOM 2769 N N . GLN A 1 344 ? 2.240 -6.067 -41.873 1.00 46.56 344 GLN A N 1
ATOM 2770 C CA . GLN A 1 344 ? 3.684 -5.996 -41.585 1.00 46.56 344 GLN A CA 1
ATOM 2771 C C . GLN A 1 344 ? 4.517 -5.252 -42.648 1.00 46.56 344 GLN A C 1
ATOM 2773 O O . GLN A 1 344 ? 5.516 -4.614 -42.300 1.00 46.56 344 GLN A O 1
ATOM 2778 N N . GLU A 1 345 ? 4.141 -5.312 -43.930 1.00 49.00 345 GLU A N 1
ATOM 2779 C CA . GLU A 1 345 ? 4.867 -4.616 -45.009 1.00 49.00 345 GLU A CA 1
ATOM 2780 C C . GLU A 1 345 ? 4.617 -3.102 -44.972 1.00 49.00 345 GLU A C 1
ATOM 2782 O O . GLU A 1 345 ? 5.556 -2.310 -45.079 1.00 49.00 345 GLU A O 1
ATOM 2787 N N . LEU A 1 346 ? 3.379 -2.698 -44.674 1.00 48.81 346 LEU A N 1
ATOM 2788 C CA . LEU A 1 346 ? 2.955 -1.301 -44.705 1.00 48.81 346 LEU A CA 1
ATOM 2789 C C . LEU A 1 346 ? 3.667 -0.450 -43.641 1.00 48.81 346 LEU A C 1
ATOM 2791 O O . LEU A 1 346 ? 4.102 0.664 -43.923 1.00 48.81 346 LEU A O 1
ATOM 2795 N N . SER A 1 347 ? 3.847 -0.975 -42.423 1.00 54.72 347 SER A N 1
ATOM 2796 C CA . SER A 1 347 ? 4.506 -0.229 -41.341 1.00 54.72 347 SER A CA 1
ATOM 2797 C C . SER A 1 347 ? 5.998 0.009 -41.610 1.00 54.72 347 SER A C 1
ATOM 2799 O O . SER A 1 347 ? 6.505 1.099 -41.333 1.00 54.72 347 SER A O 1
ATOM 2801 N N . ARG A 1 348 ? 6.706 -0.968 -42.196 1.00 55.72 348 ARG A N 1
ATOM 2802 C CA . ARG A 1 348 ? 8.129 -0.823 -42.553 1.00 55.72 348 ARG A CA 1
ATOM 2803 C C . ARG A 1 348 ? 8.332 0.118 -43.734 1.00 55.72 348 ARG A C 1
ATOM 2805 O O . ARG A 1 348 ? 9.286 0.897 -43.737 1.00 55.72 348 ARG A O 1
ATOM 2812 N N . GLU A 1 349 ? 7.440 0.066 -44.715 1.00 58.00 349 GLU A N 1
ATOM 2813 C CA . GLU A 1 349 ? 7.489 0.927 -45.894 1.00 58.00 349 GLU A CA 1
ATOM 2814 C C . GLU A 1 349 ? 7.173 2.384 -45.531 1.00 58.00 349 GLU A C 1
ATOM 2816 O O . GLU A 1 349 ? 7.934 3.284 -45.886 1.00 58.00 349 GLU A O 1
ATOM 2821 N N . ILE A 1 350 ? 6.156 2.618 -44.692 1.00 63.47 350 ILE A N 1
ATOM 2822 C CA . ILE A 1 350 ? 5.860 3.943 -44.124 1.00 63.47 350 ILE A CA 1
ATOM 2823 C C . ILE A 1 350 ? 7.051 4.475 -43.317 1.00 63.47 350 ILE A C 1
ATOM 2825 O O . ILE A 1 350 ? 7.436 5.631 -43.499 1.00 63.47 350 ILE A O 1
ATOM 2829 N N . GLN A 1 351 ? 7.670 3.655 -42.461 1.00 66.31 351 GLN A N 1
ATOM 2830 C CA . GLN A 1 351 ? 8.827 4.091 -41.673 1.00 66.31 351 GLN A CA 1
ATOM 2831 C C . GLN A 1 351 ? 10.020 4.457 -42.566 1.00 66.31 351 GLN A C 1
ATOM 2833 O O . GLN A 1 351 ? 10.678 5.467 -42.332 1.00 66.31 351 GLN A O 1
ATOM 2838 N N . THR A 1 352 ? 10.261 3.687 -43.629 1.00 69.00 352 THR A N 1
ATOM 2839 C CA . THR A 1 352 ? 11.320 3.966 -44.610 1.00 69.00 352 THR A CA 1
ATOM 2840 C C . THR A 1 352 ? 11.062 5.289 -45.329 1.00 69.00 352 THR A C 1
ATOM 2842 O O . THR A 1 352 ? 11.951 6.137 -45.403 1.00 69.00 352 THR A O 1
ATOM 2845 N N 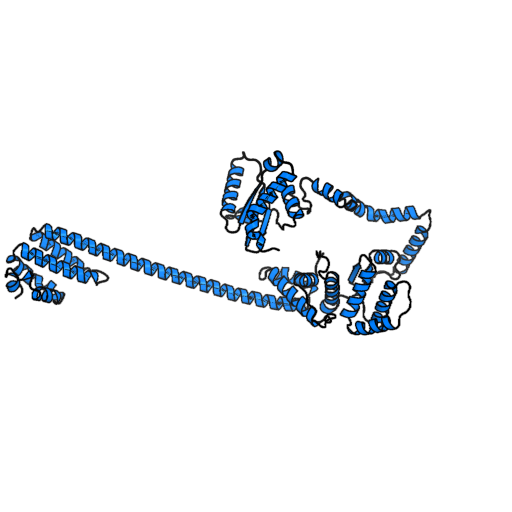. VAL A 1 353 ? 9.823 5.523 -45.774 1.00 70.69 353 VAL A N 1
ATOM 2846 C CA . VAL A 1 353 ? 9.413 6.788 -46.396 1.00 70.69 353 VAL A CA 1
ATOM 2847 C C . VAL A 1 353 ? 9.617 7.959 -45.433 1.00 70.69 353 VAL A C 1
ATOM 2849 O O . VAL A 1 353 ? 10.203 8.971 -45.827 1.00 70.69 353 VAL A O 1
ATOM 2852 N N . ILE A 1 354 ? 9.196 7.828 -44.170 1.00 69.50 354 ILE A N 1
ATOM 2853 C CA . ILE A 1 354 ? 9.398 8.860 -43.144 1.00 69.50 354 ILE A CA 1
ATOM 2854 C C . ILE A 1 354 ? 10.891 9.123 -42.941 1.00 69.50 354 ILE A C 1
ATOM 2856 O O . ILE A 1 354 ? 11.302 10.283 -42.970 1.00 69.50 354 ILE A O 1
ATOM 2860 N N . ASP A 1 355 ? 11.718 8.092 -42.782 1.00 72.44 355 ASP A N 1
ATOM 2861 C CA . ASP A 1 355 ? 13.154 8.229 -42.525 1.00 72.44 355 ASP A CA 1
ATOM 2862 C C . ASP A 1 355 ? 13.892 8.899 -43.695 1.00 72.44 355 ASP A C 1
ATOM 2864 O O . ASP A 1 355 ? 14.701 9.812 -43.492 1.00 72.44 355 ASP A O 1
ATOM 2868 N N . GLU A 1 356 ? 13.597 8.491 -44.930 1.00 76.94 356 GLU A N 1
ATOM 2869 C CA . GLU A 1 356 ? 14.174 9.075 -46.143 1.00 76.94 356 GLU A CA 1
ATOM 2870 C C . GLU A 1 356 ? 13.774 10.543 -46.310 1.00 76.94 356 GLU A C 1
ATOM 2872 O O . GLU A 1 356 ? 14.619 11.411 -46.560 1.00 76.94 356 GLU A O 1
ATOM 2877 N N . HIS A 1 357 ? 12.495 10.857 -46.102 1.00 77.00 357 HIS A N 1
ATOM 2878 C CA . HIS A 1 357 ? 11.988 12.214 -46.272 1.00 77.00 357 HIS A CA 1
ATOM 2879 C C . HIS A 1 357 ? 12.348 13.127 -45.090 1.00 77.00 357 HIS A C 1
ATOM 2881 O O . HIS A 1 357 ? 12.527 14.330 -45.282 1.00 77.00 357 HIS A O 1
ATOM 2887 N N . THR A 1 358 ? 12.566 12.583 -43.890 1.00 70.50 358 THR A N 1
ATOM 2888 C CA . THR A 1 358 ? 13.079 13.337 -42.730 1.00 70.50 358 THR A CA 1
ATOM 2889 C C . THR A 1 358 ? 14.547 13.734 -42.918 1.00 70.50 358 THR A C 1
ATOM 2891 O O . THR A 1 358 ? 14.994 14.755 -42.384 1.00 70.50 358 THR A O 1
ATOM 2894 N N . ARG A 1 359 ? 15.314 12.972 -43.711 1.00 78.06 359 ARG A N 1
ATOM 2895 C CA . ARG A 1 359 ? 16.686 13.331 -44.119 1.00 78.06 359 ARG A CA 1
ATOM 2896 C C . ARG A 1 359 ? 16.716 14.362 -45.249 1.00 78.06 359 ARG A C 1
ATOM 2898 O O . ARG A 1 359 ? 17.725 15.047 -45.407 1.00 78.06 359 ARG A O 1
ATOM 2905 N N . ASN A 1 360 ? 15.624 14.520 -45.996 1.00 81.56 360 ASN A N 1
ATOM 2906 C CA . ASN A 1 360 ? 15.510 15.517 -47.053 1.00 81.56 360 ASN A CA 1
ATOM 2907 C C . ASN A 1 360 ? 15.220 16.921 -46.466 1.00 81.56 360 ASN A C 1
ATOM 2909 O O . ASN A 1 360 ? 14.164 17.120 -45.859 1.00 81.56 360 ASN A O 1
ATOM 2913 N N . PRO A 1 361 ? 16.087 17.933 -46.683 1.00 83.25 361 PRO A N 1
ATOM 2914 C CA . PRO A 1 361 ? 15.904 19.284 -46.139 1.00 83.25 361 PRO A CA 1
ATOM 2915 C C . PRO A 1 361 ? 14.580 19.955 -46.529 1.00 83.25 361 PRO A C 1
ATOM 2917 O O . PRO A 1 361 ? 14.083 20.790 -45.777 1.00 83.25 361 PRO A O 1
ATOM 2920 N N . LYS A 1 362 ? 14.002 19.587 -47.682 1.00 87.69 362 LYS A N 1
ATOM 2921 C CA . LYS A 1 362 ? 12.725 20.120 -48.175 1.00 87.69 362 LYS A CA 1
ATOM 2922 C C . LYS A 1 362 ? 11.527 19.591 -47.382 1.00 87.69 362 LYS A C 1
ATOM 2924 O O . LYS A 1 362 ? 10.590 20.341 -47.130 1.00 87.69 362 LYS A O 1
ATOM 2929 N N . TYR A 1 363 ? 11.547 18.312 -47.005 1.00 79.19 363 TYR A N 1
ATOM 2930 C CA . TYR A 1 363 ? 10.399 17.629 -46.392 1.00 79.19 363 TYR A CA 1
ATOM 2931 C C . TYR A 1 363 ? 10.501 17.520 -44.869 1.00 79.19 363 TYR A C 1
ATOM 2933 O O . TYR A 1 363 ? 9.475 17.459 -44.195 1.00 79.19 363 TYR A O 1
ATOM 2941 N N . LYS A 1 364 ? 11.715 17.595 -44.313 1.00 76.31 364 LYS A N 1
ATOM 2942 C CA . LYS A 1 364 ? 11.970 17.589 -42.868 1.00 76.31 364 LYS A CA 1
ATOM 2943 C C . LYS A 1 364 ? 11.100 18.573 -42.062 1.00 76.31 364 LYS A C 1
ATOM 2945 O O . LYS A 1 364 ? 10.594 18.150 -41.024 1.00 76.31 364 LYS A O 1
ATOM 2950 N N . PRO A 1 365 ? 10.888 19.843 -42.475 1.00 77.44 365 PRO A N 1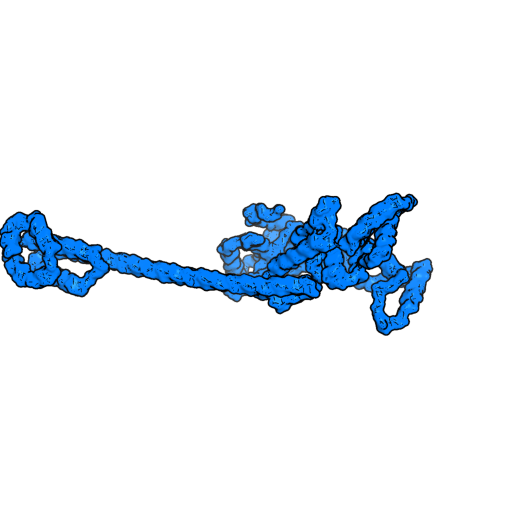
ATOM 2951 C CA . PRO A 1 365 ? 10.036 20.768 -41.726 1.00 77.44 365 PRO A CA 1
ATOM 2952 C C . PRO A 1 365 ? 8.570 20.325 -41.728 1.00 77.44 365 PRO A C 1
ATOM 2954 O O . PRO A 1 365 ? 7.958 20.292 -40.669 1.00 77.44 365 PRO A O 1
ATOM 2957 N N . LEU A 1 366 ? 8.038 19.904 -42.884 1.00 80.44 366 LEU A N 1
ATOM 2958 C CA . LEU A 1 366 ? 6.649 19.449 -43.001 1.00 80.44 366 LEU A CA 1
ATOM 2959 C C . LEU A 1 366 ? 6.389 18.188 -42.176 1.00 80.44 366 LEU A C 1
ATOM 2961 O O . LEU A 1 366 ? 5.408 18.135 -41.443 1.00 80.44 366 LEU A O 1
ATOM 2965 N N . ILE A 1 367 ? 7.269 17.187 -42.266 1.00 76.25 367 ILE A N 1
ATOM 2966 C CA . ILE A 1 367 ? 7.121 15.939 -41.505 1.00 76.25 367 ILE A CA 1
ATOM 2967 C C . ILE A 1 367 ? 7.196 16.224 -40.009 1.00 76.25 367 ILE A C 1
ATOM 2969 O O . ILE A 1 367 ? 6.351 15.748 -39.255 1.00 76.25 367 ILE A O 1
ATOM 2973 N N . ARG A 1 368 ? 8.152 17.057 -39.577 1.00 73.06 368 ARG A N 1
ATOM 2974 C CA . ARG A 1 368 ? 8.234 17.498 -38.183 1.00 73.06 368 ARG A CA 1
ATOM 2975 C C . ARG A 1 368 ? 6.934 18.166 -37.745 1.00 73.06 368 ARG A C 1
ATOM 2977 O O . ARG A 1 368 ? 6.428 17.832 -36.682 1.00 73.06 368 ARG A O 1
ATOM 2984 N N . ASP A 1 369 ? 6.398 19.088 -38.535 1.00 76.56 369 ASP A N 1
ATOM 2985 C CA . ASP A 1 369 ? 5.203 19.839 -38.159 1.00 76.56 369 ASP A CA 1
ATOM 2986 C C . ASP A 1 369 ? 3.959 18.932 -38.091 1.00 76.56 369 ASP A C 1
ATOM 2988 O O . ASP A 1 369 ? 3.165 19.075 -37.164 1.00 76.56 369 ASP A O 1
ATOM 2992 N N . VAL A 1 370 ? 3.832 17.939 -38.982 1.00 77.94 370 VAL A N 1
ATOM 2993 C CA . VAL A 1 370 ? 2.774 16.909 -38.933 1.00 77.94 370 VAL A CA 1
ATOM 2994 C C . VAL A 1 370 ? 2.928 16.000 -37.711 1.00 77.94 370 VAL A C 1
ATOM 2996 O O . VAL A 1 370 ? 1.962 15.790 -36.980 1.00 77.94 370 VAL A O 1
ATOM 2999 N N . MET A 1 371 ? 4.137 15.500 -37.433 1.00 70.56 371 MET A N 1
ATOM 3000 C CA . MET A 1 371 ? 4.392 14.670 -36.249 1.00 70.56 371 MET A CA 1
ATOM 3001 C C . MET A 1 371 ? 4.118 15.446 -34.957 1.00 70.56 371 MET A C 1
ATOM 3003 O O . MET A 1 371 ? 3.532 14.910 -34.022 1.00 70.56 371 MET A O 1
ATOM 3007 N N . MET A 1 372 ? 4.504 16.723 -34.906 1.00 69.44 372 MET A N 1
ATOM 3008 C CA . MET A 1 372 ? 4.251 17.595 -33.757 1.00 69.44 372 MET A CA 1
ATOM 3009 C C . MET A 1 372 ? 2.791 18.043 -33.658 1.00 69.44 372 MET A C 1
ATOM 3011 O O . MET A 1 372 ? 2.356 18.385 -32.563 1.00 69.44 372 MET A O 1
ATOM 3015 N N . ALA A 1 373 ? 2.016 18.024 -34.748 1.00 75.75 373 ALA A N 1
ATOM 3016 C CA . ALA A 1 373 ? 0.596 18.365 -34.713 1.00 75.75 373 ALA A CA 1
ATOM 3017 C C . ALA A 1 373 ? -0.191 17.409 -33.807 1.00 75.75 373 ALA A C 1
ATOM 3019 O O . ALA A 1 373 ? -1.030 17.866 -33.037 1.00 75.75 373 ALA A O 1
ATOM 3020 N N . HIS A 1 374 ? 0.136 16.112 -33.820 1.00 67.00 374 HIS A N 1
ATOM 3021 C CA . HIS A 1 374 ? -0.493 15.130 -32.931 1.00 67.00 374 HIS A CA 1
ATOM 3022 C C . HIS A 1 374 ? -0.161 15.382 -31.452 1.00 67.00 374 HIS A C 1
ATOM 3024 O O . HIS A 1 374 ? -1.010 15.246 -30.576 1.00 67.00 374 HIS A O 1
ATOM 3030 N N . PHE A 1 375 ? 1.065 15.825 -31.168 1.00 69.25 375 PHE A N 1
ATOM 3031 C CA . PHE A 1 375 ? 1.464 16.207 -29.816 1.00 69.25 375 PHE A CA 1
ATOM 3032 C C . PHE A 1 375 ? 1.035 17.622 -29.443 1.00 69.25 375 PHE A C 1
ATOM 3034 O O . PHE A 1 375 ? 1.256 18.008 -28.302 1.00 69.25 375 PHE A O 1
ATOM 3041 N N . ARG A 1 376 ? 0.422 18.398 -30.347 1.00 74.75 376 ARG A N 1
ATOM 3042 C CA . ARG A 1 376 ? 0.086 19.800 -30.089 1.00 74.75 376 ARG A CA 1
ATOM 3043 C C . ARG A 1 376 ? -0.874 19.931 -28.916 1.00 74.75 376 ARG A C 1
ATOM 3045 O O . ARG A 1 376 ? -0.589 20.703 -28.023 1.00 74.75 376 ARG A O 1
ATOM 3052 N N . GLU A 1 377 ? -1.909 19.101 -28.818 1.00 69.06 377 GLU A N 1
ATOM 3053 C CA . GLU A 1 377 ? -2.816 19.131 -27.659 1.00 69.06 377 GLU A CA 1
ATOM 3054 C C . GLU A 1 377 ? -2.139 18.720 -26.341 1.00 69.06 377 GLU A C 1
ATOM 3056 O O . GLU A 1 377 ? -2.499 19.198 -25.263 1.00 69.06 377 GLU A O 1
ATOM 3061 N N . ALA A 1 378 ? -1.175 17.797 -26.392 1.00 69.06 378 ALA A N 1
ATOM 3062 C CA . ALA A 1 378 ? -0.394 17.408 -25.218 1.00 69.06 378 ALA A CA 1
ATOM 3063 C C . ALA A 1 378 ? 0.600 18.512 -24.829 1.00 69.06 378 ALA A C 1
ATOM 3065 O O . ALA A 1 378 ? 0.782 18.800 -23.650 1.00 69.06 378 ALA A O 1
ATOM 3066 N N . TRP A 1 379 ? 1.199 19.163 -25.821 1.00 70.31 379 TRP A N 1
ATOM 3067 C CA . TRP A 1 379 ? 2.122 20.277 -25.671 1.00 70.31 379 TRP A CA 1
ATOM 3068 C C . TRP A 1 379 ? 1.412 21.530 -25.159 1.00 70.31 379 TRP A C 1
ATOM 3070 O O . TRP A 1 379 ? 1.891 22.165 -24.228 1.00 70.31 379 TRP A O 1
ATOM 3080 N N . ASP A 1 380 ? 0.224 21.822 -25.677 1.00 73.62 380 ASP A N 1
ATOM 3081 C CA . ASP A 1 380 ? -0.656 22.881 -25.197 1.00 73.62 380 ASP A CA 1
ATOM 3082 C C . ASP A 1 380 ? -1.073 22.589 -23.757 1.00 73.62 380 ASP A C 1
ATOM 3084 O O . ASP A 1 380 ? -1.030 23.483 -22.925 1.00 73.62 380 ASP A O 1
ATOM 3088 N N . ARG A 1 381 ? -1.376 21.334 -23.396 1.00 69.75 381 ARG A N 1
ATOM 3089 C CA . ARG A 1 381 ? -1.586 20.952 -21.988 1.00 69.75 381 ARG A CA 1
ATOM 3090 C C . ARG A 1 381 ? -0.341 21.160 -21.126 1.00 69.75 381 ARG A C 1
ATOM 3092 O O . ARG A 1 381 ? -0.479 21.607 -19.991 1.00 69.75 381 ARG A O 1
ATOM 3099 N N . ILE A 1 382 ? 0.850 20.852 -21.636 1.00 70.31 382 ILE A N 1
ATOM 3100 C CA . ILE A 1 382 ? 2.124 21.085 -20.943 1.00 70.31 382 ILE A CA 1
ATOM 3101 C C . ILE A 1 382 ? 2.337 22.580 -20.700 1.00 70.31 382 ILE A C 1
ATOM 3103 O O . ILE A 1 382 ? 2.594 22.968 -19.564 1.00 70.31 382 ILE A O 1
ATOM 3107 N N . ILE A 1 383 ? 2.156 23.411 -21.726 1.00 73.00 383 ILE A N 1
ATOM 3108 C CA . ILE A 1 383 ? 2.308 24.868 -21.649 1.00 73.00 383 ILE A CA 1
ATOM 3109 C C . ILE A 1 383 ? 1.233 25.490 -20.755 1.00 73.00 383 ILE A C 1
ATOM 3111 O O . ILE A 1 383 ? 1.548 26.268 -19.858 1.00 73.00 383 ILE A O 1
ATOM 3115 N N . ASN A 1 384 ? -0.035 25.129 -20.957 1.00 71.69 384 ASN A N 1
ATOM 3116 C CA . ASN A 1 384 ? -1.164 25.690 -20.213 1.00 71.69 384 ASN A CA 1
ATOM 3117 C C . ASN A 1 384 ? -1.081 25.364 -18.718 1.00 71.69 384 ASN A C 1
ATOM 3119 O O . ASN A 1 384 ? -1.520 26.163 -17.900 1.00 71.69 384 ASN A O 1
ATOM 3123 N N . ASN A 1 385 ? -0.476 24.228 -18.355 1.00 69.38 385 ASN A N 1
ATOM 3124 C CA . ASN A 1 385 ? -0.206 23.861 -16.963 1.00 69.38 385 ASN A CA 1
ATOM 3125 C C . ASN A 1 385 ? 1.214 24.234 -16.494 1.00 69.38 385 ASN A C 1
ATOM 3127 O O . ASN A 1 385 ? 1.612 23.849 -15.392 1.00 69.38 385 ASN A O 1
ATOM 3131 N N . CYS A 1 386 ? 1.975 24.970 -17.312 1.00 71.38 386 CYS A N 1
ATOM 3132 C CA . CYS A 1 386 ? 3.338 25.434 -17.037 1.00 71.38 386 CYS A CA 1
ATOM 3133 C C . CYS A 1 386 ? 4.347 24.314 -16.720 1.00 71.38 386 CYS A C 1
ATOM 3135 O O . CYS A 1 386 ? 5.351 24.552 -16.048 1.00 71.38 386 CYS A O 1
ATOM 3137 N N . TYR A 1 387 ? 4.118 23.091 -17.209 1.00 71.38 387 TYR A N 1
ATOM 3138 C CA . TYR A 1 387 ? 5.056 21.971 -17.068 1.00 71.38 387 TYR A CA 1
ATOM 3139 C C . TYR A 1 387 ? 6.342 22.163 -17.897 1.00 71.38 387 TYR A C 1
ATOM 3141 O O . TYR A 1 387 ? 7.332 21.479 -17.646 1.00 71.38 387 TYR A O 1
ATOM 3149 N N . ASP A 1 388 ? 6.348 23.089 -18.862 1.00 75.38 388 ASP A N 1
ATOM 3150 C CA . ASP A 1 388 ? 7.531 23.512 -19.625 1.00 75.38 388 ASP A CA 1
ATOM 3151 C C . ASP A 1 388 ? 8.421 24.516 -18.870 1.00 75.38 388 ASP A C 1
ATOM 3153 O O . ASP A 1 388 ? 9.542 24.795 -19.301 1.00 75.38 388 ASP A O 1
ATOM 3157 N N . LYS A 1 389 ? 7.927 25.086 -17.766 1.00 78.44 389 LYS A N 1
ATOM 3158 C CA . LYS A 1 389 ? 8.613 26.135 -17.009 1.00 78.44 389 LYS A CA 1
ATOM 3159 C C . LYS A 1 389 ? 9.516 25.570 -15.920 1.00 78.44 389 LYS A C 1
ATOM 3161 O O . LYS A 1 389 ? 9.404 24.418 -15.496 1.00 78.44 389 LYS A O 1
ATOM 3166 N N . SER A 1 390 ? 10.433 26.403 -15.431 1.00 82.69 390 SER A N 1
ATOM 3167 C CA . SER A 1 390 ? 11.239 26.050 -14.266 1.00 82.69 390 SER A CA 1
ATOM 3168 C C . SER A 1 390 ? 10.346 25.801 -13.047 1.00 82.69 390 SER A C 1
ATOM 3170 O O . SER A 1 390 ? 9.244 26.336 -12.926 1.00 82.69 390 SER A O 1
ATOM 3172 N N . LYS A 1 391 ? 10.852 25.033 -12.077 1.00 75.94 391 LYS A N 1
ATOM 3173 C CA . LYS A 1 391 ? 10.135 24.783 -10.817 1.00 75.94 391 LYS A CA 1
ATOM 3174 C C . LYS A 1 391 ? 9.680 26.083 -10.134 1.00 75.94 391 LYS A C 1
ATOM 3176 O O . LYS A 1 391 ? 8.605 26.108 -9.549 1.00 75.94 391 LYS A O 1
ATOM 3181 N N . ALA A 1 392 ? 10.487 27.144 -10.198 1.00 77.94 392 ALA A N 1
ATOM 3182 C CA . ALA A 1 392 ? 10.158 28.433 -9.593 1.00 77.94 392 ALA A CA 1
ATOM 3183 C C . ALA A 1 392 ? 8.961 29.105 -10.285 1.00 77.94 392 ALA A C 1
ATOM 3185 O O . ALA A 1 392 ? 8.046 29.574 -9.614 1.00 77.94 392 ALA A O 1
ATOM 3186 N N . GLU A 1 393 ? 8.940 29.097 -11.617 1.00 79.38 393 GLU A N 1
ATOM 3187 C CA . GLU A 1 393 ? 7.851 29.656 -12.424 1.00 79.38 393 GLU A CA 1
ATOM 3188 C C . GLU A 1 393 ? 6.554 28.847 -12.282 1.00 79.38 393 GLU A C 1
ATOM 3190 O O . GLU A 1 393 ? 5.484 29.431 -12.129 1.00 79.38 393 GLU A O 1
ATOM 3195 N N . LEU A 1 394 ? 6.644 27.512 -12.246 1.00 79.81 394 LEU A N 1
ATOM 3196 C CA . LEU A 1 394 ? 5.490 26.643 -12.000 1.00 79.81 394 LEU A CA 1
ATOM 3197 C C . LEU A 1 394 ? 4.883 26.898 -10.614 1.00 79.81 394 LEU A C 1
ATOM 3199 O O . LEU A 1 394 ? 3.664 26.997 -10.484 1.00 79.81 394 LEU A O 1
ATOM 3203 N N . LEU A 1 395 ? 5.719 27.037 -9.579 1.00 80.62 395 LEU A N 1
ATOM 3204 C CA . LEU A 1 395 ? 5.254 27.364 -8.227 1.00 80.62 395 LEU A CA 1
ATOM 3205 C C . LEU A 1 395 ? 4.630 28.758 -8.163 1.00 80.62 395 LEU A C 1
ATOM 3207 O O . LEU A 1 395 ? 3.615 28.928 -7.494 1.00 80.62 395 LEU A O 1
ATOM 3211 N N . TYR A 1 396 ? 5.198 29.741 -8.865 1.00 81.94 396 TYR A N 1
ATOM 3212 C CA . TYR A 1 396 ? 4.612 31.076 -8.967 1.00 81.94 396 TYR A CA 1
ATOM 3213 C C . TYR A 1 396 ? 3.218 31.026 -9.607 1.00 81.94 396 TYR A C 1
ATOM 3215 O O . TYR A 1 396 ? 2.266 31.547 -9.029 1.00 81.94 396 TYR A O 1
ATOM 3223 N N . TYR A 1 397 ? 3.082 30.335 -10.744 1.00 81.00 397 TYR A N 1
ATOM 3224 C CA . TYR A 1 397 ? 1.802 30.148 -11.428 1.00 81.00 397 TYR A CA 1
ATOM 3225 C C . TYR A 1 397 ? 0.771 29.461 -10.524 1.00 81.00 397 TYR A C 1
ATOM 3227 O O . TYR A 1 397 ? -0.319 29.989 -10.325 1.00 81.00 397 TYR A O 1
ATOM 3235 N N . ARG A 1 398 ? 1.139 28.335 -9.899 1.00 80.38 398 ARG A N 1
ATOM 3236 C CA . ARG A 1 398 ? 0.269 27.594 -8.968 1.00 80.38 398 ARG A CA 1
ATOM 3237 C C . ARG A 1 398 ? -0.175 28.454 -7.786 1.00 80.38 398 ARG A C 1
ATOM 3239 O O . ARG A 1 398 ? -1.350 28.466 -7.443 1.00 80.38 398 ARG A O 1
ATOM 3246 N N . ARG A 1 399 ? 0.739 29.235 -7.202 1.00 82.44 399 ARG A N 1
ATOM 3247 C CA . ARG A 1 399 ? 0.424 30.147 -6.092 1.00 82.44 399 ARG A CA 1
ATOM 3248 C C . ARG A 1 399 ? -0.512 31.286 -6.498 1.00 82.44 399 ARG A C 1
ATOM 3250 O O . ARG A 1 399 ? -1.205 31.798 -5.621 1.00 82.44 399 ARG A O 1
ATOM 3257 N N . ALA A 1 400 ? -0.543 31.669 -7.774 1.00 81.50 400 ALA A N 1
ATOM 3258 C CA . ALA A 1 400 ? -1.399 32.736 -8.286 1.00 81.50 400 ALA A CA 1
ATOM 3259 C C . ALA A 1 400 ? -2.854 32.297 -8.547 1.00 81.50 400 ALA A C 1
ATOM 3261 O O . ALA A 1 400 ? -3.715 33.162 -8.698 1.00 81.50 400 ALA A O 1
ATOM 3262 N N . ILE A 1 401 ? -3.153 30.990 -8.583 1.00 80.00 401 ILE A N 1
ATOM 3263 C CA . ILE A 1 401 ? -4.521 30.484 -8.784 1.00 80.00 401 ILE A CA 1
ATOM 3264 C C . ILE A 1 401 ? -5.333 30.714 -7.496 1.00 80.00 401 ILE A C 1
ATOM 3266 O O . ILE A 1 401 ? -4.991 30.135 -6.474 1.00 80.00 401 ILE A O 1
ATOM 3270 N N . PRO A 1 402 ? -6.409 31.521 -7.484 1.00 72.19 402 PRO A N 1
ATOM 3271 C CA . PRO A 1 402 ? -7.019 31.971 -6.224 1.00 72.19 402 PRO A CA 1
ATOM 3272 C C . PRO A 1 402 ? -7.590 30.866 -5.321 1.00 72.19 402 PRO A C 1
ATOM 3274 O O . PRO A 1 402 ? -7.475 30.967 -4.100 1.00 72.19 402 PRO A O 1
ATOM 3277 N N . ASN A 1 403 ? -8.179 29.822 -5.916 1.00 82.19 403 ASN A N 1
ATOM 3278 C CA . ASN A 1 403 ? -8.971 28.798 -5.219 1.00 82.19 403 ASN A CA 1
ATOM 3279 C C . ASN A 1 403 ? -8.429 27.372 -5.432 1.00 82.19 403 ASN A C 1
ATOM 3281 O O . ASN A 1 403 ? -9.163 26.404 -5.264 1.00 82.19 403 ASN A O 1
ATOM 3285 N N . GLU A 1 404 ? -7.165 27.228 -5.828 1.00 86.38 404 GLU A N 1
ATOM 3286 C CA . GLU A 1 404 ? -6.512 25.924 -5.981 1.00 86.38 404 GLU A CA 1
ATOM 3287 C C . GLU A 1 404 ? -5.198 25.930 -5.203 1.00 86.38 404 GLU A C 1
ATOM 3289 O O . GLU A 1 404 ? -4.387 26.848 -5.353 1.00 86.38 404 GLU A O 1
ATOM 3294 N N . SER A 1 405 ? -4.990 24.928 -4.350 1.00 89.62 405 SER A N 1
ATOM 3295 C CA . SER A 1 405 ? -3.727 24.766 -3.633 1.00 89.62 405 SER A CA 1
ATOM 3296 C C . SER A 1 405 ? -2.609 24.303 -4.574 1.00 89.62 405 SER A C 1
ATOM 3298 O O . SER A 1 405 ? -2.841 23.776 -5.664 1.00 89.62 405 SER A O 1
ATOM 3300 N N . ILE A 1 406 ? -1.354 24.428 -4.146 1.00 86.44 406 ILE A N 1
ATOM 3301 C CA . ILE A 1 406 ? -0.184 23.894 -4.860 1.00 86.44 406 ILE A CA 1
ATOM 3302 C C . ILE A 1 406 ? -0.284 22.367 -5.020 1.00 86.44 406 ILE A C 1
ATOM 3304 O O . ILE A 1 406 ? 0.243 21.819 -5.989 1.00 86.44 406 ILE A O 1
ATOM 3308 N N . ALA A 1 407 ? -0.987 21.690 -4.105 1.00 83.06 407 ALA A N 1
ATOM 3309 C CA . ALA A 1 407 ? -1.282 20.260 -4.183 1.00 83.06 407 ALA A CA 1
ATOM 3310 C C . ALA A 1 407 ? -2.376 19.914 -5.217 1.00 83.06 407 ALA A C 1
ATOM 3312 O O . ALA A 1 407 ? -2.568 18.738 -5.518 1.00 83.06 407 ALA A O 1
ATOM 3313 N N . GLY A 1 408 ? -3.062 20.919 -5.777 1.00 83.31 408 GLY A N 1
ATOM 3314 C CA . GLY A 1 408 ? -4.134 20.762 -6.764 1.00 83.31 408 GLY A CA 1
ATOM 3315 C C . GLY A 1 408 ? -5.535 20.608 -6.164 1.00 83.31 408 GLY A C 1
ATOM 3316 O O . GLY A 1 408 ? -6.460 20.218 -6.872 1.00 83.31 408 GLY A O 1
ATOM 3317 N N . GLU A 1 409 ? -5.712 20.878 -4.869 1.00 84.19 409 GLU A N 1
ATOM 3318 C CA . GLU A 1 409 ? -7.019 20.801 -4.208 1.00 84.19 409 GLU A CA 1
ATOM 3319 C C . GLU A 1 409 ? -7.799 22.102 -4.414 1.00 84.19 409 GLU A C 1
ATOM 3321 O O . GLU A 1 409 ? -7.263 23.190 -4.194 1.00 84.19 409 GLU A O 1
ATOM 3326 N N . TYR A 1 410 ? -9.074 22.002 -4.795 1.00 87.50 410 TYR A N 1
ATOM 3327 C CA . TYR A 1 410 ? -9.958 23.164 -4.843 1.00 87.50 410 TYR A CA 1
ATOM 3328 C C . TYR A 1 410 ? -10.402 23.549 -3.428 1.00 87.50 410 TYR A C 1
ATOM 3330 O O . TYR A 1 410 ? -10.965 22.720 -2.712 1.00 87.50 410 TYR A O 1
ATOM 3338 N N . VAL A 1 411 ? -10.190 24.808 -3.050 1.00 87.00 411 VAL A N 1
ATOM 3339 C CA . VAL A 1 411 ? -10.519 25.355 -1.726 1.00 87.00 411 VAL A CA 1
ATOM 3340 C C . VAL A 1 411 ? -11.468 26.547 -1.846 1.00 87.00 411 VAL A C 1
ATOM 3342 O O . VAL A 1 411 ? -11.487 27.250 -2.857 1.00 87.00 411 VAL A O 1
ATOM 3345 N N . LYS A 1 412 ? -12.286 26.788 -0.819 1.00 86.25 412 LYS A N 1
ATOM 3346 C CA . LYS A 1 412 ? -13.400 27.749 -0.886 1.00 86.25 412 LYS A CA 1
ATOM 3347 C C . LYS A 1 412 ? -12.963 29.203 -0.767 1.00 86.25 412 LYS A C 1
ATOM 3349 O O . LYS A 1 412 ? -13.716 30.097 -1.155 1.00 86.25 412 LYS A O 1
ATOM 3354 N N . SER A 1 413 ? -11.770 29.455 -0.236 1.00 88.25 413 SER A N 1
ATOM 3355 C CA . SER A 1 413 ? -11.268 30.807 -0.022 1.00 88.25 413 SER A CA 1
ATOM 3356 C C . SER A 1 413 ? -9.751 30.915 -0.178 1.00 88.25 413 SER A C 1
ATOM 3358 O O . SER A 1 413 ? -9.005 29.956 0.015 1.00 88.25 413 SER A O 1
ATOM 3360 N N . TYR A 1 414 ? -9.277 32.131 -0.468 1.00 86.44 414 TYR A N 1
ATOM 3361 C CA . TYR A 1 414 ? -7.843 32.432 -0.531 1.00 86.44 414 TYR A CA 1
ATOM 3362 C C . TYR A 1 414 ? -7.122 32.150 0.801 1.00 86.44 414 TYR A C 1
ATOM 3364 O O . TYR A 1 414 ? -5.966 31.740 0.806 1.00 86.44 414 TYR A O 1
ATOM 3372 N N . GLY A 1 415 ? -7.799 32.325 1.942 1.00 88.62 415 GLY A N 1
ATOM 3373 C CA . GLY A 1 415 ? -7.225 31.995 3.247 1.00 88.62 415 GLY A CA 1
ATOM 3374 C C . GLY A 1 415 ? -7.046 30.495 3.456 1.00 88.62 415 GLY A C 1
ATOM 3375 O O . GLY A 1 415 ? -5.979 30.067 3.890 1.00 88.62 415 GLY A O 1
ATOM 3376 N N . GLU A 1 416 ? -8.032 29.687 3.065 1.00 91.94 416 GLU A N 1
ATOM 3377 C CA . GLU A 1 416 ? -7.892 28.227 3.042 1.00 91.94 416 GLU A CA 1
ATOM 3378 C C . GLU A 1 416 ? -6.781 27.781 2.093 1.00 91.94 416 GLU A C 1
ATOM 3380 O O . GLU A 1 416 ? -6.012 26.889 2.445 1.00 91.94 416 GLU A O 1
ATOM 3385 N N . LYS A 1 417 ? -6.616 28.447 0.943 1.00 91.81 417 LYS A N 1
ATOM 3386 C CA . LYS A 1 417 ? -5.488 28.187 0.039 1.00 91.81 417 LYS A CA 1
ATOM 3387 C C . LYS A 1 417 ? -4.148 28.390 0.736 1.00 91.81 417 LYS A C 1
ATOM 3389 O O . LYS A 1 417 ? -3.289 27.520 0.650 1.00 91.81 417 LYS A O 1
ATOM 3394 N N . LEU A 1 418 ? -3.964 29.501 1.452 1.00 91.31 418 LEU A N 1
ATOM 3395 C CA . LEU A 1 418 ? -2.721 29.752 2.192 1.00 91.31 418 LEU A CA 1
ATOM 3396 C C . LEU A 1 418 ? -2.454 28.677 3.257 1.00 91.31 418 LEU A C 1
ATOM 3398 O O . LEU A 1 418 ? -1.302 28.293 3.459 1.00 91.31 418 LEU A O 1
ATOM 3402 N N . ILE A 1 419 ? -3.500 28.167 3.915 1.00 93.44 419 ILE A N 1
ATOM 3403 C CA . ILE A 1 419 ? -3.384 27.067 4.883 1.00 93.44 419 ILE A CA 1
ATOM 3404 C C . ILE A 1 419 ? -2.970 25.771 4.169 1.00 93.44 419 ILE A C 1
ATOM 3406 O O . ILE A 1 419 ? -1.993 25.140 4.573 1.00 93.44 419 ILE A O 1
ATOM 3410 N N . ALA A 1 420 ? -3.670 25.395 3.097 1.00 92.44 420 ALA A N 1
ATOM 3411 C CA . ALA A 1 420 ? -3.404 24.194 2.305 1.00 92.44 420 ALA A CA 1
ATOM 3412 C C . ALA A 1 420 ? -1.978 24.186 1.724 1.00 92.44 420 ALA A C 1
ATOM 3414 O O . ALA A 1 420 ? -1.247 23.201 1.873 1.00 92.44 420 ALA A O 1
ATOM 3415 N N . ASP A 1 421 ? -1.561 25.310 1.128 1.00 92.56 421 ASP A N 1
ATOM 3416 C CA . ASP A 1 421 ? -0.221 25.522 0.574 1.00 92.56 421 ASP A CA 1
ATOM 3417 C C . ASP A 1 421 ? 0.843 25.370 1.666 1.00 92.56 421 ASP A C 1
ATOM 3419 O O . ASP A 1 421 ? 1.810 24.626 1.495 1.00 92.56 421 ASP A O 1
ATOM 3423 N N . PHE A 1 422 ? 0.639 26.006 2.825 1.00 92.38 422 PHE A N 1
ATOM 3424 C CA . PHE A 1 422 ? 1.569 25.915 3.948 1.00 92.38 422 PHE A CA 1
ATOM 3425 C C . PHE A 1 422 ? 1.741 24.475 4.441 1.00 92.38 422 PHE A C 1
ATOM 3427 O O . PHE A 1 422 ? 2.873 24.021 4.636 1.00 92.38 422 PHE A O 1
ATOM 3434 N N . LEU A 1 423 ? 0.636 23.753 4.654 1.00 91.25 423 LEU A N 1
ATOM 3435 C CA . LEU A 1 423 ? 0.667 22.373 5.142 1.00 91.25 423 LEU A CA 1
ATOM 3436 C C . LEU A 1 423 ? 1.382 21.453 4.147 1.00 91.25 423 LEU A C 1
ATOM 3438 O O . LEU A 1 423 ? 2.238 20.663 4.552 1.00 91.25 423 LEU A O 1
ATOM 3442 N N . PHE A 1 424 ? 1.091 21.607 2.852 1.00 89.31 424 PHE A N 1
ATOM 3443 C CA . PHE A 1 424 ? 1.740 20.852 1.784 1.00 89.31 424 PHE A CA 1
ATOM 3444 C C . PHE A 1 424 ? 3.249 21.126 1.717 1.00 89.31 424 PHE A C 1
ATOM 3446 O O . PHE A 1 424 ? 4.053 20.194 1.738 1.00 89.31 424 PHE A O 1
ATOM 3453 N N . GLU A 1 425 ? 3.660 22.396 1.708 1.00 86.56 425 GLU A N 1
ATOM 3454 C CA . GLU A 1 425 ? 5.073 22.789 1.626 1.00 86.56 425 GLU A CA 1
ATOM 3455 C C . GLU A 1 425 ? 5.898 22.335 2.841 1.00 86.56 425 GLU A C 1
ATOM 3457 O O . GLU A 1 425 ? 7.098 22.077 2.716 1.00 86.56 425 GLU A O 1
ATOM 3462 N N . HIS A 1 426 ? 5.258 22.180 4.003 1.00 85.88 426 HIS A N 1
ATOM 3463 C CA . HIS A 1 426 ? 5.882 21.674 5.229 1.00 85.88 426 HIS A CA 1
ATOM 3464 C C . HIS A 1 426 ? 5.730 20.158 5.414 1.00 85.88 426 HIS A C 1
ATOM 3466 O O . HIS A 1 426 ? 6.139 19.629 6.451 1.00 85.88 426 HIS A O 1
ATOM 3472 N N . ASN A 1 427 ? 5.189 19.452 4.414 1.00 84.06 427 ASN A N 1
ATOM 3473 C CA . ASN A 1 427 ? 4.977 18.006 4.431 1.00 84.06 427 ASN A CA 1
ATOM 3474 C C . ASN A 1 427 ? 4.134 17.537 5.636 1.00 84.06 427 ASN A C 1
ATOM 3476 O O . ASN A 1 427 ? 4.410 16.502 6.248 1.00 84.06 427 ASN A O 1
ATOM 3480 N N . ILE A 1 428 ? 3.126 18.331 6.007 1.00 86.94 428 ILE A N 1
ATOM 3481 C CA . ILE A 1 428 ? 2.158 18.016 7.058 1.00 86.94 428 ILE A CA 1
ATOM 3482 C C . ILE A 1 428 ? 0.950 17.370 6.382 1.00 86.94 428 ILE A C 1
ATOM 3484 O O . ILE A 1 428 ? 0.268 18.020 5.601 1.00 86.94 428 ILE A O 1
ATOM 3488 N N . SER A 1 429 ? 0.680 16.097 6.676 1.00 88.25 429 SER A N 1
ATOM 3489 C CA . SER A 1 429 ? -0.485 15.389 6.128 1.00 88.25 429 SER A CA 1
ATOM 3490 C C . SER A 1 429 ? -1.789 15.917 6.735 1.00 88.25 429 SER A C 1
ATOM 3492 O O . SER A 1 429 ? -1.890 16.056 7.956 1.00 88.25 429 SER A O 1
ATOM 3494 N N . TYR A 1 430 ? -2.789 16.196 5.899 1.00 92.00 430 TYR A N 1
ATOM 3495 C CA . TYR A 1 430 ? -4.093 16.711 6.313 1.00 92.00 430 TYR A CA 1
ATOM 3496 C C . TYR A 1 430 ? -5.226 16.147 5.451 1.00 92.00 430 TYR A C 1
ATOM 3498 O O . TYR A 1 430 ? -5.004 15.508 4.426 1.00 92.00 430 TYR A O 1
ATOM 3506 N N . HIS A 1 431 ? -6.458 16.391 5.887 1.00 92.38 431 HIS A N 1
ATOM 3507 C CA . HIS A 1 431 ? -7.668 16.188 5.104 1.00 92.38 431 HIS A CA 1
ATOM 3508 C C . HIS A 1 431 ? -8.461 17.491 5.052 1.00 92.38 431 HIS A C 1
ATOM 3510 O O . HIS A 1 431 ? -8.812 18.025 6.108 1.00 92.38 431 HIS A O 1
ATOM 3516 N N . TYR A 1 432 ? -8.757 17.968 3.848 1.00 92.62 432 TYR A N 1
ATOM 3517 C CA . TYR A 1 432 ? -9.656 19.095 3.617 1.00 92.62 432 TYR A CA 1
ATOM 3518 C C . TYR A 1 432 ? -11.123 18.630 3.667 1.00 92.62 432 TYR A C 1
ATOM 3520 O O . TYR A 1 432 ? -11.450 17.566 3.139 1.00 92.62 432 TYR A O 1
ATOM 3528 N N . GLU A 1 433 ? -11.992 19.376 4.355 1.00 90.81 433 GLU A N 1
ATOM 3529 C CA . GLU A 1 433 ? -13.441 19.116 4.478 1.00 90.81 433 GLU A CA 1
ATOM 3530 C C . GLU A 1 433 ? -13.841 17.669 4.827 1.00 90.81 433 GLU A C 1
ATOM 3532 O O . GLU A 1 433 ? -14.815 17.104 4.310 1.00 90.81 433 GLU A O 1
ATOM 3537 N N . LYS A 1 434 ? -13.095 17.030 5.731 1.00 88.56 434 LYS A N 1
ATOM 3538 C CA . LYS A 1 434 ? -13.379 15.649 6.140 1.00 88.56 434 LYS A CA 1
ATOM 3539 C C . LYS A 1 434 ? -14.732 15.558 6.853 1.00 88.56 434 LYS A C 1
ATOM 3541 O O . LYS A 1 434 ? -14.972 16.277 7.816 1.00 88.56 434 LYS A O 1
ATOM 3546 N N . ASN A 1 435 ? -15.590 14.623 6.434 1.00 88.56 435 ASN A N 1
ATOM 3547 C CA . ASN A 1 435 ? -16.868 14.362 7.110 1.00 88.56 435 ASN A CA 1
ATOM 3548 C C . ASN A 1 435 ? -16.657 14.063 8.603 1.00 88.56 435 ASN A C 1
ATOM 3550 O O . ASN A 1 435 ? -15.882 13.173 8.966 1.00 88.56 435 ASN A O 1
ATOM 3554 N N . HIS A 1 436 ? -17.403 14.763 9.453 1.00 86.19 436 HIS A N 1
ATOM 3555 C CA . HIS A 1 436 ? -17.381 14.612 10.899 1.00 86.19 436 HIS A CA 1
ATOM 3556 C C . HIS A 1 436 ? -18.801 14.698 11.470 1.00 86.19 436 HIS A C 1
ATOM 3558 O O . HIS A 1 436 ? -19.482 15.720 11.392 1.00 86.19 436 HIS A O 1
ATOM 3564 N N . TRP A 1 437 ? -19.252 13.608 12.086 1.00 82.75 437 TRP A N 1
ATOM 3565 C CA . TRP A 1 437 ? -20.584 13.536 12.678 1.00 82.75 437 TRP A CA 1
ATOM 3566 C C . TRP A 1 437 ? -20.607 14.177 14.070 1.00 82.75 437 TRP A C 1
ATOM 3568 O O . TRP A 1 437 ? -19.880 13.767 14.981 1.00 82.75 437 TRP A O 1
ATOM 3578 N N . TRP A 1 438 ? -21.479 15.167 14.247 1.00 81.75 438 TRP A N 1
ATOM 3579 C CA . TRP A 1 438 ? -21.699 15.883 15.500 1.00 81.75 438 TRP A CA 1
ATOM 3580 C C . TRP A 1 438 ? -23.204 15.998 15.769 1.00 81.75 438 TRP A C 1
ATOM 3582 O O . TRP A 1 438 ? -23.910 16.673 15.036 1.00 81.75 438 TRP A O 1
ATOM 3592 N N . ASN A 1 439 ? -23.712 15.316 16.805 1.00 73.56 439 ASN A N 1
ATOM 3593 C CA . ASN A 1 439 ? -25.132 15.340 17.199 1.00 73.56 439 ASN A CA 1
ATOM 3594 C C . ASN A 1 439 ? -26.114 15.096 16.028 1.00 73.56 439 ASN A C 1
ATOM 3596 O O . ASN A 1 439 ? -27.086 15.825 15.867 1.00 73.56 439 ASN A O 1
ATOM 3600 N N . ASN A 1 440 ? -25.850 14.073 15.205 1.00 76.06 440 ASN A N 1
ATOM 3601 C CA . ASN A 1 440 ? -26.597 13.733 13.979 1.00 76.06 440 ASN A CA 1
ATOM 3602 C C . ASN A 1 440 ? -26.526 14.769 12.840 1.00 76.06 440 ASN A C 1
ATOM 3604 O O . ASN A 1 440 ? -27.167 14.579 11.809 1.00 76.06 440 ASN A O 1
ATOM 3608 N N . LEU A 1 441 ? -25.706 15.813 12.974 1.00 76.81 441 LEU A N 1
ATOM 3609 C CA . LEU A 1 441 ? -25.345 16.721 11.890 1.00 76.81 441 LEU A CA 1
ATOM 3610 C C . LEU A 1 441 ? -24.025 16.259 11.265 1.00 76.81 441 LEU A C 1
ATOM 3612 O O . LEU A 1 441 ? -23.042 16.004 11.967 1.00 76.81 441 LEU A O 1
ATOM 3616 N N . ASN A 1 442 ? -23.999 16.143 9.937 1.00 81.00 442 ASN A N 1
ATOM 3617 C CA . ASN A 1 442 ? -22.756 15.941 9.202 1.00 81.00 442 ASN A CA 1
ATOM 3618 C C . ASN A 1 442 ? -22.102 17.306 8.975 1.00 81.00 442 ASN A C 1
ATOM 3620 O O . ASN A 1 442 ? -22.581 18.105 8.172 1.00 81.00 442 ASN A O 1
ATOM 3624 N N . TYR A 1 443 ? -21.021 17.567 9.695 1.00 86.12 443 TYR A N 1
ATOM 3625 C CA . TYR A 1 443 ? -20.242 18.790 9.588 1.00 86.12 443 TYR A CA 1
ATOM 3626 C C . TYR A 1 443 ? -18.847 18.455 9.054 1.00 86.12 443 TYR A C 1
ATOM 3628 O O . TYR A 1 443 ? -18.298 17.393 9.325 1.00 86.12 443 TYR A O 1
ATOM 3636 N N . ARG A 1 444 ? -18.280 19.351 8.249 1.00 87.25 444 ARG A N 1
ATOM 3637 C CA . ARG A 1 444 ? -16.965 19.192 7.630 1.00 87.25 444 ARG A CA 1
ATOM 3638 C C . ARG A 1 444 ? -16.060 20.307 8.134 1.00 87.25 444 ARG A C 1
ATOM 3640 O O . ARG A 1 444 ? -16.290 21.445 7.737 1.00 87.25 444 ARG A O 1
ATOM 3647 N N . PRO A 1 445 ? -15.106 20.018 9.031 1.00 90.81 445 PRO A N 1
ATOM 3648 C CA . PRO A 1 445 ? -14.113 21.003 9.410 1.00 90.81 445 PRO A CA 1
ATOM 3649 C C . PRO A 1 445 ? -13.210 21.339 8.229 1.00 90.81 445 PRO A C 1
ATOM 3651 O O . PRO A 1 445 ? -12.907 20.432 7.447 1.00 90.81 445 PRO A O 1
ATOM 3654 N N . ASP A 1 446 ? -12.743 22.585 8.134 1.00 92.75 446 ASP A N 1
ATOM 3655 C CA . ASP A 1 446 ? -11.988 23.039 6.954 1.00 92.75 446 ASP A CA 1
ATOM 3656 C C . ASP A 1 446 ? -10.723 22.197 6.755 1.00 92.75 446 ASP A C 1
ATOM 3658 O O . ASP A 1 446 ? -10.532 21.609 5.694 1.00 92.75 446 ASP A O 1
ATOM 3662 N N . PHE A 1 447 ? -9.907 22.027 7.805 1.00 94.94 447 PHE A N 1
ATOM 3663 C CA . PHE A 1 447 ? -8.762 21.113 7.773 1.00 94.94 447 PHE A CA 1
ATOM 3664 C C . PHE A 1 447 ? -8.695 20.220 9.007 1.00 94.94 447 PHE A C 1
ATOM 3666 O O . PHE A 1 447 ? -8.790 20.665 10.152 1.00 94.94 447 PHE A O 1
ATOM 3673 N N . THR A 1 448 ? -8.439 18.936 8.766 1.00 93.56 448 THR A N 1
ATOM 3674 C CA . THR A 1 448 ? -8.224 17.916 9.793 1.00 93.56 448 THR A CA 1
ATOM 3675 C C . THR A 1 448 ? -6.827 17.326 9.662 1.00 93.56 448 THR A C 1
ATOM 3677 O O . THR A 1 448 ? -6.518 16.675 8.669 1.00 93.56 448 THR A O 1
ATOM 3680 N N . ILE A 1 449 ? -5.999 17.484 10.692 1.00 91.62 449 ILE A N 1
ATOM 3681 C CA . ILE A 1 449 ? -4.641 16.936 10.765 1.00 91.62 449 ILE A CA 1
ATOM 3682 C C . ILE A 1 449 ? -4.642 15.783 11.783 1.00 91.62 449 ILE A C 1
ATOM 3684 O O . ILE A 1 449 ? -4.619 16.039 12.995 1.00 91.62 449 ILE A O 1
ATOM 3688 N N . PRO A 1 450 ? -4.716 14.515 11.338 1.00 85.62 450 PRO A N 1
ATOM 3689 C CA . PRO A 1 450 ? -4.745 13.370 12.239 1.00 85.62 450 PRO A CA 1
ATOM 3690 C C . PRO A 1 450 ? -3.376 13.130 12.890 1.00 85.62 450 PRO A C 1
ATOM 3692 O O . PRO A 1 450 ? -2.332 13.323 12.269 1.00 85.62 450 PRO A O 1
ATOM 3695 N N . VAL A 1 451 ? -3.378 12.664 14.142 1.00 79.81 451 VAL A N 1
ATOM 3696 C CA . VAL A 1 451 ? -2.162 12.228 14.847 1.00 79.81 451 VAL A CA 1
ATOM 3697 C C . VAL A 1 451 ? -2.264 10.726 15.142 1.00 79.81 451 VAL A C 1
ATOM 3699 O O . VAL A 1 451 ? -3.296 10.290 15.657 1.00 79.81 451 VAL A O 1
ATOM 3702 N N . PRO A 1 452 ? -1.219 9.912 14.890 1.00 66.75 452 PRO A N 1
ATOM 3703 C CA . PRO A 1 452 ? -1.322 8.450 15.025 1.00 66.75 452 PRO A CA 1
ATOM 3704 C C . PRO A 1 452 ? -1.584 7.921 16.443 1.00 66.75 452 PRO A C 1
ATOM 3706 O O . PRO A 1 452 ? -2.073 6.810 16.595 1.00 66.75 452 PRO A O 1
ATOM 3709 N N . ALA A 1 453 ? -1.321 8.712 17.488 1.00 66.75 453 ALA A N 1
ATOM 3710 C CA . ALA A 1 453 ? -1.645 8.358 18.877 1.00 66.75 453 ALA A CA 1
ATOM 3711 C C . ALA A 1 453 ? -3.146 8.510 19.230 1.00 66.75 453 ALA A C 1
ATOM 3713 O O . ALA A 1 453 ? -3.525 8.329 20.387 1.00 66.75 453 ALA A O 1
ATOM 3714 N N . GLY A 1 454 ? -3.992 8.855 18.251 1.00 70.25 454 GLY A N 1
ATOM 3715 C CA . GLY A 1 454 ? -5.403 9.179 18.439 1.00 70.25 454 GLY A CA 1
ATOM 3716 C C . GLY A 1 454 ? -5.621 10.671 18.708 1.00 70.25 454 GLY A C 1
ATOM 3717 O O . GLY A 1 454 ? -4.889 11.300 19.472 1.00 70.25 454 GLY A O 1
ATOM 3718 N N . GLY A 1 455 ? -6.644 11.246 18.070 1.00 82.06 455 GLY A N 1
ATOM 3719 C CA . GLY A 1 455 ? -6.903 12.688 18.092 1.00 82.06 455 GLY A CA 1
ATOM 3720 C C . GLY A 1 455 ? -6.251 13.437 16.925 1.00 82.06 455 GLY A C 1
ATOM 3721 O O . GLY A 1 455 ? -5.939 12.845 15.889 1.00 82.06 455 GLY A O 1
ATOM 3722 N N . GLY A 1 456 ? -6.067 14.749 17.075 1.00 88.75 456 GLY A N 1
ATOM 3723 C CA . GLY A 1 456 ? -5.527 15.575 15.997 1.00 88.75 456 GLY A CA 1
ATOM 3724 C C . GLY A 1 456 ? -5.670 17.078 16.199 1.00 88.75 456 GLY A C 1
ATOM 3725 O O . GLY A 1 456 ? -6.064 17.560 17.265 1.00 88.75 456 GLY A O 1
ATOM 3726 N N . VAL A 1 457 ? -5.354 17.829 15.149 1.00 91.56 457 VAL A N 1
ATOM 3727 C CA . VAL A 1 457 ? -5.614 19.269 15.070 1.00 91.56 457 VAL A CA 1
ATOM 3728 C C . VAL A 1 457 ? -6.715 19.527 14.055 1.00 91.56 457 VAL A C 1
ATOM 3730 O O . VAL A 1 457 ? -6.677 19.001 12.948 1.00 91.56 457 VAL A O 1
ATOM 3733 N N . ILE A 1 458 ? -7.684 20.346 14.446 1.00 93.62 458 ILE A N 1
ATOM 3734 C CA . ILE A 1 458 ? -8.664 20.950 13.550 1.00 93.62 458 ILE A CA 1
ATOM 3735 C C . ILE A 1 458 ? -8.237 22.388 13.306 1.00 93.62 458 ILE A C 1
ATOM 3737 O O . ILE A 1 458 ? -7.929 23.097 14.266 1.00 93.62 458 ILE A O 1
ATOM 3741 N N . ILE A 1 459 ? -8.217 22.811 12.049 1.00 94.62 459 ILE A N 1
ATOM 3742 C CA . ILE A 1 459 ? -8.065 24.215 11.676 1.00 94.62 459 ILE A CA 1
ATOM 3743 C C . ILE A 1 459 ? -9.391 24.650 11.059 1.00 94.62 459 ILE A C 1
ATOM 3745 O O . ILE A 1 459 ? -9.837 24.037 10.095 1.00 94.62 459 ILE A O 1
ATOM 3749 N N . GLU A 1 460 ? -9.994 25.685 11.634 1.00 94.19 460 GLU A N 1
ATOM 3750 C CA . GLU A 1 460 ? -11.163 26.375 11.084 1.00 94.19 460 GLU A CA 1
ATOM 3751 C C . GLU A 1 460 ? -10.745 27.768 10.620 1.00 94.19 460 GLU A C 1
ATOM 3753 O O . GLU A 1 460 ? -10.117 28.524 11.373 1.00 94.19 460 GLU A O 1
ATOM 3758 N N . TYR A 1 461 ? -11.121 28.102 9.393 1.00 91.88 461 TYR A N 1
ATOM 3759 C CA . TYR A 1 461 ? -10.985 29.415 8.795 1.00 91.88 461 TYR A CA 1
ATOM 3760 C C . TYR A 1 461 ? -12.349 30.119 8.809 1.00 91.88 461 TYR A C 1
ATOM 3762 O O . TYR A 1 461 ? -13.140 30.060 7.869 1.00 91.88 461 TYR A O 1
ATOM 3770 N N . PHE A 1 462 ? -12.650 30.792 9.918 1.00 87.94 462 PHE A N 1
ATOM 3771 C CA . PHE A 1 462 ? -13.947 31.426 10.122 1.00 87.94 462 PHE A CA 1
ATOM 3772 C C . PHE A 1 462 ? -14.072 32.719 9.313 1.00 87.94 462 PHE A C 1
ATOM 3774 O O . PHE A 1 462 ? -13.247 33.621 9.436 1.00 87.94 462 PHE A O 1
ATOM 3781 N N . GLY A 1 463 ? -15.162 32.848 8.555 1.00 80.19 463 GLY A N 1
ATOM 3782 C CA . GLY A 1 463 ? -15.580 34.076 7.876 1.00 80.19 463 GLY A CA 1
ATOM 3783 C C . GLY A 1 463 ? -15.868 35.269 8.806 1.00 80.19 463 GLY A C 1
ATOM 3784 O O . GLY A 1 463 ? -15.617 35.246 10.011 1.00 80.19 463 GLY A O 1
ATOM 3785 N N . MET A 1 464 ? -16.368 36.365 8.228 1.00 71.94 464 MET A N 1
ATOM 3786 C CA . MET A 1 464 ? -16.609 37.615 8.965 1.00 71.94 464 MET A CA 1
ATOM 3787 C C . MET A 1 464 ? -17.802 37.503 9.930 1.00 71.94 464 MET A C 1
ATOM 3789 O O . MET A 1 464 ? -18.810 36.894 9.592 1.00 71.94 464 MET A O 1
ATOM 3793 N N . LYS A 1 465 ? -17.677 38.132 11.106 1.00 66.31 465 LYS A N 1
ATOM 3794 C CA . LYS A 1 465 ? -18.740 38.236 12.122 1.00 66.31 465 LYS A CA 1
ATOM 3795 C C . LYS A 1 465 ? -19.823 39.229 11.706 1.00 66.31 465 LYS A C 1
ATOM 3797 O O . LYS A 1 465 ? -19.511 40.201 11.015 1.00 66.31 465 LYS A O 1
ATOM 3802 N N . GLY A 1 466 ? -21.045 39.043 12.205 1.00 63.41 466 GLY A N 1
ATOM 3803 C CA . GLY A 1 466 ? -22.154 39.981 11.991 1.00 63.41 466 GLY A CA 1
ATOM 3804 C C . GLY A 1 466 ? -23.448 39.350 11.482 1.00 63.41 466 GLY A C 1
ATOM 3805 O O . GLY A 1 466 ? -24.442 40.062 11.363 1.00 63.41 466 GLY A O 1
ATOM 3806 N N . ASP A 1 467 ? -23.444 38.045 11.215 1.00 75.31 467 ASP A N 1
ATOM 3807 C CA . ASP A 1 467 ? -24.653 37.260 10.978 1.00 75.31 467 ASP A CA 1
ATOM 3808 C C . ASP A 1 467 ? -24.963 36.427 12.240 1.00 75.31 467 ASP A C 1
ATOM 3810 O O . ASP A 1 467 ? -24.122 35.612 12.634 1.00 75.31 467 ASP A O 1
ATOM 3814 N N . PRO A 1 468 ? -26.115 36.644 12.909 1.00 76.62 468 PRO A N 1
ATOM 3815 C CA . PRO A 1 468 ? -26.425 35.993 14.183 1.00 76.62 468 PRO A CA 1
ATOM 3816 C C . PRO A 1 468 ? -26.425 34.460 14.126 1.00 76.62 468 PRO A C 1
ATOM 3818 O O . PRO A 1 468 ? -25.901 33.823 15.041 1.00 76.62 468 PRO A O 1
ATOM 3821 N N . ASP A 1 469 ? -26.959 33.875 13.050 1.00 72.06 469 ASP A N 1
ATOM 3822 C CA . ASP A 1 469 ? -27.087 32.421 12.898 1.00 72.06 469 ASP A CA 1
ATOM 3823 C C . ASP A 1 469 ? -25.713 31.776 12.631 1.00 72.06 469 ASP A C 1
ATOM 3825 O O . ASP A 1 469 ? -25.363 30.731 13.194 1.00 72.06 469 ASP A O 1
ATOM 3829 N N . TYR A 1 470 ? -24.887 32.422 11.804 1.00 78.62 470 TYR A N 1
ATOM 3830 C CA . TYR A 1 470 ? -23.509 32.011 11.544 1.00 78.62 470 TYR A CA 1
ATOM 3831 C C . TYR A 1 470 ? -22.615 32.129 12.787 1.00 78.62 470 TYR A C 1
ATOM 3833 O O . TYR A 1 470 ? -21.800 31.233 13.054 1.00 78.62 470 TYR A O 1
ATOM 3841 N N . ASP A 1 471 ? -22.755 33.216 13.549 1.00 80.12 471 ASP A N 1
ATOM 3842 C CA . ASP A 1 471 ? -21.987 33.461 14.770 1.00 80.12 471 ASP A CA 1
ATOM 3843 C C . ASP A 1 471 ? -22.349 32.428 15.853 1.00 80.12 471 ASP A C 1
ATOM 3845 O O . ASP A 1 471 ? -21.450 31.829 16.454 1.00 80.12 471 ASP A O 1
ATOM 3849 N N . GLU A 1 472 ? -23.640 32.116 16.029 1.00 82.94 472 GLU A N 1
ATOM 3850 C CA . GLU A 1 472 ? -24.090 31.068 16.953 1.00 82.94 472 GLU A CA 1
ATOM 3851 C C . GLU A 1 472 ? -23.528 29.690 16.564 1.00 82.94 472 GLU A C 1
ATOM 3853 O O . GLU A 1 472 ? -22.943 28.986 17.395 1.00 82.94 472 GLU A O 1
ATOM 3858 N N . MET A 1 473 ? -23.630 29.307 15.287 1.00 79.94 473 MET A N 1
ATOM 3859 C CA . MET A 1 473 ? -23.098 28.029 14.805 1.00 79.94 473 MET A CA 1
ATOM 3860 C C . MET A 1 473 ? -21.573 27.933 14.994 1.00 79.94 473 MET A C 1
ATOM 3862 O O . MET A 1 473 ? -21.052 26.884 15.393 1.00 79.94 473 MET A O 1
ATOM 3866 N N . SER A 1 474 ? -20.841 29.018 14.733 1.00 83.56 474 SER A N 1
ATOM 3867 C CA . SER A 1 474 ? -19.386 29.088 14.924 1.00 83.56 474 SER A CA 1
ATOM 3868 C C . SER A 1 474 ? -18.993 28.924 16.396 1.00 83.56 474 SER A C 1
ATOM 3870 O O . SER A 1 474 ? -18.023 28.227 16.718 1.00 83.56 474 SER A O 1
ATOM 3872 N N . ASP A 1 475 ? -19.773 29.502 17.309 1.00 85.75 475 ASP A N 1
ATOM 3873 C CA . ASP A 1 475 ? -19.576 29.371 18.750 1.00 85.75 475 ASP A CA 1
ATOM 3874 C C . ASP A 1 475 ? -19.811 27.934 19.233 1.00 85.75 475 ASP A C 1
ATOM 3876 O O . ASP A 1 475 ? -18.991 27.390 19.984 1.00 85.75 475 ASP A O 1
ATOM 3880 N N . GLN A 1 476 ? -20.864 27.274 18.744 1.00 87.25 476 GLN A N 1
ATOM 3881 C CA . GLN A 1 476 ? -21.138 25.876 19.078 1.00 87.25 476 GLN A CA 1
ATOM 3882 C C . GLN A 1 476 ? -20.019 24.935 18.588 1.00 87.25 476 GLN A C 1
ATOM 3884 O O . GLN A 1 476 ? -19.549 24.085 19.355 1.00 87.25 476 GLN A O 1
ATOM 3889 N N . LYS A 1 477 ? -19.512 25.123 17.357 1.00 86.44 477 LYS A N 1
ATOM 3890 C CA . LYS A 1 477 ? -18.349 24.376 16.828 1.00 86.44 477 LYS A CA 1
ATOM 3891 C C . LYS A 1 477 ? -17.108 24.566 17.702 1.00 86.44 477 LYS A C 1
ATOM 3893 O O . LYS A 1 477 ? -16.388 23.607 18.002 1.00 86.44 477 LYS A O 1
ATOM 3898 N N . ARG A 1 478 ? -16.860 25.801 18.153 1.00 88.75 478 ARG A N 1
ATOM 3899 C CA . ARG A 1 478 ? -15.721 26.135 19.017 1.00 88.75 478 ARG A CA 1
ATOM 3900 C C . ARG A 1 478 ? -15.807 25.419 20.360 1.00 88.75 478 ARG A C 1
ATOM 3902 O O . ARG A 1 478 ? -14.815 24.843 20.813 1.00 88.75 478 ARG A O 1
ATOM 3909 N N . ILE A 1 479 ? -16.982 25.439 20.987 1.00 87.75 479 ILE A N 1
ATOM 3910 C CA . ILE A 1 479 ? -17.246 24.734 22.248 1.00 87.75 479 ILE A CA 1
ATOM 3911 C C . ILE A 1 479 ? -17.020 23.232 22.060 1.00 87.75 479 ILE A C 1
ATOM 3913 O O . ILE A 1 479 ? -16.327 22.610 22.869 1.00 87.75 479 ILE A O 1
ATOM 3917 N N . TYR A 1 480 ? -17.534 22.659 20.970 1.00 90.25 480 TYR A N 1
ATOM 3918 C CA . TYR A 1 480 ? -17.381 21.241 20.662 1.00 90.25 480 TYR A CA 1
ATOM 3919 C C . TYR A 1 480 ? -15.908 20.811 20.589 1.00 90.25 480 TYR A C 1
ATOM 3921 O O . TYR A 1 480 ? -15.478 19.931 21.341 1.00 90.25 480 TYR A O 1
ATOM 3929 N N . TRP A 1 481 ? -15.103 21.449 19.733 1.00 90.00 481 TRP A N 1
ATOM 3930 C CA . TRP A 1 481 ? -13.712 21.033 19.523 1.00 90.00 481 TRP A CA 1
ATOM 3931 C C . TRP A 1 481 ? -12.784 21.362 20.690 1.00 90.00 481 TRP A C 1
ATOM 3933 O O . TRP A 1 481 ? -11.836 20.615 20.932 1.00 90.00 481 TRP A O 1
ATOM 3943 N N . ARG A 1 482 ? -13.043 22.439 21.445 1.00 88.62 482 ARG A N 1
ATOM 3944 C CA . ARG A 1 482 ? -12.264 22.751 22.657 1.00 88.62 482 ARG A CA 1
ATOM 3945 C C . ARG A 1 482 ? -12.480 21.721 23.766 1.00 88.62 482 ARG A C 1
ATOM 3947 O O . ARG A 1 482 ? -11.543 21.454 24.517 1.00 88.62 482 ARG A O 1
ATOM 3954 N N . ASN A 1 483 ? -13.674 21.133 23.838 1.00 88.06 483 ASN A N 1
ATOM 3955 C CA . ASN A 1 483 ? -14.036 20.151 24.860 1.00 88.06 483 ASN A CA 1
ATOM 3956 C C . ASN A 1 483 ? -13.773 18.696 24.440 1.00 88.06 483 ASN A C 1
ATOM 3958 O O . ASN A 1 483 ? -13.810 17.806 25.288 1.00 88.06 483 ASN A O 1
ATOM 3962 N N . LYS A 1 484 ? -13.487 18.428 23.159 1.00 86.62 484 LYS A N 1
ATOM 3963 C CA . LYS A 1 484 ? -13.230 17.072 22.659 1.00 86.62 484 LYS A CA 1
ATOM 3964 C C . LYS A 1 484 ? -11.823 16.585 23.067 1.00 86.62 484 LYS A C 1
ATOM 3966 O O . LYS A 1 484 ? -10.825 17.160 22.624 1.00 86.62 484 LYS A O 1
ATOM 3971 N N . PRO A 1 485 ? -11.696 15.506 23.866 1.00 84.81 485 PRO A N 1
ATOM 3972 C CA . PRO A 1 485 ? -10.393 14.998 24.297 1.00 84.81 485 PRO A CA 1
ATOM 3973 C C . PRO A 1 485 ? -9.525 14.551 23.116 1.00 84.81 485 PRO A C 1
ATOM 3975 O O . PRO A 1 485 ? -10.021 13.960 22.160 1.00 84.81 485 PRO A O 1
ATOM 3978 N N . GLY A 1 486 ? -8.221 14.827 23.182 1.00 84.12 486 GLY A N 1
ATOM 3979 C CA . GLY A 1 486 ? -7.259 14.461 22.133 1.00 84.12 486 GLY A CA 1
ATOM 3980 C C . GLY A 1 486 ? -7.267 15.369 20.896 1.00 84.12 486 GLY A C 1
ATOM 3981 O O . GLY A 1 486 ? -6.363 15.262 20.072 1.00 84.12 486 GLY A O 1
ATOM 3982 N N . TRP A 1 487 ? -8.220 16.297 20.778 1.00 88.25 487 TRP A N 1
ATOM 3983 C CA . TRP A 1 487 ? -8.297 17.240 19.662 1.00 88.25 487 TRP A CA 1
ATOM 3984 C C . TRP A 1 487 ? -7.896 18.657 20.081 1.00 88.25 487 TRP A C 1
ATOM 3986 O O . TRP A 1 487 ? -8.061 19.061 21.237 1.00 88.25 487 TRP A O 1
ATOM 3996 N N . LYS A 1 488 ? -7.325 19.423 19.146 1.00 89.44 488 LYS A N 1
ATOM 3997 C CA . LYS A 1 488 ? -6.988 20.841 19.336 1.00 89.44 488 LYS A CA 1
ATOM 3998 C C . LYS A 1 488 ? -7.523 21.667 18.179 1.00 89.44 488 LYS A C 1
ATOM 4000 O O . LYS A 1 488 ? -7.233 21.364 17.034 1.00 89.44 488 LYS A O 1
ATOM 4005 N N . LEU A 1 489 ? -8.244 22.736 18.497 1.00 92.31 489 LEU A N 1
ATOM 4006 C CA . LEU A 1 489 ? -8.748 23.691 17.515 1.00 92.31 489 LEU A CA 1
ATOM 4007 C C . LEU A 1 489 ? -7.739 24.824 17.293 1.00 92.31 489 LEU A C 1
ATOM 4009 O O . LEU A 1 489 ? -7.256 25.406 18.269 1.00 92.31 489 LEU A O 1
ATOM 4013 N N . ILE A 1 490 ? -7.438 25.147 16.041 1.00 92.88 490 ILE A N 1
ATOM 4014 C CA . ILE A 1 490 ? -6.793 26.378 15.575 1.00 92.88 490 ILE A CA 1
ATOM 4015 C C . ILE A 1 490 ? -7.859 27.183 14.837 1.00 92.88 490 ILE A C 1
ATOM 4017 O O . ILE A 1 490 ? -8.613 26.630 14.047 1.00 92.88 490 ILE A O 1
ATOM 4021 N N . GLU A 1 491 ? -7.930 28.472 15.141 1.00 93.00 491 GLU A N 1
ATOM 4022 C CA . GLU A 1 491 ? -8.930 29.391 14.603 1.00 93.00 491 GLU A CA 1
ATOM 4023 C C . GLU A 1 491 ? -8.163 30.457 13.826 1.00 93.00 491 GLU A C 1
ATOM 4025 O O . GLU A 1 491 ? -7.205 31.017 14.364 1.00 93.00 491 GLU A O 1
ATOM 4030 N N . LEU A 1 492 ? -8.553 30.683 12.577 1.00 91.31 492 LEU A N 1
ATOM 4031 C CA . LEU A 1 492 ? -7.981 31.685 11.682 1.00 91.31 492 LEU A CA 1
ATOM 4032 C C . LEU A 1 492 ? -9.117 32.469 11.023 1.00 91.31 492 LEU A C 1
ATOM 4034 O O . LEU A 1 492 ? -10.222 31.950 10.875 1.00 91.31 492 LEU A O 1
ATOM 4038 N N . PHE A 1 493 ? -8.850 33.712 10.634 1.00 89.19 493 PHE A N 1
ATOM 4039 C CA . PHE A 1 493 ? -9.870 34.638 10.153 1.00 89.19 493 PHE A CA 1
ATOM 4040 C C . PHE A 1 493 ? -9.384 35.487 8.962 1.00 89.19 493 PHE A C 1
ATOM 4042 O O . PHE A 1 493 ? -8.189 35.739 8.809 1.00 89.19 493 PHE A O 1
ATOM 4049 N N . PRO A 1 494 ? -10.297 36.053 8.148 1.00 86.81 494 PRO A N 1
ATOM 4050 C CA . PRO A 1 494 ? -9.956 36.993 7.079 1.00 86.81 494 PRO A CA 1
ATOM 4051 C C . PRO A 1 494 ? -9.150 38.217 7.515 1.00 86.81 494 PRO A C 1
ATOM 4053 O O . PRO A 1 494 ? -8.348 38.732 6.736 1.00 86.81 494 PRO A O 1
ATOM 4056 N N . HIS A 1 495 ? -9.342 38.705 8.743 1.00 83.56 495 HIS A N 1
ATOM 4057 C CA . HIS A 1 495 ? -8.575 39.847 9.247 1.00 83.56 495 HIS A CA 1
ATOM 4058 C C . HIS A 1 495 ? -7.115 39.492 9.558 1.00 83.56 495 HIS A C 1
ATOM 4060 O O . HIS A 1 495 ? -6.269 40.380 9.467 1.00 83.56 495 HIS A O 1
ATOM 4066 N N . ASP A 1 496 ? -6.805 38.212 9.799 1.00 82.94 496 ASP A N 1
ATOM 4067 C CA . ASP A 1 496 ? -5.427 37.733 9.970 1.00 82.94 496 ASP A CA 1
ATOM 4068 C C . ASP A 1 496 ? -4.612 37.835 8.671 1.00 82.94 496 ASP A C 1
ATOM 4070 O O . ASP A 1 496 ? -3.389 37.762 8.722 1.00 82.94 496 ASP A O 1
ATOM 4074 N N . ILE A 1 497 ? -5.285 38.019 7.524 1.00 81.44 497 ILE A N 1
ATOM 4075 C CA . ILE A 1 497 ? -4.683 38.273 6.204 1.00 81.44 497 ILE A CA 1
ATOM 4076 C C . ILE A 1 497 ? -4.760 39.761 5.840 1.00 81.44 497 ILE A C 1
ATOM 4078 O O . ILE A 1 497 ? -3.859 40.295 5.213 1.00 81.44 497 ILE A O 1
ATOM 4082 N N . LYS A 1 498 ? -5.841 40.470 6.191 1.00 63.44 498 LYS A N 1
ATOM 4083 C CA . LYS A 1 498 ? -6.000 41.891 5.811 1.00 63.44 498 LYS A CA 1
ATOM 4084 C C . LYS A 1 498 ? -5.079 42.844 6.586 1.00 63.44 498 LYS A C 1
ATOM 4086 O O . LYS A 1 498 ? -4.843 43.948 6.107 1.00 63.44 498 LYS A O 1
ATOM 4091 N N . GLY A 1 499 ? -4.595 42.445 7.765 1.00 55.91 499 GLY A N 1
ATOM 4092 C CA . GLY A 1 499 ? -3.666 43.229 8.590 1.00 55.91 499 GLY A CA 1
ATOM 4093 C C . GLY A 1 499 ? -2.191 42.829 8.476 1.00 55.91 499 GLY A C 1
ATOM 4094 O O . GLY A 1 499 ? -1.363 43.515 9.064 1.00 55.91 499 GLY A O 1
ATOM 4095 N N . ASN A 1 500 ? -1.882 41.756 7.740 1.00 56.88 500 ASN A N 1
ATOM 4096 C CA . ASN A 1 500 ? -0.584 41.082 7.713 1.00 56.88 500 ASN A CA 1
ATOM 4097 C C . ASN A 1 500 ? -0.227 40.636 6.278 1.00 56.88 500 ASN A C 1
ATOM 4099 O O . ASN A 1 500 ? -1.124 40.373 5.477 1.00 56.88 500 ASN A O 1
ATOM 4103 N N . SER A 1 501 ? 1.051 40.491 5.920 1.00 74.50 501 SER A N 1
ATOM 4104 C CA . SER A 1 501 ? 1.410 39.864 4.634 1.00 74.50 501 SER A CA 1
ATOM 4105 C C . SER A 1 501 ? 1.012 38.371 4.612 1.00 74.50 501 SER A C 1
ATOM 4107 O O . SER A 1 501 ? 0.850 37.752 5.670 1.00 74.50 501 SER A O 1
ATOM 4109 N N . PRO A 1 502 ? 0.869 37.729 3.433 1.00 78.94 502 PRO A N 1
ATOM 4110 C CA . PRO A 1 502 ? 0.707 36.276 3.359 1.00 78.94 502 PRO A CA 1
ATOM 4111 C C . PRO A 1 502 ? 1.792 35.511 4.133 1.00 78.94 502 PRO A C 1
ATOM 4113 O O . PRO A 1 502 ? 1.494 34.468 4.713 1.00 78.94 502 PRO A O 1
ATOM 4116 N N . GLU A 1 503 ? 3.022 36.041 4.200 1.00 80.94 503 GLU A N 1
ATOM 4117 C CA . GLU A 1 503 ? 4.091 35.446 5.009 1.00 80.94 503 GLU A CA 1
ATOM 4118 C C . GLU A 1 503 ? 3.767 35.503 6.507 1.00 80.94 503 GLU A C 1
ATOM 4120 O O . GLU A 1 503 ? 3.853 34.489 7.196 1.00 80.94 503 GLU A O 1
ATOM 4125 N N . GLU A 1 504 ? 3.310 36.647 7.008 1.00 81.81 504 GLU A N 1
ATOM 4126 C CA . GLU A 1 504 ? 2.931 36.822 8.413 1.00 81.81 504 GLU A CA 1
ATOM 4127 C C . GLU A 1 504 ? 1.728 35.947 8.811 1.00 81.81 504 GLU A C 1
ATOM 4129 O O . GLU A 1 504 ? 1.718 35.369 9.902 1.00 81.81 504 GLU A O 1
ATOM 4134 N N . PHE A 1 505 ? 0.750 35.756 7.915 1.00 87.44 505 PHE A N 1
ATOM 4135 C CA . PHE A 1 505 ? -0.335 34.786 8.118 1.00 87.44 505 PHE A CA 1
ATOM 4136 C C . PHE A 1 505 ? 0.205 33.351 8.232 1.00 87.44 505 PHE A C 1
ATOM 4138 O O . PHE A 1 505 ? -0.173 32.604 9.141 1.00 87.44 505 PHE A O 1
ATOM 4145 N N . THR A 1 506 ? 1.126 32.957 7.346 1.00 85.56 506 THR A N 1
ATOM 4146 C CA . THR A 1 506 ? 1.752 31.629 7.427 1.00 85.56 506 THR A CA 1
ATOM 4147 C C . THR A 1 506 ? 2.616 31.460 8.677 1.00 85.56 506 THR A C 1
ATOM 4149 O O . THR A 1 506 ? 2.626 30.380 9.270 1.00 85.56 506 THR A O 1
ATOM 4152 N N . ASP A 1 507 ? 3.277 32.518 9.150 1.00 85.19 507 ASP A N 1
ATOM 4153 C CA . ASP A 1 507 ? 4.023 32.500 10.407 1.00 85.19 507 ASP A CA 1
ATOM 4154 C C . ASP A 1 507 ? 3.096 32.393 11.624 1.00 85.19 507 ASP A C 1
ATOM 4156 O O . ASP A 1 507 ? 3.398 31.644 12.559 1.00 85.19 507 ASP A O 1
ATOM 4160 N N . LEU A 1 508 ? 1.933 33.051 11.610 1.00 88.38 508 LEU A N 1
ATOM 4161 C CA . LEU A 1 508 ? 0.898 32.884 12.634 1.00 88.38 508 LEU A CA 1
ATOM 4162 C C . LEU A 1 508 ? 0.393 31.435 12.686 1.00 88.38 508 LEU A C 1
ATOM 4164 O O . LEU A 1 508 ? 0.297 30.843 13.771 1.00 88.38 508 LEU A O 1
ATOM 4168 N N . LEU A 1 509 ? 0.107 30.840 11.523 1.00 89.56 509 LEU A N 1
ATOM 4169 C CA . LEU A 1 509 ? -0.283 29.434 11.411 1.00 89.56 509 LEU A CA 1
ATOM 4170 C C . LEU A 1 509 ? 0.828 28.518 11.942 1.00 89.56 509 LEU A C 1
ATOM 4172 O O . LEU A 1 509 ? 0.567 27.640 12.770 1.00 89.56 509 LEU A O 1
ATOM 4176 N N . LYS A 1 510 ? 2.081 28.760 11.549 1.00 88.12 510 LYS A N 1
ATOM 4177 C CA . LYS A 1 510 ? 3.257 28.016 12.014 1.00 88.12 510 LYS A CA 1
ATOM 4178 C C . LYS A 1 510 ? 3.418 28.078 13.528 1.00 88.12 510 LYS A C 1
ATOM 4180 O O . LYS A 1 510 ? 3.602 27.038 14.160 1.00 88.12 510 LYS A O 1
ATOM 4185 N N . GLN A 1 511 ? 3.326 29.263 14.126 1.00 86.25 511 GLN A N 1
ATOM 4186 C CA . GLN A 1 511 ? 3.413 29.442 15.577 1.00 86.25 511 GLN A CA 1
ATOM 4187 C C . GLN A 1 511 ? 2.250 28.749 16.299 1.00 86.25 511 GLN A C 1
ATOM 4189 O O . GLN A 1 511 ? 2.452 28.104 17.332 1.00 86.25 511 GLN A O 1
ATOM 4194 N N . SER A 1 512 ? 1.041 28.830 15.740 1.00 86.94 512 SER A N 1
ATOM 4195 C CA . SER A 1 512 ? -0.160 28.186 16.282 1.00 86.94 512 SER A CA 1
ATOM 4196 C C . SER A 1 512 ? -0.051 26.667 16.267 1.00 86.94 512 SER A C 1
ATOM 4198 O O . SER A 1 512 ? -0.349 26.018 17.278 1.00 86.94 512 SER A O 1
ATOM 4200 N N . LEU A 1 513 ? 0.439 26.110 15.157 1.00 84.75 513 LEU A N 1
ATOM 4201 C CA . LEU A 1 513 ? 0.779 24.702 15.038 1.00 84.75 513 LEU A CA 1
ATOM 4202 C C . LEU A 1 513 ? 1.859 24.358 16.058 1.00 84.75 513 LEU A C 1
ATOM 4204 O O . LEU A 1 513 ? 1.596 23.554 16.938 1.00 84.75 513 LEU A O 1
ATOM 4208 N N . GLN A 1 514 ? 3.017 25.021 16.065 1.00 81.19 514 GLN A N 1
ATOM 4209 C CA . GLN A 1 514 ? 4.103 24.722 17.004 1.00 81.19 514 GLN A CA 1
ATOM 4210 C C . GLN A 1 514 ? 3.650 24.746 18.470 1.00 81.19 514 GLN A C 1
ATOM 4212 O O . GLN A 1 514 ? 3.865 23.769 19.182 1.00 81.19 514 GLN A O 1
ATOM 4217 N N . LYS A 1 515 ? 2.953 25.790 18.928 1.00 75.31 515 LYS A N 1
ATOM 4218 C CA . LYS A 1 515 ? 2.490 25.910 20.322 1.00 75.31 515 LYS A CA 1
ATOM 4219 C C . LYS A 1 515 ? 1.548 24.776 20.737 1.00 75.31 515 LYS A C 1
ATOM 4221 O O . LYS A 1 515 ? 1.594 24.326 21.883 1.00 75.31 515 LYS A O 1
ATOM 4226 N N . LYS A 1 516 ? 0.690 24.313 19.824 1.00 68.50 516 LYS A N 1
ATOM 4227 C CA . LYS A 1 516 ? -0.313 23.267 20.094 1.00 68.50 516 LYS A CA 1
ATOM 4228 C C . LYS A 1 516 ? 0.183 21.853 19.763 1.00 68.50 516 LYS A C 1
ATOM 4230 O O . LYS A 1 516 ? -0.342 20.890 20.316 1.00 68.50 516 LYS A O 1
ATOM 4235 N N . TRP A 1 517 ? 1.227 21.738 18.945 1.00 64.38 517 TRP A N 1
ATOM 4236 C CA . TRP A 1 517 ? 1.770 20.498 18.383 1.00 64.38 517 TRP A CA 1
ATOM 4237 C C . TRP A 1 517 ? 3.075 20.038 19.057 1.00 64.38 517 TRP A C 1
ATOM 4239 O O . TRP A 1 517 ? 3.334 18.839 19.104 1.00 64.38 517 TRP A O 1
ATOM 4249 N N . HIS A 1 518 ? 3.882 20.926 19.668 1.00 53.75 518 HIS A N 1
ATOM 4250 C CA . HIS A 1 518 ? 5.191 20.561 20.259 1.00 53.75 518 HIS A CA 1
ATOM 4251 C C . HIS A 1 518 ? 5.109 19.490 21.366 1.00 53.75 518 HIS A C 1
ATOM 4253 O O . HIS A 1 518 ? 6.071 18.758 21.586 1.00 53.75 518 HIS A O 1
ATOM 4259 N N . LYS A 1 519 ? 3.960 19.352 22.047 1.00 51.72 519 LYS A N 1
ATOM 4260 C CA . LYS A 1 519 ? 3.728 18.271 23.027 1.00 51.72 519 LYS A CA 1
ATOM 4261 C C . LYS A 1 519 ? 3.470 16.897 22.386 1.00 51.72 519 LYS A C 1
ATOM 4263 O O . LYS A 1 519 ? 3.676 15.897 23.062 1.00 51.72 519 LYS A O 1
ATOM 4268 N N . LEU A 1 520 ? 3.060 16.840 21.117 1.00 47.72 520 LEU A N 1
ATOM 4269 C CA . LEU A 1 520 ? 2.766 15.608 20.364 1.00 47.72 520 LEU A CA 1
ATOM 4270 C C . LEU A 1 520 ? 3.893 15.220 19.380 1.00 47.72 520 LEU A C 1
ATOM 4272 O O . LEU A 1 520 ? 3.975 14.074 18.956 1.00 47.72 520 LEU A O 1
ATOM 4276 N N . TYR A 1 521 ? 4.801 16.148 19.055 1.00 42.78 521 TYR A N 1
ATOM 4277 C CA . TYR A 1 521 ? 5.831 15.989 18.015 1.00 42.78 521 TYR A CA 1
ATOM 4278 C C . TYR A 1 521 ? 7.034 15.102 18.380 1.00 42.78 521 TYR A C 1
ATOM 4280 O O . TYR A 1 521 ? 7.824 14.749 17.508 1.00 42.78 521 TYR A O 1
ATOM 4288 N N . LYS A 1 522 ? 7.204 14.712 19.653 1.00 43.09 522 LYS A N 1
ATOM 4289 C CA . LYS A 1 522 ? 8.348 13.879 20.083 1.00 43.09 522 LYS A CA 1
ATOM 4290 C C . LYS A 1 522 ? 8.322 12.437 19.552 1.00 43.09 522 LYS A C 1
ATOM 4292 O O . LYS A 1 522 ? 9.300 11.726 19.751 1.00 43.09 522 LYS A O 1
ATOM 4297 N N . THR A 1 523 ? 7.258 12.025 18.867 1.00 38.94 523 THR A N 1
ATOM 4298 C CA . THR A 1 523 ? 7.060 10.638 18.414 1.00 38.94 523 THR A CA 1
ATOM 4299 C C . THR A 1 523 ? 7.297 10.438 16.906 1.00 38.94 523 THR A C 1
ATOM 4301 O O . THR A 1 523 ? 7.249 9.307 16.446 1.00 38.94 523 THR A O 1
ATOM 4304 N N . PHE A 1 524 ? 7.587 11.496 16.132 1.00 37.97 524 PHE A N 1
ATOM 4305 C CA . PHE A 1 524 ? 7.668 11.444 14.655 1.00 37.97 524 PHE A CA 1
ATOM 4306 C C . PHE A 1 524 ? 9.003 11.934 14.070 1.00 37.97 524 PHE A C 1
ATOM 4308 O O . PHE A 1 524 ? 9.017 12.644 13.065 1.00 37.97 524 PHE A O 1
ATOM 4315 N N . ARG A 1 525 ? 10.131 11.581 14.695 1.00 30.66 525 ARG A N 1
ATOM 4316 C CA . ARG A 1 525 ? 11.460 11.796 14.101 1.00 30.66 525 ARG A CA 1
ATOM 4317 C C . ARG A 1 525 ? 12.027 10.529 13.495 1.00 30.66 525 ARG A C 1
ATOM 4319 O O . ARG A 1 525 ? 11.960 9.498 14.195 1.00 30.66 525 ARG A O 1
#